Protein AF-X0S587-F1 (afdb_monomer_lite)

Secondary structure (DSSP, 8-state):
--SGGGSS-S-PPPEEEEE-TTSSS-B---GGG-SEEEEEETTEEEEEE-SS-HHHHHHHTT--EEEES---HHHHHHHHHTTPEEEE-S--B-S-------------TT----HHHHHHHHHHHSPPP--EEEPTTSPEEE-SS------GGGPPP-TTS-EEEEEEEEEETTEEEEEEEEESSSSEEEEEEE--S-BSHHHHHHTS-HHHHHHTT--HHHHHHS-HHHHHHHHHTSHHHHHHHHHHHHHTTSS-HHHHHHHHHHHIIIIIHHHHH-TT--EEEEEPPPEEGGGGT--EEE-TTSBTB-SSS-EEEEEEEEEEEEEEEEETTEEEEEEEESSSEEEEEEEEPPPPGGG--SS---EEEEEPPTTPPPGGG--

Structure (mmCIF, N/CA/C/O backbone):
data_AF-X0S587-F1
#
_entry.id   AF-X0S587-F1
#
loop_
_atom_site.group_PDB
_atom_site.id
_atom_site.type_symbol
_atom_site.label_atom_id
_atom_site.label_alt_id
_atom_site.label_comp_id
_atom_site.label_asym_id
_atom_site.label_entity_id
_atom_site.label_seq_id
_atom_site.pdbx_PDB_ins_code
_atom_site.Cartn_x
_atom_site.Cartn_y
_atom_site.Cartn_z
_atom_site.occupancy
_atom_site.B_iso_or_equiv
_atom_site.auth_seq_id
_atom_site.auth_comp_id
_atom_site.auth_asym_id
_atom_site.auth_atom_id
_atom_site.pdbx_PDB_model_num
ATOM 1 N N . GLU A 1 1 ? -26.297 -61.131 -38.058 1.00 44.00 1 GLU A N 1
ATOM 2 C CA . GLU A 1 1 ? -26.462 -61.487 -36.636 1.00 44.00 1 GLU A CA 1
ATOM 3 C C . GLU A 1 1 ? -25.691 -62.741 -36.177 1.00 44.00 1 GLU A C 1
ATOM 5 O O . GLU A 1 1 ? -25.749 -63.036 -34.995 1.00 44.00 1 GLU A O 1
ATOM 10 N N . THR A 1 2 ? -24.867 -63.425 -36.996 1.00 38.88 2 THR A N 1
ATOM 11 C CA . THR A 1 2 ? -24.362 -64.756 -36.554 1.00 38.88 2 THR A CA 1
ATOM 12 C C . THR A 1 2 ? -22.870 -65.056 -36.752 1.00 38.88 2 THR A C 1
ATOM 14 O O . THR A 1 2 ? -22.458 -66.157 -36.422 1.00 38.88 2 THR A O 1
ATOM 17 N N . ILE A 1 3 ? -22.021 -64.119 -37.214 1.00 31.20 3 ILE A N 1
ATOM 18 C CA . ILE A 1 3 ? -20.552 -64.368 -37.287 1.00 31.20 3 ILE A CA 1
ATOM 19 C C . ILE A 1 3 ? -19.676 -63.192 -36.802 1.00 31.20 3 ILE A C 1
ATOM 21 O O . ILE A 1 3 ? -18.584 -63.416 -36.294 1.00 31.20 3 ILE A O 1
ATOM 25 N N . ARG A 1 4 ? -20.145 -61.935 -36.806 1.00 30.75 4 ARG A N 1
ATOM 26 C CA . ARG A 1 4 ? -19.357 -60.811 -36.238 1.00 30.75 4 ARG A CA 1
ATOM 27 C C . ARG A 1 4 ? -19.492 -60.660 -34.710 1.00 30.75 4 ARG A C 1
ATOM 29 O O . ARG A 1 4 ? -18.690 -59.972 -34.093 1.00 30.75 4 ARG A O 1
ATOM 36 N N . LYS A 1 5 ? -20.457 -61.366 -34.099 1.00 34.91 5 LYS A N 1
ATOM 37 C CA . LYS A 1 5 ? -20.640 -61.506 -32.637 1.00 34.91 5 LYS A CA 1
ATOM 38 C C . LYS A 1 5 ? -19.640 -62.493 -31.992 1.00 34.91 5 LYS A C 1
ATOM 40 O O . LYS A 1 5 ? -19.636 -62.628 -30.776 1.00 34.91 5 LYS A O 1
ATOM 45 N N . THR A 1 6 ? -18.765 -63.132 -32.775 1.00 34.50 6 THR A N 1
ATOM 46 C CA . THR A 1 6 ? -17.865 -64.208 -32.309 1.00 34.50 6 THR A CA 1
ATOM 47 C C . THR A 1 6 ? -16.383 -63.788 -32.252 1.00 34.50 6 THR A C 1
ATOM 49 O O . THR A 1 6 ? -15.515 -64.629 -32.060 1.00 34.50 6 THR A O 1
ATOM 52 N N . GLY A 1 7 ? -16.075 -62.492 -32.416 1.00 33.00 7 GLY A N 1
ATOM 53 C CA . GLY A 1 7 ? -14.696 -62.001 -32.576 1.00 33.00 7 GLY A CA 1
ATOM 54 C C . GLY A 1 7 ? -14.017 -61.345 -31.365 1.00 33.00 7 GLY A C 1
ATOM 55 O O . GLY A 1 7 ? -12.800 -61.425 -31.278 1.00 33.00 7 GLY A O 1
ATOM 56 N N . LEU A 1 8 ? -14.734 -60.706 -30.430 1.00 36.88 8 LEU A N 1
ATOM 57 C CA . LEU A 1 8 ? -14.096 -59.937 -29.336 1.00 36.88 8 LEU A CA 1
ATOM 58 C C . LEU A 1 8 ? -14.831 -60.035 -27.983 1.00 36.88 8 LEU A C 1
ATOM 60 O O . LEU A 1 8 ? -14.768 -59.135 -27.160 1.00 36.88 8 LEU A O 1
ATOM 64 N N . LYS A 1 9 ? -15.484 -61.172 -27.714 1.00 39.59 9 LYS A N 1
ATOM 65 C CA . LYS A 1 9 ? -15.692 -61.671 -26.341 1.00 39.59 9 LYS A CA 1
ATOM 66 C C . LYS A 1 9 ? -14.647 -62.751 -26.038 1.00 39.59 9 LYS A C 1
ATOM 68 O O . LYS A 1 9 ? -14.977 -63.863 -25.640 1.00 39.59 9 LYS A O 1
ATOM 73 N N . ARG A 1 10 ? -13.363 -62.441 -26.249 1.00 41.16 10 ARG A N 1
ATOM 74 C CA . ARG A 1 10 ? -12.356 -62.998 -25.340 1.00 41.16 10 ARG A CA 1
ATOM 75 C C . ARG A 1 10 ? -12.675 -62.334 -24.011 1.00 41.16 10 ARG A C 1
ATOM 77 O O . ARG A 1 10 ? -12.767 -61.113 -23.985 1.00 41.16 10 ARG A O 1
ATOM 84 N N . MET A 1 11 ? -12.959 -63.114 -22.973 1.00 45.56 11 MET A N 1
ATOM 85 C CA . MET A 1 11 ? -13.015 -62.576 -21.617 1.00 45.56 11 MET A CA 1
ATOM 86 C C . MET A 1 11 ? -11.666 -61.901 -21.386 1.00 45.56 11 MET A C 1
ATOM 88 O O . MET A 1 11 ? -10.665 -62.596 -21.225 1.00 45.56 11 MET A O 1
ATOM 92 N N . ALA A 1 12 ? -11.618 -60.577 -21.545 1.00 56.88 12 ALA A N 1
ATOM 93 C CA . ALA A 1 12 ? -10.433 -59.809 -21.232 1.00 56.88 12 ALA A CA 1
ATOM 94 C C . ALA A 1 12 ? -10.130 -60.104 -19.765 1.00 56.88 12 ALA A C 1
ATOM 96 O O . ALA A 1 12 ? -11.053 -60.157 -18.944 1.00 56.88 12 ALA A O 1
ATOM 97 N N . GLU A 1 13 ? -8.869 -60.400 -19.464 1.00 59.91 13 GLU A N 1
ATOM 98 C CA . GLU A 1 13 ? -8.458 -60.517 -18.072 1.00 59.91 13 GLU A CA 1
ATOM 99 C C . GLU A 1 13 ? -8.863 -59.227 -17.342 1.00 59.91 13 GLU A C 1
ATOM 101 O O . GLU A 1 13 ? -8.834 -58.159 -17.958 1.00 59.91 13 GLU A O 1
ATOM 106 N N . PRO A 1 14 ? -9.296 -59.299 -16.074 1.00 59.69 14 PRO A N 1
ATOM 107 C CA . PRO A 1 14 ? -9.632 -58.110 -15.303 1.00 59.69 14 PRO A CA 1
ATOM 108 C C . PRO A 1 14 ? -8.455 -57.128 -15.310 1.00 59.69 14 PRO A C 1
ATOM 110 O O . PRO A 1 14 ? -7.344 -57.491 -14.915 1.00 59.69 14 PRO A O 1
ATOM 113 N N . GLN A 1 15 ? -8.693 -55.901 -15.773 1.00 70.00 15 GLN A N 1
ATOM 114 C CA . GLN A 1 15 ? -7.685 -54.840 -15.837 1.00 70.00 15 GLN A CA 1
ATOM 115 C C . GLN A 1 15 ? -8.080 -53.686 -14.918 1.00 70.00 15 GLN A C 1
ATOM 117 O O . GLN A 1 15 ? -9.261 -53.342 -14.814 1.00 70.00 15 GLN A O 1
ATOM 122 N N . ALA A 1 16 ? -7.081 -53.101 -14.258 1.00 68.44 16 ALA A N 1
ATOM 123 C CA . ALA A 1 16 ? -7.231 -51.907 -13.437 1.00 68.44 16 ALA A CA 1
ATOM 124 C C . ALA A 1 16 ? -6.490 -50.714 -14.055 1.00 68.44 16 ALA A C 1
ATOM 126 O O . ALA A 1 16 ? -5.381 -50.869 -14.573 1.00 68.44 16 ALA A O 1
ATOM 127 N N . TYR A 1 17 ? -7.085 -49.527 -13.943 1.00 69.44 17 TYR A N 1
ATOM 128 C CA . TYR A 1 17 ? -6.556 -48.260 -14.451 1.00 69.44 17 TYR A CA 1
ATOM 129 C C . TYR A 1 17 ? -6.705 -47.161 -13.401 1.00 69.44 17 TYR A C 1
ATOM 131 O O . TYR A 1 17 ? -7.673 -47.148 -12.647 1.00 69.44 17 TYR A O 1
ATOM 139 N N . PHE A 1 18 ? -5.790 -46.198 -13.366 1.00 63.38 18 PHE A N 1
ATOM 140 C CA . PHE A 1 18 ? -5.948 -44.999 -12.534 1.00 63.38 18 PHE A CA 1
ATOM 141 C C . PHE A 1 18 ? -6.752 -43.908 -13.259 1.00 63.38 18 PHE A C 1
ATOM 143 O O . PHE A 1 18 ? -6.567 -43.716 -14.459 1.00 63.38 18 PHE A O 1
ATOM 150 N N . VAL A 1 19 ? -7.620 -43.180 -12.539 1.00 54.50 19 VAL A N 1
ATOM 151 C CA . VAL A 1 19 ? -8.612 -42.248 -13.126 1.00 54.50 19 VAL A CA 1
ATOM 152 C C . VAL A 1 19 ? -8.350 -40.789 -12.727 1.00 54.50 19 VAL A C 1
ATOM 154 O O . VAL A 1 19 ? -8.296 -40.475 -11.538 1.00 54.50 19 VAL A O 1
ATOM 157 N N . ASP A 1 20 ? -8.237 -39.860 -13.677 1.00 49.34 20 ASP A N 1
ATOM 158 C CA . ASP A 1 20 ? -8.196 -38.421 -13.362 1.00 49.34 20 ASP A CA 1
ATOM 159 C C . ASP A 1 20 ? -9.603 -37.903 -13.011 1.00 49.34 20 ASP A C 1
ATOM 161 O O . ASP A 1 20 ? -10.532 -37.991 -13.809 1.00 49.34 20 ASP A O 1
ATOM 165 N N . THR A 1 21 ? -9.785 -37.342 -11.814 1.00 45.81 21 THR A N 1
ATOM 166 C CA . THR A 1 21 ? -11.084 -36.818 -11.357 1.00 45.81 21 THR A CA 1
ATOM 167 C C . THR A 1 21 ? -11.465 -35.459 -11.925 1.00 45.81 21 THR A C 1
ATOM 169 O O . THR A 1 21 ? -12.567 -34.989 -11.649 1.00 45.81 21 THR A O 1
ATOM 172 N N . ARG A 1 22 ? -10.590 -34.780 -12.677 1.00 39.31 22 ARG A N 1
ATOM 173 C CA . ARG A 1 22 ? -10.857 -33.396 -13.112 1.00 39.31 22 ARG A CA 1
ATOM 174 C C . ARG A 1 22 ? -11.455 -33.235 -14.500 1.00 39.31 22 ARG A C 1
ATOM 176 O O . ARG A 1 22 ? -11.921 -32.140 -14.808 1.00 39.31 22 ARG A O 1
ATOM 183 N N . TYR A 1 23 ? -11.511 -34.284 -15.309 1.00 36.97 23 TYR A N 1
ATOM 184 C CA . TYR A 1 23 ? -12.059 -34.197 -16.656 1.00 36.97 23 TYR A CA 1
ATOM 185 C C . TYR A 1 23 ? -12.896 -35.442 -16.913 1.00 36.97 23 TYR A C 1
ATOM 187 O O . TYR A 1 23 ? -12.384 -36.546 -16.813 1.00 36.97 23 TYR A O 1
ATOM 195 N N . GLY A 1 24 ? -14.186 -35.276 -17.220 1.00 36.94 24 GLY A N 1
ATOM 196 C CA . GLY A 1 24 ? -15.111 -36.359 -17.589 1.00 36.94 24 GLY A CA 1
ATOM 197 C C . GLY A 1 24 ? -14.780 -37.015 -18.938 1.00 36.94 24 GLY A C 1
ATOM 198 O O . GLY A 1 24 ? -15.653 -37.152 -19.787 1.00 36.94 24 GLY A O 1
ATOM 199 N N . LEU A 1 25 ? -13.512 -37.363 -19.143 1.00 37.78 25 LEU A N 1
ATOM 200 C CA . LEU A 1 25 ? -12.908 -38.016 -20.292 1.00 37.78 25 LEU A CA 1
ATOM 201 C C . LEU A 1 25 ? -11.814 -38.939 -19.747 1.00 37.78 25 LEU A C 1
ATOM 203 O O . LEU A 1 25 ? -10.925 -38.497 -19.022 1.00 37.78 25 LEU A O 1
ATOM 207 N N . GLU A 1 26 ? -11.916 -40.221 -20.082 1.00 42.38 26 GLU A N 1
ATOM 208 C CA . GLU A 1 26 ? -11.012 -41.297 -19.672 1.00 42.38 26 GLU A CA 1
ATOM 209 C C . GLU A 1 26 ? -9.581 -40.985 -20.149 1.00 42.38 26 GLU A C 1
ATOM 211 O O . GLU A 1 26 ? -9.229 -41.206 -21.306 1.00 42.38 26 GLU A O 1
ATOM 216 N N . SER A 1 27 ? -8.773 -40.404 -19.258 1.00 38.03 27 SER A N 1
ATOM 217 C CA . SER A 1 27 ? -7.411 -39.944 -19.530 1.00 38.03 27 SER A CA 1
ATOM 218 C C . SER A 1 27 ? -6.463 -40.511 -18.484 1.00 38.03 27 SER A C 1
ATOM 220 O O . SER A 1 27 ? -6.593 -40.238 -17.288 1.00 38.03 27 SER A O 1
ATOM 222 N N . THR A 1 28 ? -5.470 -41.271 -18.930 1.00 40.09 28 THR A N 1
ATOM 223 C CA . THR A 1 28 ? -4.377 -41.738 -18.084 1.00 40.09 28 THR A CA 1
ATOM 224 C C . THR A 1 28 ? -3.374 -40.608 -17.881 1.00 40.09 28 THR A C 1
ATOM 226 O O . THR A 1 28 ? -2.519 -40.406 -18.726 1.00 40.09 28 THR A O 1
ATOM 229 N N . LEU A 1 29 ? -3.428 -39.874 -16.769 1.00 35.28 29 LEU A N 1
ATOM 230 C CA . LEU A 1 29 ? -2.272 -39.107 -16.289 1.00 35.28 29 LEU A CA 1
ATOM 231 C C . LEU A 1 29 ? -2.217 -39.113 -14.747 1.00 35.28 29 LEU A C 1
ATOM 233 O O . LEU A 1 29 ? -3.140 -38.691 -14.061 1.00 35.28 29 LEU A O 1
ATOM 237 N N . SER A 1 30 ? -1.071 -39.574 -14.236 1.00 38.16 30 SER A N 1
ATOM 238 C CA . SER A 1 30 ? -0.569 -39.624 -12.853 1.00 38.16 30 SER A CA 1
ATOM 239 C C . SER A 1 30 ? -1.363 -40.466 -11.839 1.00 38.16 30 SER A C 1
ATOM 241 O O . SER A 1 30 ? -2.181 -39.951 -11.069 1.00 38.16 30 SER A O 1
ATOM 243 N N . ALA A 1 31 ? -1.032 -41.762 -11.745 1.00 48.06 31 ALA A N 1
ATOM 244 C CA . ALA A 1 31 ? -1.633 -42.682 -10.773 1.00 48.06 31 ALA A CA 1
ATOM 245 C C . ALA A 1 31 ? -1.421 -42.281 -9.312 1.00 48.06 31 ALA A C 1
ATOM 247 O O . ALA A 1 31 ? -2.282 -42.506 -8.468 1.00 48.06 31 ALA A O 1
ATOM 248 N N . SER A 1 32 ? -0.270 -41.682 -9.003 1.00 45.59 32 SER A N 1
ATOM 249 C CA . SER A 1 32 ? 0.109 -41.318 -7.634 1.00 45.59 32 SER A CA 1
ATOM 250 C C . SER A 1 32 ? -0.756 -40.207 -7.034 1.00 45.59 32 SER A C 1
ATOM 252 O O . SER A 1 32 ? -0.696 -39.961 -5.833 1.00 45.59 32 SER A O 1
ATOM 254 N N . SER A 1 33 ? -1.553 -39.530 -7.862 1.00 49.09 33 SER A N 1
ATOM 255 C CA . SER A 1 33 ? -2.450 -38.440 -7.469 1.00 49.09 33 SER A CA 1
ATOM 256 C C . SER A 1 33 ? -3.923 -38.726 -7.751 1.00 49.09 33 SER A C 1
ATOM 258 O O . SER A 1 33 ? -4.771 -37.898 -7.421 1.00 49.09 33 SER A O 1
ATOM 260 N N . SER A 1 34 ? -4.229 -39.855 -8.390 1.00 59.03 34 SER A N 1
ATOM 261 C CA . SER A 1 34 ? -5.601 -40.236 -8.686 1.00 59.03 34 SER A CA 1
ATOM 262 C C . SER A 1 34 ? -6.271 -40.757 -7.414 1.00 59.03 34 SER A C 1
ATOM 264 O O . SER A 1 34 ? -5.744 -41.688 -6.803 1.00 59.03 34 SER A O 1
ATOM 266 N N . PRO A 1 35 ? -7.427 -40.210 -7.001 1.00 60.06 35 PRO A N 1
ATOM 267 C CA . PRO A 1 35 ? -8.161 -40.742 -5.863 1.00 60.06 35 PRO A CA 1
ATOM 268 C C . PRO A 1 35 ? -8.956 -42.010 -6.209 1.00 60.06 35 PRO A C 1
ATOM 270 O O . PRO A 1 35 ? -9.536 -42.583 -5.292 1.00 60.06 35 PRO A O 1
ATOM 273 N N . TRP A 1 36 ? -8.981 -42.471 -7.472 1.00 63.41 36 TRP A N 1
ATOM 274 C CA . TRP A 1 36 ? -9.787 -43.623 -7.897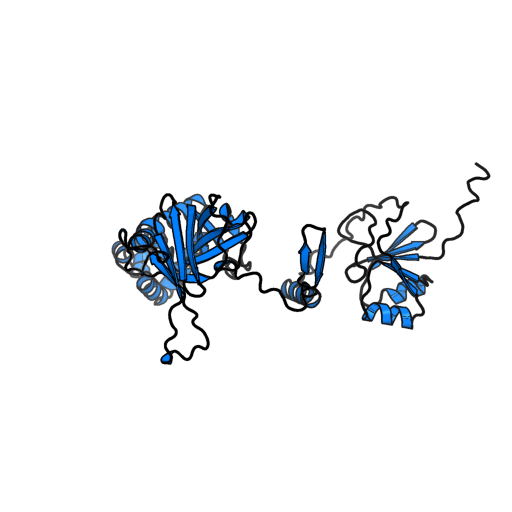 1.00 63.41 36 TRP A CA 1
ATOM 275 C C . TRP A 1 36 ? -9.061 -44.584 -8.844 1.00 63.41 36 TRP A C 1
ATOM 277 O O . TRP A 1 36 ? -8.335 -44.184 -9.751 1.00 63.41 36 TRP A O 1
ATOM 287 N N . ILE A 1 37 ? -9.341 -45.871 -8.681 1.00 70.56 37 ILE A N 1
ATOM 288 C CA . ILE A 1 37 ? -8.914 -46.953 -9.566 1.00 70.56 37 ILE A CA 1
ATOM 289 C C . ILE A 1 37 ? -10.160 -47.512 -10.255 1.00 70.56 37 ILE A C 1
ATOM 291 O O . ILE A 1 37 ? -11.073 -47.974 -9.574 1.00 70.56 37 ILE A O 1
ATOM 295 N N . ALA A 1 38 ? -10.202 -47.462 -11.584 1.00 72.94 38 ALA A N 1
ATOM 296 C CA . ALA A 1 38 ? -11.232 -48.087 -12.405 1.00 72.94 38 ALA A CA 1
ATOM 297 C C . ALA A 1 38 ? -10.900 -49.563 -12.645 1.00 72.94 38 ALA A C 1
ATOM 299 O O . ALA A 1 38 ? -9.776 -49.896 -13.018 1.00 72.94 38 ALA A O 1
ATOM 300 N N . LEU A 1 39 ? -11.885 -50.437 -12.472 1.00 74.44 39 LEU A N 1
ATOM 301 C CA . LEU A 1 39 ? -11.796 -51.879 -12.667 1.00 74.44 39 LEU A CA 1
ATOM 302 C C . LEU A 1 39 ? -12.704 -52.270 -13.830 1.00 74.44 39 LEU A C 1
ATOM 304 O O . LEU A 1 39 ? -13.905 -52.012 -13.779 1.00 74.44 39 LEU A O 1
ATOM 308 N N . SER A 1 40 ? -12.158 -52.914 -14.861 1.00 72.50 40 SER A N 1
ATOM 309 C CA . SER A 1 40 ? -12.971 -53.455 -15.953 1.00 72.50 40 SER A CA 1
ATOM 310 C C . SER A 1 40 ? -13.407 -54.884 -15.634 1.00 72.50 40 SER A C 1
ATOM 312 O O . SER A 1 40 ? -12.570 -55.785 -15.524 1.00 72.50 40 SER A O 1
ATOM 314 N N . LYS A 1 41 ? -14.720 -55.119 -15.517 1.00 68.94 41 LYS A N 1
ATOM 315 C CA . LYS A 1 41 ? -15.300 -56.449 -15.283 1.00 68.94 41 LYS A CA 1
ATOM 316 C C . LYS A 1 41 ? -16.402 -56.728 -16.295 1.00 68.94 41 LYS A C 1
ATOM 318 O O . LYS A 1 41 ? -17.448 -56.097 -16.290 1.00 68.94 41 LYS A O 1
ATOM 323 N N . ALA A 1 42 ? -16.167 -57.695 -17.183 1.00 65.75 42 ALA A N 1
ATOM 324 C CA . ALA A 1 42 ? -17.152 -58.167 -18.165 1.00 65.75 42 ALA A CA 1
ATOM 325 C C . ALA A 1 42 ? -17.781 -57.075 -19.071 1.00 65.75 42 ALA A C 1
ATOM 327 O O . ALA A 1 42 ? -18.851 -57.299 -19.638 1.00 65.75 42 ALA A O 1
ATOM 328 N N . GLY A 1 43 ? -17.094 -55.943 -19.264 1.00 58.72 43 GLY A N 1
ATOM 329 C CA . GLY A 1 43 ? -17.577 -54.805 -20.056 1.00 58.72 43 GLY A CA 1
ATOM 330 C C . GLY A 1 43 ? -18.237 -53.686 -19.242 1.00 58.72 43 GLY A C 1
ATOM 331 O O . GLY A 1 43 ? -18.713 -52.730 -19.843 1.00 58.72 43 GLY A O 1
ATOM 332 N N . GLU A 1 44 ? -18.248 -53.788 -17.911 1.00 60.09 44 GLU A N 1
ATOM 333 C CA . GLU A 1 44 ? -18.676 -52.736 -16.981 1.00 60.09 44 GLU A CA 1
ATOM 334 C C . GLU A 1 44 ? -17.479 -52.206 -16.174 1.00 60.09 44 GLU A C 1
ATOM 336 O O . GLU A 1 44 ? -16.471 -52.903 -16.014 1.00 60.09 44 GLU A O 1
ATOM 341 N N . TRP A 1 45 ? -17.591 -50.968 -15.686 1.00 68.31 45 TRP A N 1
ATOM 342 C CA . TRP A 1 45 ? -16.559 -50.280 -14.905 1.00 68.31 45 TRP A CA 1
ATOM 343 C C . TRP A 1 45 ? -16.991 -50.137 -13.440 1.00 68.31 45 TRP A C 1
ATOM 345 O O . TRP A 1 45 ? -18.059 -49.589 -13.174 1.00 68.31 45 TRP A O 1
ATOM 355 N N . ASP A 1 46 ? -16.158 -50.601 -12.504 1.00 68.31 46 ASP A N 1
ATOM 356 C CA . ASP A 1 46 ? -16.270 -50.310 -11.062 1.00 68.31 46 ASP A CA 1
ATOM 357 C C . ASP A 1 46 ? -15.148 -49.351 -10.632 1.00 68.31 46 ASP A C 1
ATOM 359 O O . ASP A 1 46 ? -14.076 -49.355 -11.233 1.00 68.31 46 ASP A O 1
ATOM 363 N N . TYR A 1 47 ? -15.365 -48.534 -9.600 1.00 68.50 47 TYR A N 1
ATOM 364 C CA . TYR A 1 47 ? -14.397 -47.533 -9.139 1.00 68.50 47 TYR A CA 1
ATOM 365 C C . TYR A 1 47 ? -14.088 -47.704 -7.651 1.00 68.50 47 TYR A C 1
ATOM 367 O O . TYR A 1 47 ? -14.978 -47.778 -6.804 1.00 68.50 47 TYR A O 1
ATOM 375 N N . VAL A 1 48 ? -12.800 -47.735 -7.309 1.00 68.31 48 VAL A N 1
ATOM 376 C CA . VAL A 1 48 ? -12.318 -47.923 -5.933 1.00 68.31 48 VAL A CA 1
ATOM 377 C C . VAL A 1 48 ? -11.479 -46.737 -5.497 1.00 68.31 48 VAL A C 1
ATOM 379 O O . VAL A 1 48 ? -10.624 -46.292 -6.253 1.00 68.31 48 VAL A O 1
ATOM 382 N N . LEU A 1 49 ? -11.674 -46.255 -4.270 1.00 64.69 49 LEU A N 1
ATOM 383 C CA . LEU A 1 49 ? -10.817 -45.218 -3.698 1.00 64.69 49 LEU A CA 1
ATOM 384 C C . LEU A 1 49 ? -9.364 -45.702 -3.577 1.00 64.69 49 LEU A C 1
ATOM 386 O O . LEU A 1 49 ? -9.090 -46.750 -2.992 1.00 64.69 49 LEU A O 1
ATOM 390 N N . ASN A 1 50 ? -8.431 -44.892 -4.070 1.00 67.75 50 ASN A N 1
ATOM 391 C CA . ASN A 1 50 ? -6.989 -45.074 -3.918 1.00 67.75 50 ASN A CA 1
ATOM 392 C C . ASN A 1 50 ? -6.541 -44.592 -2.521 1.00 67.75 50 ASN A C 1
ATOM 394 O O . ASN A 1 50 ? -5.895 -43.553 -2.383 1.00 67.75 50 ASN A O 1
ATOM 398 N N . ASN A 1 51 ? -6.996 -45.288 -1.473 1.00 69.06 51 ASN A N 1
ATOM 399 C CA . ASN A 1 51 ? -6.654 -45.011 -0.072 1.00 69.06 51 ASN A CA 1
ATOM 400 C C . ASN A 1 51 ? -5.503 -45.922 0.411 1.00 69.06 51 ASN A C 1
ATOM 402 O O . ASN A 1 51 ? -4.688 -46.350 -0.394 1.00 69.06 51 ASN A O 1
ATOM 406 N N . GLU A 1 52 ? -5.365 -46.193 1.711 1.00 56.62 52 GLU A N 1
ATOM 407 C CA . GLU A 1 52 ? -4.200 -46.928 2.235 1.00 56.62 52 GLU A CA 1
ATOM 408 C C . GLU A 1 52 ? -4.156 -48.428 1.871 1.00 56.62 52 GLU A C 1
ATOM 410 O O . GLU A 1 52 ? -3.148 -49.060 2.157 1.00 56.62 52 GLU A O 1
ATOM 415 N N . THR A 1 53 ? -5.195 -49.026 1.257 1.00 67.75 53 THR A N 1
ATOM 416 C CA . THR A 1 53 ? -5.205 -50.476 0.914 1.00 67.75 53 THR A CA 1
ATOM 417 C C . THR A 1 53 ? -5.926 -50.890 -0.397 1.00 67.75 53 THR A C 1
ATOM 419 O O . THR A 1 53 ? -6.590 -51.929 -0.438 1.00 67.75 53 THR A O 1
ATOM 422 N N . PRO A 1 54 ? -5.809 -50.162 -1.523 1.00 69.38 54 PRO A N 1
ATOM 423 C CA . PRO A 1 54 ? -6.491 -50.502 -2.775 1.00 69.38 54 PRO A CA 1
ATOM 424 C C . PRO A 1 54 ? -6.110 -51.882 -3.330 1.00 69.38 54 PRO A C 1
ATOM 426 O O . PRO A 1 54 ? -6.955 -52.565 -3.905 1.00 69.38 54 PRO A O 1
ATOM 429 N N . TRP A 1 55 ? -4.870 -52.334 -3.123 1.00 70.44 55 TRP A N 1
ATOM 430 C CA . TRP A 1 55 ? -4.377 -53.629 -3.609 1.00 70.44 55 TRP A CA 1
ATOM 431 C C . TRP A 1 55 ? -5.087 -54.838 -2.981 1.00 70.44 55 TRP A C 1
ATOM 433 O O . TRP A 1 55 ? -5.238 -55.853 -3.659 1.00 70.44 55 TRP A O 1
ATOM 443 N N . LEU A 1 56 ? -5.618 -54.730 -1.752 1.00 75.12 56 LEU A N 1
ATOM 444 C CA . LEU A 1 56 ? -6.431 -55.797 -1.149 1.00 75.12 56 LEU A CA 1
ATOM 445 C C . LEU A 1 56 ? -7.700 -56.053 -1.968 1.00 75.12 56 LEU A C 1
ATOM 447 O O . LEU A 1 56 ? -8.003 -57.201 -2.283 1.00 75.12 56 LEU A O 1
ATOM 451 N N . LYS A 1 57 ? -8.397 -54.987 -2.384 1.00 75.44 57 LYS A N 1
ATOM 452 C CA . LYS A 1 57 ? -9.598 -55.113 -3.220 1.00 75.44 57 LYS A CA 1
ATOM 453 C C . LYS A 1 57 ? -9.248 -55.587 -4.633 1.00 75.44 57 LYS A C 1
ATOM 455 O O . LYS A 1 57 ? -9.954 -56.422 -5.187 1.00 75.44 57 LYS A O 1
ATOM 460 N N . LEU A 1 58 ? -8.128 -55.126 -5.203 1.00 78.88 58 LEU A N 1
ATOM 461 C CA . LEU A 1 58 ? -7.646 -55.632 -6.498 1.00 78.88 58 LEU A CA 1
ATOM 462 C C . LEU A 1 58 ? -7.375 -57.144 -6.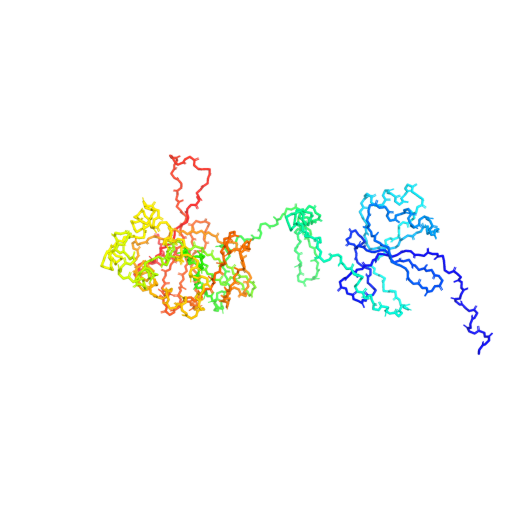448 1.00 78.88 58 LEU A C 1
ATOM 464 O O . LEU A 1 58 ? -7.736 -57.873 -7.371 1.00 78.88 58 LEU A O 1
ATOM 468 N N . ARG A 1 59 ? -6.802 -57.622 -5.341 1.00 78.75 59 ARG A N 1
ATOM 469 C CA . ARG A 1 59 ? -6.547 -59.039 -5.088 1.00 78.75 59 ARG A CA 1
ATOM 470 C C . ARG A 1 59 ? -7.832 -59.844 -4.893 1.00 78.75 59 ARG A C 1
ATOM 472 O O . ARG A 1 59 ? -7.938 -60.931 -5.459 1.00 78.75 59 ARG A O 1
ATOM 479 N N . GLU A 1 60 ? -8.794 -59.335 -4.123 1.00 80.56 60 GLU A N 1
ATOM 480 C CA . GLU A 1 60 ? -10.120 -59.956 -3.959 1.00 80.56 60 GLU A CA 1
ATOM 481 C C . GLU A 1 60 ? -10.846 -60.109 -5.302 1.00 80.56 60 GLU A C 1
ATOM 483 O O . GLU A 1 60 ? -11.472 -61.138 -5.558 1.00 80.56 60 GLU A O 1
ATOM 488 N N . GLU A 1 61 ? -10.683 -59.134 -6.197 1.00 78.19 61 GLU A N 1
ATOM 489 C CA . GLU A 1 61 ? -11.239 -59.153 -7.554 1.00 78.19 61 GLU A CA 1
ATOM 490 C C . GLU A 1 61 ? -10.393 -59.962 -8.559 1.00 78.19 61 GLU A C 1
ATOM 492 O O . GLU A 1 61 ? -10.747 -60.070 -9.735 1.00 78.19 61 GLU A O 1
ATOM 497 N N . GLY A 1 62 ? -9.285 -60.570 -8.118 1.00 82.69 62 GLY A N 1
ATOM 498 C CA . GLY A 1 62 ? -8.429 -61.418 -8.950 1.00 82.69 62 GLY A CA 1
ATOM 499 C C . GLY A 1 62 ? -7.638 -60.665 -10.025 1.00 82.69 62 GLY A C 1
ATOM 500 O O . GLY A 1 62 ? -7.207 -61.274 -11.008 1.00 82.69 62 GLY A O 1
ATOM 501 N N . ILE A 1 63 ? -7.446 -59.356 -9.854 1.00 82.69 63 ILE A N 1
ATOM 502 C CA . ILE A 1 63 ? -6.690 -58.503 -10.772 1.00 82.69 63 ILE A CA 1
ATOM 503 C C . ILE A 1 63 ? -5.198 -58.744 -10.551 1.00 82.69 63 ILE A C 1
ATOM 505 O O . ILE A 1 63 ? -4.706 -58.719 -9.426 1.00 82.69 63 ILE A O 1
ATOM 509 N N . LYS A 1 64 ? -4.464 -58.986 -11.640 1.00 81.69 64 LYS A N 1
ATOM 510 C CA . LYS A 1 64 ? -3.026 -59.312 -11.601 1.00 81.69 64 LYS A CA 1
ATOM 511 C C . LYS A 1 64 ? -2.130 -58.195 -12.110 1.00 81.69 64 LYS A C 1
ATOM 513 O O . LYS A 1 64 ? -0.919 -58.243 -11.912 1.00 81.69 64 LYS A O 1
ATOM 518 N N . SER A 1 65 ? -2.707 -57.203 -12.775 1.00 81.12 65 SER A N 1
ATOM 519 C CA . SER A 1 65 ? -1.954 -56.104 -13.354 1.00 81.12 65 SER A CA 1
ATOM 520 C C . SER A 1 65 ? -2.744 -54.808 -13.336 1.00 81.12 65 SER A C 1
ATOM 522 O O . SER A 1 65 ? -3.968 -54.812 -13.474 1.00 81.12 65 SER A O 1
ATOM 524 N N . ILE A 1 66 ? -2.025 -53.701 -13.210 1.00 78.50 66 ILE A N 1
ATOM 525 C CA . ILE A 1 66 ? -2.573 -52.348 -13.221 1.00 78.50 66 ILE A CA 1
ATOM 526 C C . ILE A 1 66 ? -1.765 -51.481 -14.188 1.00 78.50 66 ILE A C 1
ATOM 528 O O . ILE A 1 66 ? -0.540 -51.590 -14.239 1.00 78.50 66 ILE A O 1
ATOM 532 N N . THR A 1 67 ? -2.444 -50.629 -14.950 1.00 74.75 67 THR A N 1
ATOM 533 C CA . THR A 1 67 ? -1.813 -49.754 -15.948 1.00 74.75 67 THR A CA 1
ATOM 534 C C . THR A 1 67 ? -1.972 -48.284 -15.554 1.00 74.75 67 THR A C 1
ATOM 536 O O . THR A 1 67 ? -3.045 -47.853 -15.128 1.00 74.75 67 THR A O 1
ATOM 539 N N . GLY A 1 68 ? -0.904 -47.492 -15.684 1.00 69.75 68 GLY A N 1
ATOM 540 C CA . GLY A 1 68 ? -0.918 -46.048 -15.422 1.00 69.75 68 GLY A CA 1
ATOM 541 C C . GLY A 1 68 ? 0.326 -45.338 -15.963 1.00 69.75 68 GLY A C 1
ATOM 542 O O . GLY A 1 68 ? 1.238 -45.984 -16.461 1.00 69.75 68 GLY A O 1
ATOM 543 N N . THR A 1 69 ? 0.393 -44.008 -15.856 1.00 56.75 69 THR A N 1
ATOM 544 C CA . THR A 1 69 ? 1.521 -43.226 -16.419 1.00 56.75 69 THR A CA 1
ATOM 545 C C . THR A 1 69 ? 2.653 -42.933 -15.429 1.00 56.75 69 THR A C 1
ATOM 547 O O . THR A 1 69 ? 3.719 -42.452 -15.802 1.00 56.75 69 THR A O 1
ATOM 550 N N . SER A 1 70 ? 2.419 -43.151 -14.136 1.00 56.59 70 SER A N 1
ATOM 551 C CA . SER A 1 70 ? 3.398 -43.007 -13.051 1.00 56.59 70 SER A CA 1
ATOM 552 C C . SER A 1 70 ? 2.896 -43.783 -11.832 1.00 56.59 70 SER A C 1
ATOM 554 O O . SER A 1 70 ? 1.736 -44.164 -11.825 1.00 56.59 70 SER A O 1
ATOM 556 N N . ILE A 1 71 ? 3.721 -44.041 -10.815 1.00 62.88 71 ILE A N 1
ATOM 557 C CA . ILE A 1 71 ? 3.324 -44.685 -9.546 1.00 62.88 71 ILE A CA 1
ATOM 558 C C . ILE A 1 71 ? 4.286 -44.240 -8.430 1.00 62.88 71 ILE A C 1
ATOM 560 O O . ILE A 1 71 ? 5.438 -43.909 -8.720 1.00 62.88 71 ILE A O 1
ATOM 564 N N . THR A 1 72 ? 3.843 -44.173 -7.167 1.00 62.59 72 THR A N 1
ATOM 565 C CA . THR A 1 72 ? 4.770 -43.932 -6.042 1.00 62.59 72 THR A CA 1
ATOM 566 C C . THR A 1 72 ? 5.595 -45.181 -5.747 1.00 62.59 72 THR A C 1
ATOM 568 O O . THR A 1 72 ? 5.197 -46.299 -6.073 1.00 62.59 72 THR A O 1
ATOM 571 N N . ARG A 1 73 ? 6.756 -45.003 -5.109 1.00 64.31 73 ARG A N 1
ATOM 572 C CA . ARG A 1 73 ? 7.614 -46.129 -4.732 1.00 64.31 73 ARG A CA 1
ATOM 573 C C . ARG A 1 73 ? 6.907 -47.053 -3.741 1.00 64.31 73 ARG A C 1
ATOM 575 O O . ARG A 1 73 ? 6.943 -48.261 -3.924 1.00 64.31 73 ARG A O 1
ATOM 582 N N . GLU A 1 74 ? 6.233 -46.476 -2.753 1.00 68.06 74 GLU A N 1
ATOM 583 C CA . GLU A 1 74 ? 5.509 -47.203 -1.712 1.00 68.06 74 GLU A CA 1
ATOM 584 C C . GLU A 1 74 ? 4.371 -48.051 -2.304 1.00 68.06 74 GLU A C 1
ATOM 586 O O . GLU A 1 74 ? 4.206 -49.211 -1.937 1.00 68.06 74 GLU A O 1
ATOM 591 N N . LEU A 1 75 ? 3.619 -47.508 -3.273 1.00 67.56 75 LEU A N 1
ATOM 592 C CA . LEU A 1 75 ? 2.538 -48.244 -3.936 1.00 67.56 75 LEU A CA 1
ATOM 593 C C . LEU A 1 75 ? 3.085 -49.358 -4.837 1.00 67.56 75 LEU A C 1
ATOM 595 O O . LEU A 1 75 ? 2.522 -50.447 -4.880 1.00 67.56 75 LEU A O 1
ATOM 599 N N . LEU A 1 76 ? 4.197 -49.108 -5.535 1.00 72.75 76 LEU A N 1
ATOM 600 C CA . LEU A 1 76 ? 4.860 -50.126 -6.347 1.00 72.75 76 LEU A CA 1
ATOM 601 C C . LEU A 1 76 ? 5.394 -51.282 -5.487 1.00 72.75 76 LEU A C 1
ATOM 603 O O . LEU A 1 76 ? 5.256 -52.436 -5.881 1.00 72.75 76 LEU A O 1
ATOM 607 N N . GLU A 1 77 ? 5.971 -50.984 -4.320 1.00 74.44 77 GLU A N 1
ATOM 608 C CA . GLU A 1 77 ? 6.441 -51.994 -3.364 1.00 74.44 77 GLU A CA 1
ATOM 609 C C . GLU A 1 77 ? 5.275 -52.880 -2.883 1.00 74.44 77 GLU A C 1
ATOM 611 O O . GLU A 1 77 ? 5.384 -54.102 -2.971 1.00 74.44 77 GLU A O 1
ATOM 616 N N . GLY A 1 78 ? 4.126 -52.294 -2.518 1.00 75.75 78 GLY A N 1
ATOM 617 C CA . GLY A 1 78 ? 2.927 -53.055 -2.133 1.00 75.75 78 GLY A CA 1
ATOM 618 C C . GLY A 1 78 ? 2.360 -53.935 -3.256 1.00 75.75 78 GLY A C 1
ATOM 619 O O . GLY A 1 78 ? 2.022 -55.095 -3.029 1.00 75.75 78 GLY A O 1
ATOM 620 N N . LEU A 1 79 ? 2.322 -53.432 -4.497 1.00 76.88 79 LEU A N 1
ATOM 621 C CA . LEU A 1 79 ? 1.903 -54.234 -5.655 1.00 76.88 79 LEU A CA 1
ATOM 622 C C . LEU A 1 79 ? 2.842 -55.426 -5.900 1.00 76.88 79 LEU A C 1
ATOM 624 O O . LEU A 1 79 ? 2.369 -56.522 -6.197 1.00 76.88 79 LEU A O 1
ATOM 628 N N . ILE A 1 80 ? 4.158 -55.230 -5.763 1.00 76.69 80 ILE A N 1
ATOM 629 C CA . ILE A 1 80 ? 5.156 -56.296 -5.939 1.00 76.69 80 ILE A CA 1
ATOM 630 C C . ILE A 1 80 ? 5.011 -57.367 -4.851 1.00 76.69 80 ILE A C 1
ATOM 632 O O . ILE A 1 80 ? 5.082 -58.556 -5.168 1.00 76.69 80 ILE A O 1
ATOM 636 N N . GLU A 1 81 ? 4.794 -56.971 -3.594 1.00 81.81 81 GLU A N 1
ATOM 637 C CA . GLU A 1 81 ? 4.591 -57.902 -2.474 1.00 81.81 81 GLU A CA 1
ATOM 638 C C . GLU A 1 81 ? 3.380 -58.823 -2.690 1.00 81.81 81 GLU A C 1
ATOM 640 O O . GLU A 1 81 ? 3.451 -60.015 -2.383 1.00 81.81 81 GLU A O 1
ATOM 645 N N . ASP A 1 82 ? 2.308 -58.306 -3.294 1.00 78.94 82 ASP A N 1
ATOM 646 C CA . ASP A 1 82 ? 1.105 -59.075 -3.637 1.00 78.94 82 ASP A CA 1
ATOM 647 C C . ASP A 1 82 ? 1.174 -59.774 -5.013 1.00 78.94 82 ASP A C 1
ATOM 649 O O . ASP A 1 82 ? 0.210 -60.410 -5.449 1.00 78.94 82 ASP A O 1
ATOM 653 N N . GLY A 1 83 ? 2.320 -59.714 -5.701 1.00 81.75 83 GLY A N 1
ATOM 654 C CA . GLY A 1 83 ? 2.534 -60.381 -6.988 1.00 81.75 83 GLY A CA 1
ATOM 655 C C . GLY A 1 83 ? 1.798 -59.733 -8.166 1.00 81.75 83 GLY A C 1
ATOM 656 O O . GLY A 1 83 ? 1.548 -60.401 -9.172 1.00 81.75 83 GLY A O 1
ATOM 657 N N . MET A 1 84 ? 1.446 -58.451 -8.050 1.00 82.56 84 MET A N 1
ATOM 658 C CA . MET A 1 84 ? 0.814 -57.661 -9.104 1.00 82.56 84 MET A CA 1
ATOM 659 C C . MET A 1 84 ? 1.852 -56.966 -9.995 1.00 82.56 84 MET A C 1
ATOM 661 O O . MET A 1 84 ? 2.912 -56.534 -9.544 1.00 82.56 84 MET A O 1
ATOM 665 N N . ILE A 1 85 ? 1.529 -56.820 -11.281 1.00 81.00 85 ILE A N 1
ATOM 666 C CA . ILE A 1 85 ? 2.397 -56.179 -12.278 1.00 81.00 85 ILE A CA 1
ATOM 667 C C . ILE A 1 85 ? 1.892 -54.761 -12.574 1.00 81.00 85 ILE A C 1
ATOM 669 O O . ILE A 1 85 ? 0.738 -54.578 -12.952 1.00 81.00 85 ILE A O 1
ATOM 673 N N . PHE A 1 86 ? 2.756 -53.752 -12.446 1.00 80.56 86 PHE A N 1
ATOM 674 C CA . PHE A 1 86 ? 2.459 -52.393 -12.908 1.00 80.56 86 PHE A CA 1
ATOM 675 C C . PHE A 1 86 ? 2.976 -52.183 -14.338 1.00 80.56 86 PHE A C 1
ATOM 677 O O . PHE A 1 86 ? 4.168 -52.356 -14.602 1.00 80.56 86 PHE A O 1
ATOM 684 N N . HIS A 1 87 ? 2.093 -51.778 -15.249 1.00 75.56 87 HIS A N 1
ATOM 685 C CA . HIS A 1 87 ? 2.432 -51.375 -16.611 1.00 75.56 87 HIS A CA 1
ATOM 686 C C . HIS A 1 87 ? 2.457 -49.847 -16.708 1.00 75.56 87 HIS A C 1
ATOM 688 O O . HIS A 1 87 ? 1.444 -49.184 -16.490 1.00 75.56 87 HIS A O 1
ATOM 694 N N . CYS A 1 88 ? 3.628 -49.297 -17.034 1.00 68.56 88 CYS A N 1
ATOM 695 C CA . CYS A 1 88 ? 3.789 -47.871 -17.297 1.00 68.56 88 CYS A CA 1
ATOM 696 C C . CYS A 1 88 ? 3.545 -47.602 -18.787 1.00 68.56 88 CYS A C 1
ATOM 698 O O . CYS A 1 88 ? 4.324 -48.078 -19.613 1.00 68.56 88 CYS A O 1
ATOM 700 N N . GLU A 1 89 ? 2.496 -46.857 -19.129 1.00 65.88 89 GLU A N 1
ATOM 701 C CA . GLU A 1 89 ? 2.179 -46.472 -20.513 1.00 65.88 89 GLU A CA 1
ATOM 702 C C . GLU A 1 89 ? 2.121 -44.944 -20.645 1.00 65.88 89 GLU A C 1
ATOM 704 O O . GLU A 1 89 ? 1.702 -44.259 -19.713 1.00 65.88 89 GLU A O 1
ATOM 709 N N . GLU A 1 90 ? 2.596 -44.398 -21.773 1.00 46.84 90 GLU A N 1
ATOM 710 C CA . GLU A 1 90 ? 2.806 -42.947 -21.936 1.00 46.84 90 GLU A CA 1
ATOM 711 C C . GLU A 1 90 ? 1.540 -42.137 -22.260 1.00 46.84 90 GLU A C 1
ATOM 713 O O . GLU A 1 90 ? 1.607 -40.925 -22.145 1.00 46.84 90 GLU A O 1
ATOM 718 N N . ASP A 1 91 ? 0.413 -42.763 -22.608 1.00 50.88 91 ASP A N 1
ATOM 719 C CA . ASP A 1 91 ? -0.940 -42.180 -22.683 1.00 50.88 91 ASP A CA 1
ATOM 720 C C . ASP A 1 91 ? -1.871 -43.264 -23.270 1.00 50.88 91 ASP A C 1
ATOM 722 O O . ASP A 1 91 ? -1.618 -43.777 -24.360 1.00 50.88 91 ASP A O 1
ATOM 726 N N . ALA A 1 92 ? -2.958 -43.617 -22.585 1.00 41.19 92 ALA A N 1
ATOM 727 C CA . ALA A 1 92 ? -4.011 -44.497 -23.075 1.00 41.19 92 ALA A CA 1
ATOM 728 C C . ALA A 1 92 ? -5.371 -43.807 -22.902 1.00 41.19 92 ALA A C 1
ATOM 730 O O . ALA A 1 92 ? -5.868 -43.607 -21.795 1.00 41.19 92 ALA A O 1
ATOM 731 N N . THR A 1 93 ? -5.995 -43.437 -24.017 1.00 41.34 93 THR A N 1
ATOM 732 C CA . THR A 1 93 ? -7.431 -43.138 -24.055 1.00 41.34 93 THR A CA 1
ATOM 733 C C . THR A 1 93 ? -8.155 -44.474 -24.176 1.00 41.34 93 THR A C 1
ATOM 735 O O . THR A 1 93 ? -7.891 -45.238 -25.106 1.00 41.34 93 THR A O 1
ATOM 738 N N . ILE A 1 94 ? -9.033 -44.798 -23.229 1.00 43.25 94 ILE A N 1
ATOM 739 C CA . ILE A 1 94 ? -9.855 -46.006 -23.326 1.00 43.25 94 ILE A CA 1
ATOM 740 C C . ILE A 1 94 ? -10.976 -45.696 -24.330 1.00 43.25 94 ILE A C 1
ATOM 742 O O . ILE A 1 94 ? -11.836 -44.862 -24.083 1.00 43.25 94 ILE A O 1
ATOM 746 N N . GLU A 1 95 ? -10.965 -46.312 -25.513 1.00 38.41 95 GLU A N 1
ATOM 747 C CA . GLU A 1 95 ? -12.095 -46.197 -26.444 1.00 38.41 95 GLU A CA 1
ATOM 748 C C . GLU A 1 95 ? -13.168 -47.235 -26.078 1.00 38.41 95 GLU A C 1
ATOM 750 O O . GLU A 1 95 ? -12.990 -48.430 -26.324 1.00 38.41 95 GLU A O 1
ATOM 755 N N . GLY A 1 96 ? -14.307 -46.794 -25.524 1.00 41.47 96 GLY A N 1
ATOM 756 C CA . GLY A 1 96 ? -15.514 -47.633 -25.457 1.00 41.47 96 GLY A CA 1
ATOM 757 C C . GLY A 1 96 ? -16.429 -47.512 -24.234 1.00 41.47 96 GLY A C 1
ATOM 758 O O . GLY A 1 96 ? -17.407 -48.256 -24.177 1.00 41.47 96 GLY A O 1
ATOM 759 N N . GLY A 1 97 ? -16.175 -46.617 -23.275 1.00 38.22 97 GLY A N 1
ATOM 760 C CA . GLY A 1 97 ? -17.071 -46.399 -22.134 1.00 38.22 97 GLY A CA 1
ATOM 761 C C . GLY A 1 97 ? -18.205 -45.417 -22.443 1.00 38.22 97 GLY A C 1
ATOM 762 O O . GLY A 1 97 ? -17.975 -44.276 -22.835 1.00 38.22 97 GLY A O 1
ATOM 763 N N . THR A 1 98 ? -19.465 -45.811 -22.243 1.00 33.12 98 THR A N 1
ATOM 764 C CA . THR A 1 98 ? -20.523 -44.820 -21.990 1.00 33.12 98 THR A CA 1
ATOM 765 C C . THR A 1 98 ? -20.243 -44.181 -20.636 1.00 33.12 98 THR A C 1
ATOM 767 O O . THR A 1 98 ? -20.315 -44.871 -19.622 1.00 33.12 98 THR A O 1
ATOM 770 N N . SER A 1 99 ? -19.936 -42.882 -20.626 1.00 35.03 99 SER A N 1
ATOM 771 C CA . SER A 1 99 ? -19.779 -42.094 -19.403 1.00 35.03 99 SER A CA 1
ATOM 772 C C . SER A 1 99 ? -21.053 -42.204 -18.562 1.00 35.03 99 SER A C 1
ATOM 774 O O . SER A 1 99 ? -22.099 -41.655 -18.914 1.00 35.03 99 SER A O 1
ATOM 776 N N . ALA A 1 100 ? -20.985 -42.963 -17.470 1.00 33.22 100 ALA A N 1
ATOM 777 C CA . ALA A 1 100 ? -21.960 -42.844 -16.406 1.00 33.22 100 ALA A CA 1
ATOM 778 C C . ALA A 1 100 ? -21.660 -41.517 -15.705 1.00 33.22 100 ALA A C 1
ATOM 780 O O . ALA A 1 100 ? -20.572 -41.331 -15.159 1.00 33.22 100 ALA A O 1
ATOM 781 N N . PHE A 1 101 ? -22.602 -40.577 -15.759 1.00 33.00 101 PHE A N 1
ATOM 782 C CA . PHE A 1 101 ? -22.569 -39.417 -14.879 1.00 33.00 101 PHE A CA 1
ATOM 783 C C . PHE A 1 101 ? -22.525 -39.945 -13.441 1.00 33.00 101 PHE A C 1
ATOM 785 O O . PHE A 1 101 ? -23.490 -40.545 -12.973 1.00 33.00 101 PHE A O 1
ATOM 792 N N . LEU A 1 102 ? -21.386 -39.779 -12.769 1.00 31.38 102 LEU A N 1
ATOM 793 C CA . LEU A 1 102 ? -21.288 -39.981 -11.330 1.00 31.38 102 LEU A CA 1
ATOM 794 C C . LEU A 1 102 ? -22.122 -38.873 -10.683 1.00 31.38 102 LEU A C 1
ATOM 796 O O . LEU A 1 102 ? -21.700 -37.718 -10.654 1.00 31.38 102 LEU A O 1
ATOM 800 N N . GLU A 1 103 ? -23.326 -39.200 -10.218 1.00 32.47 103 GLU A N 1
ATOM 801 C CA . GLU A 1 103 ? -23.995 -38.354 -9.232 1.00 32.47 103 GLU A CA 1
ATOM 802 C C . GLU A 1 103 ? -23.132 -38.380 -7.965 1.00 32.47 103 GLU A C 1
ATOM 804 O O . GLU A 1 103 ? -22.751 -39.455 -7.497 1.00 32.47 103 GLU A O 1
ATOM 809 N N . GLU A 1 104 ? -22.751 -37.198 -7.467 1.00 32.41 104 GLU A N 1
ATOM 810 C CA . GLU A 1 104 ? -21.983 -37.054 -6.228 1.00 32.41 104 GLU A CA 1
ATOM 811 C C . GLU A 1 104 ? -22.693 -37.840 -5.114 1.00 32.41 104 GLU A C 1
ATOM 813 O O . GLU A 1 104 ? -23.823 -37.492 -4.764 1.00 32.41 104 GLU A O 1
ATOM 818 N N . PRO A 1 105 ? -22.091 -38.909 -4.559 1.00 36.09 105 PRO A N 1
ATOM 819 C CA . PRO A 1 105 ? -22.711 -39.614 -3.452 1.00 36.09 105 PRO A CA 1
ATOM 820 C C . PRO A 1 105 ? -22.751 -38.675 -2.249 1.00 36.09 105 PRO A C 1
ATOM 822 O O . PRO A 1 105 ? -21.755 -38.002 -1.978 1.00 36.09 105 PRO A O 1
ATOM 825 N N . ASP A 1 106 ? -23.893 -38.659 -1.553 1.00 39.28 106 ASP A N 1
ATOM 826 C CA . ASP A 1 106 ? -24.195 -37.888 -0.343 1.00 39.28 106 ASP A CA 1
ATOM 827 C C . ASP A 1 106 ? -22.964 -37.694 0.561 1.00 39.28 106 ASP A C 1
ATOM 829 O O . ASP A 1 106 ? -22.657 -38.502 1.444 1.00 39.28 106 ASP A O 1
ATOM 833 N N . LEU A 1 107 ? -22.233 -36.600 0.333 1.00 36.47 107 LEU A N 1
ATOM 834 C CA . LEU A 1 107 ? -21.140 -36.183 1.194 1.00 36.47 107 LEU A CA 1
ATOM 835 C C . LEU A 1 107 ? -21.753 -35.795 2.546 1.00 36.47 107 LEU A C 1
ATOM 837 O O . LEU A 1 107 ? -22.689 -34.992 2.573 1.00 36.47 107 LEU A O 1
ATOM 841 N N . PRO A 1 108 ? -21.232 -36.298 3.681 1.00 34.66 108 PRO A N 1
ATOM 842 C CA . PRO A 1 108 ? -21.646 -35.814 4.986 1.00 34.66 108 PRO A CA 1
ATOM 843 C C . PRO A 1 108 ? -21.409 -34.303 5.042 1.00 34.66 108 PRO A C 1
ATOM 845 O O . PRO A 1 108 ? -20.269 -33.837 5.010 1.00 34.66 108 PRO A O 1
ATOM 848 N N . THR A 1 109 ? -22.490 -33.531 5.135 1.00 39.69 109 THR A N 1
ATOM 849 C CA . THR A 1 109 ? -22.499 -32.060 5.098 1.00 39.69 109 THR A CA 1
ATOM 850 C C . THR A 1 109 ? -21.714 -31.385 6.232 1.00 39.69 109 THR A C 1
ATOM 852 O O . THR A 1 109 ? -21.639 -30.161 6.269 1.00 39.69 109 THR A O 1
ATOM 855 N N . GLU A 1 110 ? -21.102 -32.14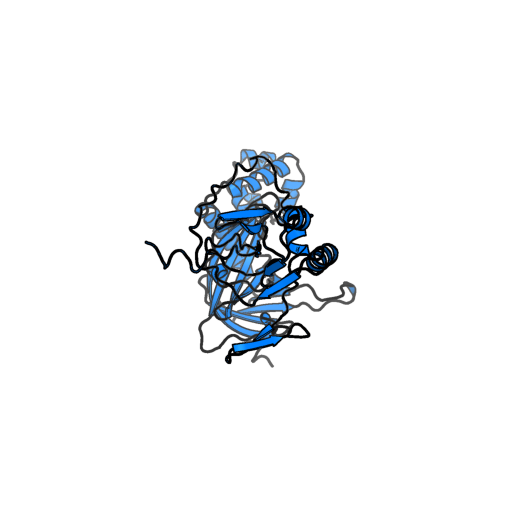4 7.148 1.00 40.78 110 GLU A N 1
ATOM 856 C CA . GLU A 1 110 ? -20.463 -31.613 8.359 1.00 40.78 110 GLU A CA 1
ATOM 857 C C . GLU A 1 110 ? -19.070 -32.175 8.689 1.00 40.78 110 GLU A C 1
ATOM 859 O O . GLU A 1 110 ? -18.600 -32.034 9.818 1.00 40.78 110 GLU A O 1
ATOM 864 N N . THR A 1 111 ? -18.325 -32.737 7.736 1.00 38.44 111 THR A N 1
ATOM 865 C CA . THR A 1 111 ? -16.871 -32.885 7.950 1.00 38.44 111 THR A CA 1
ATOM 866 C C . THR A 1 111 ? -16.165 -31.594 7.564 1.00 38.44 111 THR A C 1
ATOM 868 O O . THR A 1 111 ? -15.795 -31.379 6.412 1.00 38.44 111 THR A O 1
ATOM 871 N N . ALA A 1 112 ? -15.988 -30.709 8.547 1.00 41.62 112 ALA A N 1
ATOM 872 C CA . ALA A 1 112 ? -15.133 -29.537 8.426 1.00 41.62 112 ALA A CA 1
ATOM 873 C C . ALA A 1 112 ? -13.697 -29.994 8.133 1.00 41.62 112 ALA A C 1
ATOM 875 O O . ALA A 1 112 ? -12.932 -30.324 9.038 1.00 41.62 112 ALA A O 1
ATOM 876 N N . VAL A 1 113 ? -13.337 -30.042 6.850 1.00 46.03 113 VAL A N 1
ATOM 877 C CA . VAL A 1 113 ? -11.964 -30.291 6.420 1.00 46.03 113 VAL A CA 1
ATOM 878 C C . VAL A 1 113 ? -11.092 -29.215 7.054 1.00 46.03 113 VAL A C 1
ATOM 880 O O . VAL A 1 113 ? -11.253 -28.023 6.780 1.00 46.03 113 VAL A O 1
ATOM 883 N N . ASN A 1 114 ? -10.173 -29.625 7.928 1.00 55.41 114 ASN A N 1
ATOM 884 C CA . ASN A 1 114 ? -9.220 -28.711 8.531 1.00 55.41 114 ASN A CA 1
ATOM 885 C C . ASN A 1 114 ? -8.312 -28.172 7.420 1.00 55.41 114 ASN A C 1
ATOM 887 O O . ASN A 1 114 ? -7.370 -28.827 6.977 1.00 55.41 114 ASN A O 1
ATOM 891 N N . VAL A 1 115 ? -8.610 -26.958 6.957 1.00 55.28 115 VAL A N 1
ATOM 892 C CA . VAL A 1 115 ? -7.926 -26.306 5.831 1.00 55.28 115 VAL A CA 1
ATOM 893 C C . VAL A 1 115 ? -6.413 -26.229 6.060 1.00 55.28 115 VAL A C 1
ATOM 895 O O . VAL A 1 115 ? -5.646 -26.242 5.099 1.00 55.28 115 VAL A O 1
ATOM 898 N N . ASN A 1 116 ? -5.961 -26.191 7.318 1.00 50.91 116 ASN A N 1
ATOM 899 C CA . ASN A 1 116 ? -4.539 -26.171 7.649 1.00 50.91 116 ASN A CA 1
ATOM 900 C C . ASN A 1 116 ? -3.874 -27.535 7.448 1.00 50.91 116 ASN A C 1
ATOM 902 O O . ASN A 1 116 ? -2.781 -27.583 6.889 1.00 50.91 116 ASN A O 1
ATOM 906 N N . GLU A 1 117 ? -4.530 -28.625 7.845 1.00 55.50 117 GLU A N 1
ATOM 907 C CA . GLU A 1 117 ? -4.041 -29.988 7.596 1.00 55.50 117 GLU A CA 1
ATOM 908 C C . GLU A 1 117 ? -4.070 -30.308 6.108 1.00 55.50 117 GLU A C 1
ATOM 910 O O . GLU A 1 117 ? -3.081 -30.792 5.568 1.00 55.50 117 GLU A O 1
ATOM 915 N N . LEU A 1 118 ? -5.141 -29.915 5.416 1.00 46.72 118 LEU A N 1
ATOM 916 C CA . LEU A 1 118 ? -5.253 -30.059 3.971 1.00 46.72 118 LEU A CA 1
ATOM 917 C C . LEU A 1 118 ? -4.138 -29.286 3.248 1.00 46.72 118 LEU A C 1
ATOM 919 O O . LEU A 1 118 ? -3.501 -29.797 2.330 1.00 46.72 118 LEU A O 1
ATOM 923 N N . ARG A 1 119 ? -3.841 -28.056 3.683 1.00 53.38 119 ARG A N 1
ATOM 924 C CA . ARG A 1 119 ? -2.754 -27.245 3.119 1.00 53.38 119 ARG A CA 1
ATOM 925 C C . ARG A 1 119 ? -1.373 -27.820 3.452 1.00 53.38 119 ARG A C 1
ATOM 927 O O . ARG A 1 119 ? -0.498 -27.770 2.592 1.00 53.38 119 ARG A O 1
ATOM 934 N N . ALA A 1 120 ? -1.171 -28.359 4.655 1.00 56.25 120 ALA A N 1
ATOM 935 C CA . ALA A 1 120 ? 0.074 -29.015 5.058 1.00 56.25 120 ALA A CA 1
ATOM 936 C C . ALA A 1 120 ? 0.314 -30.308 4.266 1.00 56.25 120 ALA A C 1
ATOM 938 O O . ALA A 1 120 ? 1.420 -30.522 3.779 1.00 56.25 120 ALA A O 1
ATOM 939 N N . PHE A 1 121 ? -0.738 -31.100 4.059 1.00 54.28 121 PHE A N 1
ATOM 940 C CA . PHE A 1 121 ? -0.745 -32.277 3.198 1.00 54.28 121 PHE A CA 1
ATOM 941 C C . PHE A 1 121 ? -0.427 -31.908 1.743 1.00 54.28 121 PHE A C 1
ATOM 943 O 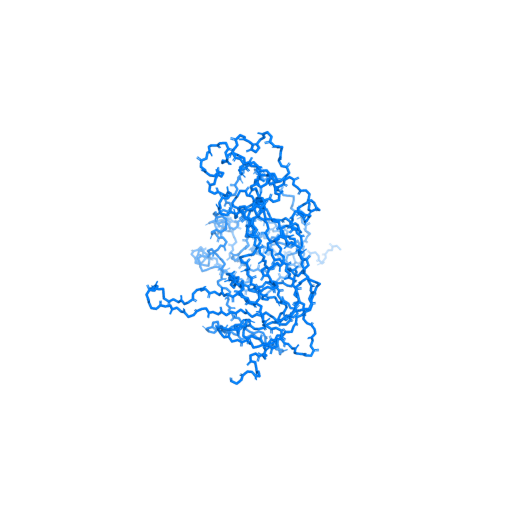O . PHE A 1 121 ? 0.513 -32.435 1.158 1.00 54.28 121 PHE A O 1
ATOM 950 N N . TYR A 1 122 ? -1.102 -30.904 1.170 1.00 49.66 122 TYR A N 1
ATOM 951 C CA . TYR A 1 122 ? -0.775 -30.432 -0.180 1.00 49.66 122 TYR A CA 1
ATOM 952 C C . TYR A 1 122 ? 0.640 -29.849 -0.293 1.00 49.66 122 TYR A C 1
ATOM 954 O O . TYR A 1 122 ? 1.244 -29.913 -1.361 1.00 49.66 122 TYR A O 1
ATOM 962 N N . ALA A 1 123 ? 1.183 -29.264 0.774 1.00 55.81 123 ALA A N 1
ATOM 963 C CA . ALA A 1 123 ? 2.556 -28.773 0.789 1.00 55.81 123 ALA A CA 1
ATOM 964 C C . ALA A 1 123 ? 3.589 -29.906 0.905 1.00 55.81 123 ALA A C 1
ATOM 966 O O . ALA A 1 123 ? 4.687 -29.755 0.371 1.00 55.81 123 ALA A O 1
ATOM 967 N N . SER A 1 124 ? 3.256 -31.019 1.567 1.00 52.50 124 SER A N 1
ATOM 968 C CA . SER A 1 124 ? 4.159 -32.164 1.734 1.00 52.50 124 SER A CA 1
ATOM 969 C C . SER A 1 124 ? 4.231 -33.060 0.496 1.00 52.50 124 SER A C 1
ATOM 971 O O . SER A 1 124 ? 5.287 -33.632 0.242 1.00 52.50 124 SER A O 1
ATOM 973 N N . ILE A 1 125 ? 3.159 -33.136 -0.302 1.00 43.06 125 ILE A N 1
ATOM 974 C CA . ILE A 1 125 ? 3.100 -33.963 -1.525 1.00 43.06 125 ILE A CA 1
ATOM 975 C C . ILE A 1 125 ? 3.408 -33.198 -2.818 1.00 43.06 125 ILE A C 1
ATOM 977 O O . ILE A 1 125 ? 3.588 -33.806 -3.872 1.00 43.06 125 ILE A O 1
ATOM 981 N N . ARG A 1 126 ? 3.478 -31.859 -2.786 1.00 43.44 126 ARG A N 1
ATOM 982 C CA . ARG A 1 126 ? 3.937 -31.089 -3.949 1.00 43.44 126 ARG A CA 1
ATOM 983 C C . ARG A 1 126 ? 5.407 -31.409 -4.198 1.00 43.44 126 ARG A C 1
ATOM 985 O O . ARG A 1 126 ? 6.274 -30.980 -3.435 1.00 43.44 126 ARG A O 1
ATOM 992 N N . CYS A 1 127 ? 5.698 -32.093 -5.307 1.00 42.12 127 CYS A N 1
ATOM 993 C CA . CYS A 1 127 ? 7.049 -32.131 -5.853 1.00 42.12 127 CYS A CA 1
ATOM 994 C C . CYS A 1 127 ? 7.579 -30.697 -5.900 1.00 42.12 127 CYS A C 1
ATOM 996 O O . CYS A 1 127 ? 6.928 -29.803 -6.451 1.00 42.12 127 CYS A O 1
ATOM 998 N N . LYS A 1 128 ? 8.750 -30.461 -5.295 1.00 48.75 128 LYS A N 1
ATOM 999 C CA . LYS A 1 128 ? 9.443 -29.183 -5.463 1.00 48.75 128 LYS A CA 1
ATOM 1000 C C . LYS A 1 128 ? 9.552 -28.952 -6.971 1.00 48.75 128 LYS A C 1
ATOM 1002 O O . LYS A 1 128 ? 10.074 -29.842 -7.643 1.00 48.75 128 LYS A O 1
ATOM 1007 N N . PRO A 1 129 ? 9.032 -27.836 -7.512 1.00 50.97 129 PRO A N 1
ATOM 1008 C CA . PRO A 1 129 ? 9.076 -27.600 -8.946 1.00 50.97 129 PRO A CA 1
ATOM 1009 C C . PRO A 1 129 ? 10.527 -27.727 -9.398 1.00 50.97 129 PRO A C 1
ATOM 1011 O O . PRO A 1 129 ? 11.393 -27.020 -8.881 1.00 50.97 129 PRO A O 1
ATOM 1014 N N . ILE A 1 130 ? 10.796 -28.675 -10.298 1.00 48.72 130 ILE A N 1
ATOM 1015 C CA . ILE A 1 130 ? 12.125 -28.841 -10.881 1.00 48.72 130 ILE A CA 1
ATOM 1016 C C . ILE A 1 130 ? 12.278 -27.678 -11.860 1.00 48.72 130 ILE A C 1
ATOM 1018 O O . ILE A 1 130 ? 11.535 -27.629 -12.847 1.00 48.72 130 ILE A O 1
ATOM 1022 N N . PRO A 1 131 ? 13.167 -26.709 -11.585 1.00 53.38 131 PRO A N 1
ATOM 1023 C CA . PRO A 1 131 ? 13.331 -25.567 -12.462 1.00 53.38 131 PRO A CA 1
ATOM 1024 C C . PRO A 1 131 ? 13.818 -26.074 -13.824 1.00 53.38 131 PRO A C 1
ATOM 1026 O O . PRO A 1 131 ? 14.840 -26.754 -13.917 1.00 53.38 131 PRO A O 1
ATOM 1029 N N . HIS A 1 132 ? 13.060 -25.776 -14.874 1.00 55.59 132 HIS A N 1
ATOM 1030 C CA . HIS A 1 132 ? 13.396 -26.121 -16.249 1.00 55.59 132 HIS A CA 1
ATOM 1031 C C . HIS A 1 132 ? 13.281 -24.881 -17.134 1.00 55.59 132 HIS A C 1
ATOM 1033 O O . HIS A 1 132 ? 12.411 -24.036 -16.923 1.00 55.59 132 HIS A O 1
ATOM 1039 N N . LEU A 1 133 ? 14.171 -24.764 -18.117 1.00 49.56 133 LEU A N 1
ATOM 1040 C CA . LEU A 1 133 ? 14.108 -23.734 -19.151 1.00 49.56 133 LEU A CA 1
ATOM 1041 C C . LEU A 1 133 ? 13.584 -24.371 -20.439 1.00 49.56 133 LEU A C 1
ATOM 1043 O O . LEU A 1 133 ? 14.205 -25.303 -20.950 1.00 49.56 133 LEU A O 1
ATOM 1047 N N . LYS A 1 134 ? 12.461 -23.872 -20.964 1.00 59.97 134 LYS A N 1
ATOM 1048 C CA . LYS A 1 134 ? 11.963 -24.249 -22.291 1.00 59.97 134 LYS A CA 1
ATOM 1049 C C . LYS A 1 134 ? 12.595 -23.332 -23.333 1.00 59.97 134 LYS A C 1
ATOM 1051 O O . LYS A 1 134 ? 12.394 -22.123 -23.280 1.00 59.97 134 LYS A O 1
ATOM 1056 N N . LEU A 1 135 ? 13.378 -23.903 -24.239 1.00 54.44 135 LEU A N 1
ATOM 1057 C CA . LEU A 1 135 ? 13.979 -23.185 -25.358 1.00 54.44 135 LEU A CA 1
ATOM 1058 C C . LEU A 1 135 ? 12.956 -22.962 -26.479 1.00 54.44 135 LEU A C 1
ATOM 1060 O O . LEU A 1 135 ? 11.988 -23.714 -26.600 1.00 54.44 135 LEU A O 1
ATOM 1064 N N . ASP A 1 136 ? 13.216 -21.988 -27.352 1.00 41.38 136 ASP A N 1
ATOM 1065 C CA . ASP A 1 136 ? 12.367 -21.686 -28.517 1.00 41.38 136 ASP A CA 1
ATOM 1066 C C . ASP A 1 136 ? 12.251 -22.872 -29.492 1.00 41.38 136 ASP A C 1
ATOM 1068 O O . ASP A 1 136 ? 11.263 -23.008 -30.207 1.00 41.38 136 ASP A O 1
ATOM 1072 N N . CYS A 1 137 ? 13.230 -23.782 -29.479 1.00 57.19 137 CYS A N 1
ATOM 1073 C CA . CYS A 1 137 ? 13.197 -25.042 -30.225 1.00 57.19 137 CYS A CA 1
ATOM 1074 C C . CYS A 1 137 ? 12.355 -26.147 -29.557 1.00 57.19 137 CYS A C 1
ATOM 1076 O O . CYS A 1 137 ? 12.322 -27.272 -30.045 1.00 57.19 137 CYS A O 1
ATOM 1078 N N . GLY A 1 138 ? 11.702 -25.857 -28.427 1.00 50.50 138 GLY A N 1
ATOM 1079 C CA . GLY A 1 138 ? 10.860 -26.793 -27.681 1.00 50.50 138 GLY A CA 1
ATOM 1080 C C . GLY A 1 138 ? 11.604 -27.674 -26.674 1.00 50.50 138 GLY A C 1
ATOM 1081 O O . GLY A 1 138 ? 10.952 -28.323 -25.859 1.00 50.50 138 GLY A O 1
ATOM 1082 N N . ALA A 1 139 ? 12.939 -27.669 -26.676 1.00 51.16 139 ALA A N 1
ATOM 1083 C CA . ALA A 1 139 ? 13.738 -28.448 -25.735 1.00 51.16 139 ALA A CA 1
ATOM 1084 C C . ALA A 1 139 ? 13.575 -27.948 -24.290 1.00 51.16 139 ALA A C 1
ATOM 1086 O O . ALA A 1 139 ? 13.551 -26.742 -24.035 1.00 51.16 139 ALA A O 1
ATOM 1087 N N . LEU A 1 140 ? 13.504 -28.885 -23.343 1.00 46.81 140 LEU A N 1
ATOM 1088 C CA . LEU A 1 140 ? 13.483 -28.613 -21.908 1.00 46.81 140 LEU A CA 1
ATOM 1089 C C . LEU A 1 140 ? 14.869 -28.891 -21.324 1.00 46.81 140 LEU A C 1
ATOM 1091 O O . LEU A 1 140 ? 15.376 -30.004 -21.424 1.00 46.81 140 LEU A O 1
ATOM 1095 N N . ILE A 1 141 ? 15.481 -27.884 -20.703 1.00 59.94 141 ILE A N 1
ATOM 1096 C CA . ILE A 1 141 ? 16.749 -28.036 -19.985 1.00 59.94 141 ILE A CA 1
ATOM 1097 C C . ILE A 1 141 ? 16.451 -28.126 -18.493 1.00 59.94 141 ILE A C 1
ATOM 1099 O O . ILE A 1 141 ? 15.948 -27.167 -17.904 1.00 59.94 141 ILE A O 1
ATOM 1103 N N . HIS A 1 142 ? 16.794 -29.258 -17.878 1.00 49.56 142 HIS A N 1
ATOM 1104 C CA . HIS A 1 142 ? 16.792 -29.412 -16.425 1.00 49.56 142 HIS A CA 1
ATOM 1105 C C . HIS A 1 142 ? 17.882 -28.538 -15.801 1.00 49.56 142 HIS A C 1
ATOM 1107 O O . HIS A 1 142 ? 19.054 -28.634 -16.165 1.00 49.56 142 HIS A O 1
ATOM 1113 N N . LEU A 1 143 ? 17.507 -27.685 -14.850 1.00 46.38 143 LEU A N 1
ATOM 1114 C CA . LEU A 1 143 ? 18.451 -26.806 -14.172 1.00 46.38 143 LEU A CA 1
ATOM 1115 C C . LEU A 1 143 ? 18.907 -27.467 -12.858 1.00 46.38 143 LEU A C 1
ATOM 1117 O O . LEU A 1 143 ? 18.158 -27.493 -11.883 1.00 46.38 143 LEU A O 1
ATOM 1121 N N . GLU A 1 144 ? 20.140 -27.995 -12.817 1.00 43.06 144 GLU A N 1
ATOM 1122 C CA . GLU A 1 144 ? 20.738 -28.643 -11.622 1.00 43.06 144 GLU A CA 1
ATOM 1123 C C . GLU A 1 144 ? 20.810 -27.715 -10.398 1.00 43.06 144 GLU A C 1
ATOM 1125 O O . GLU A 1 144 ? 20.784 -28.142 -9.244 1.00 43.06 144 GLU A O 1
ATOM 1130 N N . LYS A 1 145 ? 20.894 -26.412 -10.656 1.00 43.34 145 LYS A N 1
ATOM 1131 C CA . LYS A 1 145 ? 20.679 -25.343 -9.686 1.00 43.34 145 LYS A CA 1
ATOM 1132 C C . LYS A 1 145 ? 19.592 -24.465 -10.275 1.00 43.34 145 LYS A C 1
ATOM 1134 O O . LYS A 1 145 ? 19.650 -24.239 -11.484 1.00 43.34 145 LYS A O 1
ATOM 1139 N N . PRO A 1 146 ? 18.646 -23.931 -9.479 1.00 43.34 146 PRO A N 1
ATOM 1140 C CA . PRO A 1 146 ? 17.754 -22.909 -9.996 1.00 43.34 146 PRO A CA 1
ATOM 1141 C C . PRO A 1 146 ? 18.644 -21.855 -10.646 1.00 43.34 146 PRO A C 1
ATOM 1143 O O . PRO A 1 146 ? 19.494 -21.270 -9.965 1.00 43.34 146 PRO A O 1
ATOM 1146 N N . MET A 1 147 ? 18.506 -21.657 -11.964 1.00 41.12 147 MET A N 1
ATOM 1147 C CA . MET A 1 147 ? 18.971 -20.409 -12.544 1.00 41.12 147 MET A CA 1
ATOM 1148 C C . MET A 1 147 ? 18.342 -19.364 -11.645 1.00 41.12 147 MET A C 1
ATOM 1150 O O . MET A 1 147 ? 17.118 -19.341 -11.492 1.00 41.12 147 MET A O 1
ATOM 1154 N N . LEU A 1 148 ? 19.177 -18.585 -10.961 1.00 43.31 148 LEU A N 1
ATOM 1155 C CA . LEU A 1 148 ? 18.718 -17.355 -10.359 1.00 43.31 148 LEU A CA 1
ATOM 1156 C C . LEU A 1 148 ? 18.213 -16.566 -11.556 1.00 43.31 148 LEU A C 1
ATOM 1158 O O . LEU A 1 148 ? 19.008 -15.939 -12.254 1.00 43.31 148 LEU A O 1
ATOM 1162 N N . LEU A 1 149 ? 16.916 -16.720 -11.853 1.00 49.91 149 LEU A N 1
ATOM 1163 C CA . LEU A 1 149 ? 16.156 -15.835 -12.711 1.00 49.91 149 LEU A CA 1
ATOM 1164 C C . LEU A 1 149 ? 16.687 -14.464 -12.354 1.00 49.91 149 LEU A C 1
ATOM 1166 O O . LEU A 1 149 ? 16.678 -14.115 -11.165 1.00 49.91 149 LEU A O 1
ATOM 1170 N N . ALA A 1 150 ? 17.296 -13.804 -13.347 1.00 64.62 150 ALA A N 1
ATOM 1171 C CA . ALA A 1 150 ? 17.923 -12.510 -13.159 1.00 64.62 150 ALA A CA 1
ATOM 1172 C C . ALA A 1 150 ? 16.991 -11.708 -12.264 1.00 64.62 150 ALA A C 1
ATOM 1174 O O . ALA A 1 150 ? 15.790 -11.671 -12.541 1.00 64.62 150 ALA A O 1
ATOM 1175 N N . ASP A 1 151 ? 17.517 -11.220 -11.133 1.00 83.50 151 ASP A N 1
ATOM 1176 C CA . ASP A 1 151 ? 16.705 -10.533 -10.138 1.00 83.50 151 ASP A CA 1
ATOM 1177 C C . ASP A 1 151 ? 15.773 -9.578 -10.905 1.00 83.50 151 ASP A C 1
ATOM 1179 O O . ASP A 1 151 ? 16.284 -8.719 -11.628 1.00 83.50 151 ASP A O 1
ATOM 1183 N N . PRO A 1 152 ? 14.437 -9.746 -10.829 1.00 87.06 152 PRO A N 1
ATOM 1184 C CA . PRO A 1 152 ? 13.516 -8.985 -11.669 1.00 87.06 152 PRO A CA 1
ATOM 1185 C C . PRO A 1 152 ? 13.691 -7.468 -11.533 1.00 87.06 152 PRO A C 1
ATOM 1187 O O . PRO A 1 152 ? 13.374 -6.721 -12.446 1.00 87.06 152 PRO A O 1
ATOM 1190 N N . TYR A 1 153 ? 14.267 -7.017 -10.417 1.00 89.50 153 TYR A N 1
ATOM 1191 C CA . TYR A 1 153 ? 14.563 -5.616 -10.130 1.00 89.50 153 TYR A CA 1
ATOM 1192 C C . TYR A 1 153 ? 15.897 -5.130 -10.712 1.00 89.50 153 TYR A C 1
ATOM 1194 O O . TYR A 1 153 ? 16.216 -3.951 -10.609 1.00 89.50 153 TYR A O 1
ATOM 1202 N N . LEU A 1 154 ? 16.713 -6.028 -11.262 1.00 89.31 154 LEU A N 1
ATOM 1203 C CA . LEU A 1 154 ? 17.941 -5.731 -12.006 1.00 89.31 154 LEU A CA 1
ATOM 1204 C C . LEU A 1 154 ? 17.741 -5.852 -13.519 1.00 89.31 154 LEU A C 1
ATOM 1206 O O . LEU A 1 154 ? 18.680 -5.625 -14.279 1.00 89.31 154 LEU A O 1
ATOM 1210 N N . THR A 1 155 ? 16.537 -6.227 -13.948 1.00 85.94 155 THR A N 1
ATOM 1211 C CA . THR A 1 155 ? 16.187 -6.350 -15.359 1.00 85.94 155 THR A CA 1
ATOM 1212 C C . THR A 1 155 ? 15.702 -5.001 -15.873 1.00 85.94 155 THR A C 1
ATOM 1214 O O . THR A 1 155 ? 14.870 -4.355 -15.239 1.00 85.94 155 THR A O 1
ATOM 1217 N N . TYR A 1 156 ? 16.226 -4.584 -17.025 1.00 88.31 156 TYR A N 1
ATOM 1218 C CA . TYR A 1 156 ? 15.697 -3.441 -17.760 1.00 88.31 156 TYR A CA 1
ATOM 1219 C C . TYR A 1 156 ? 14.643 -3.957 -18.735 1.00 88.31 156 TYR A C 1
ATOM 1221 O O . TYR A 1 156 ? 14.940 -4.875 -19.508 1.00 88.31 156 TYR A O 1
ATOM 1229 N N . PRO A 1 157 ? 13.418 -3.424 -18.691 1.00 89.56 157 PRO A N 1
ATOM 1230 C CA . PRO A 1 157 ? 12.420 -3.780 -19.677 1.00 89.56 157 PRO A CA 1
ATOM 1231 C C . PRO A 1 157 ? 12.764 -3.140 -21.032 1.00 89.56 157 PRO A C 1
ATOM 1233 O O . PRO A 1 157 ? 13.545 -2.194 -21.102 1.00 89.56 157 PRO A O 1
ATOM 1236 N N . ASP A 1 158 ? 12.210 -3.680 -22.120 1.00 89.19 158 ASP A N 1
ATOM 1237 C CA . ASP A 1 158 ? 12.469 -3.197 -23.487 1.00 89.19 158 ASP A CA 1
ATOM 1238 C C . ASP A 1 158 ? 12.134 -1.701 -23.620 1.00 89.19 158 ASP A C 1
ATOM 1240 O O . ASP A 1 158 ? 10.972 -1.303 -23.518 1.00 89.19 158 ASP A O 1
ATOM 1244 N N . GLU A 1 159 ? 13.166 -0.884 -23.844 1.00 89.50 159 GLU A N 1
ATOM 1245 C CA . GLU A 1 159 ? 13.090 0.582 -23.899 1.00 89.50 159 GLU A CA 1
ATOM 1246 C C . GLU A 1 159 ? 12.260 1.096 -25.085 1.00 89.50 159 GLU A C 1
ATOM 1248 O O . GLU A 1 159 ? 11.803 2.235 -25.073 1.00 89.50 159 GLU A O 1
ATOM 1253 N N . ASN A 1 160 ? 12.002 0.257 -26.095 1.00 90.75 160 ASN A N 1
ATOM 1254 C CA . ASN A 1 160 ? 11.159 0.622 -27.239 1.00 90.75 160 ASN A CA 1
ATOM 1255 C C . ASN A 1 160 ? 9.658 0.491 -26.943 1.00 90.75 160 ASN A C 1
ATOM 1257 O O . ASN A 1 160 ? 8.829 0.684 -27.835 1.00 90.75 160 ASN A O 1
ATOM 1261 N N . LYS A 1 161 ? 9.292 0.111 -25.715 1.00 92.88 161 LYS A N 1
ATOM 1262 C CA . LYS A 1 161 ? 7.907 -0.047 -25.277 1.00 92.88 161 LYS A CA 1
ATOM 1263 C C . LYS A 1 161 ? 7.567 0.934 -24.170 1.00 92.88 161 LYS A C 1
ATOM 1265 O O . LYS A 1 161 ? 8.400 1.315 -23.355 1.00 92.88 161 LYS A O 1
ATOM 1270 N N . THR A 1 162 ? 6.290 1.287 -24.121 1.00 94.88 162 THR A N 1
ATOM 1271 C CA . THR A 1 162 ? 5.710 1.998 -22.988 1.00 94.88 162 THR A CA 1
ATOM 1272 C C . THR A 1 162 ? 5.288 0.991 -21.930 1.00 94.88 162 THR A C 1
ATOM 1274 O O . THR A 1 162 ? 4.555 0.051 -22.235 1.00 94.88 162 THR A O 1
ATOM 1277 N N . TRP A 1 163 ? 5.728 1.222 -20.699 1.00 97.00 163 TRP A N 1
ATOM 1278 C CA . TRP A 1 163 ? 5.405 0.395 -19.542 1.00 97.00 163 TRP A CA 1
ATOM 1279 C C . TRP A 1 163 ? 4.436 1.125 -18.628 1.00 97.00 163 TRP A C 1
ATOM 1281 O O . TRP A 1 163 ? 4.453 2.357 -18.555 1.00 97.00 163 TRP A O 1
ATOM 1291 N N . LYS A 1 164 ? 3.598 0.370 -17.924 1.00 98.19 164 LYS A N 1
ATOM 1292 C CA . LYS A 1 164 ? 2.598 0.897 -16.996 1.00 98.19 164 LYS A CA 1
ATOM 1293 C C . LYS A 1 164 ? 3.012 0.728 -15.543 1.00 98.19 164 LYS A C 1
ATOM 1295 O O . LYS A 1 164 ? 3.783 -0.165 -15.182 1.00 98.19 164 LYS A O 1
ATOM 1300 N N . PHE A 1 165 ? 2.446 1.579 -14.701 1.00 98.44 165 PHE A N 1
ATOM 1301 C CA . PHE A 1 165 ? 2.467 1.411 -13.258 1.00 98.44 165 PHE A CA 1
ATOM 1302 C C . PHE A 1 165 ? 1.079 1.646 -12.665 1.00 98.44 165 PHE A C 1
ATOM 1304 O O . PHE A 1 165 ? 0.257 2.362 -13.237 1.00 98.44 165 PHE A O 1
ATOM 1311 N N . VAL A 1 166 ? 0.872 1.098 -11.472 1.00 98.50 166 VAL A N 1
ATOM 1312 C CA . VAL A 1 166 ? -0.278 1.390 -10.620 1.00 98.50 166 VAL A CA 1
ATOM 1313 C C . VAL A 1 166 ? 0.187 1.645 -9.188 1.00 98.50 166 VAL A C 1
ATOM 1315 O O . VAL A 1 166 ? 1.161 1.057 -8.707 1.00 98.50 166 VAL A O 1
ATOM 1318 N N . LEU A 1 167 ? -0.508 2.542 -8.497 1.00 98.19 167 LEU A N 1
ATOM 1319 C CA . LEU A 1 167 ? -0.392 2.752 -7.063 1.00 98.19 167 LEU A CA 1
ATOM 1320 C C . LEU A 1 167 ? -1.740 2.448 -6.409 1.00 98.19 167 LEU A C 1
ATOM 1322 O O . LEU A 1 167 ? -2.705 3.202 -6.555 1.00 98.19 167 LEU A O 1
ATOM 1326 N N . GLN A 1 168 ? -1.790 1.363 -5.644 1.00 97.88 168 GLN A N 1
ATOM 1327 C CA . GLN A 1 168 ? -2.985 0.940 -4.920 1.00 97.88 168 GLN A CA 1
ATOM 1328 C C . GLN A 1 168 ? -2.853 1.241 -3.433 1.00 97.88 168 GLN A C 1
ATOM 1330 O O . GLN A 1 168 ? -1.819 0.984 -2.821 1.00 97.88 168 GLN A O 1
ATOM 1335 N N . PHE A 1 169 ? -3.915 1.738 -2.811 1.00 97.94 169 PHE A N 1
ATOM 1336 C CA . PHE A 1 169 ? -4.042 1.688 -1.362 1.00 97.94 169 PHE A CA 1
ATOM 1337 C C . PHE A 1 169 ? -4.584 0.333 -0.956 1.00 97.94 169 PHE A C 1
ATOM 1339 O O . PHE A 1 169 ? -5.656 -0.083 -1.391 1.00 97.94 169 PHE A O 1
ATOM 1346 N N . HIS A 1 170 ? -3.834 -0.322 -0.081 1.00 96.12 170 HIS A N 1
ATOM 1347 C CA . HIS A 1 170 ? -4.222 -1.571 0.532 1.00 96.12 170 HIS A CA 1
ATOM 1348 C C . HIS A 1 170 ? -4.729 -1.309 1.951 1.00 96.12 170 HIS A C 1
ATOM 1350 O O . HIS A 1 170 ? -3.954 -1.063 2.883 1.00 96.12 170 HIS A O 1
ATOM 1356 N N . VAL A 1 171 ? -6.052 -1.323 2.100 1.00 96.19 171 VAL A N 1
ATOM 1357 C CA . VAL A 1 171 ? -6.758 -1.033 3.350 1.00 96.19 171 VAL A CA 1
ATOM 1358 C C . VAL A 1 171 ? -7.080 -2.330 4.085 1.00 96.19 171 VAL A C 1
ATOM 1360 O O . VAL A 1 171 ? -7.607 -3.269 3.501 1.00 96.19 171 VAL A O 1
ATOM 1363 N N . ARG A 1 172 ? -6.786 -2.376 5.385 1.00 93.19 172 ARG A N 1
ATOM 1364 C CA . ARG A 1 172 ? -7.114 -3.485 6.292 1.00 93.19 172 ARG A CA 1
ATOM 1365 C C . ARG A 1 172 ? -7.591 -2.914 7.622 1.00 93.19 172 ARG A C 1
ATOM 1367 O O . ARG A 1 172 ? -6.784 -2.444 8.434 1.00 93.19 172 ARG A O 1
ATOM 1374 N N . GLY A 1 173 ? -8.905 -2.889 7.839 1.00 93.69 173 GLY A N 1
ATOM 1375 C CA . GLY A 1 173 ? -9.478 -2.154 8.966 1.00 93.69 173 GLY A CA 1
ATOM 1376 C C . GLY A 1 173 ? -9.135 -0.661 8.882 1.00 93.69 173 GLY A C 1
ATOM 1377 O O . GLY A 1 173 ? -9.406 -0.007 7.879 1.00 93.69 173 GLY A O 1
ATOM 1378 N N . LEU A 1 174 ? -8.485 -0.123 9.920 1.00 95.44 174 LEU A N 1
ATOM 1379 C CA . LEU A 1 174 ? -7.950 1.249 9.923 1.00 95.44 174 LEU A CA 1
ATOM 1380 C C . LEU A 1 174 ? -6.542 1.388 9.330 1.00 95.44 174 LEU A C 1
ATOM 1382 O O . LEU A 1 174 ? -6.081 2.523 9.193 1.00 95.44 174 LEU A O 1
ATOM 1386 N N . SER A 1 175 ? -5.826 0.292 9.078 1.00 94.94 175 SER A N 1
ATOM 1387 C CA . SER A 1 175 ? -4.455 0.331 8.562 1.00 94.94 175 SER A CA 1
ATOM 1388 C C . SER A 1 175 ? -4.469 0.464 7.049 1.00 94.94 175 SER A C 1
ATOM 1390 O O . SER A 1 175 ? -5.254 -0.200 6.377 1.00 94.94 175 SER A O 1
ATOM 1392 N N . VAL A 1 176 ? -3.588 1.309 6.523 1.00 96.19 176 VAL A N 1
ATOM 1393 C CA . VAL A 1 176 ? -3.409 1.489 5.084 1.00 96.19 176 VAL A CA 1
ATOM 1394 C C . VAL A 1 176 ? -1.924 1.568 4.783 1.00 96.19 176 VAL A C 1
ATOM 1396 O O . VAL A 1 176 ? -1.152 2.129 5.560 1.00 96.19 176 VAL A O 1
ATOM 1399 N N . HIS A 1 177 ? -1.536 0.985 3.661 1.00 96.06 177 HIS A N 1
ATOM 1400 C CA . HIS A 1 177 ? -0.252 1.230 3.019 1.00 96.06 177 HIS A CA 1
ATOM 1401 C C . HIS A 1 177 ? -0.468 1.343 1.514 1.00 96.06 177 HIS A C 1
ATOM 1403 O O . HIS A 1 177 ? -1.525 0.960 1.009 1.00 96.06 177 HIS A O 1
ATOM 1409 N N . ALA A 1 178 ? 0.518 1.890 0.811 1.00 97.81 178 ALA A N 1
ATOM 1410 C CA . ALA A 1 178 ? 0.455 2.021 -0.633 1.00 97.81 178 ALA A CA 1
ATOM 1411 C C . ALA A 1 178 ? 1.323 0.942 -1.282 1.00 97.81 178 ALA A C 1
ATOM 1413 O O . ALA A 1 178 ? 2.501 0.819 -0.962 1.00 97.81 178 ALA A O 1
ATOM 1414 N N . ASP A 1 179 ? 0.753 0.171 -2.190 1.00 97.75 179 ASP A N 1
ATOM 1415 C CA . ASP A 1 179 ? 1.484 -0.764 -3.025 1.00 97.75 179 ASP A CA 1
ATOM 1416 C C . ASP A 1 179 ? 1.695 -0.144 -4.402 1.00 97.75 179 ASP A C 1
ATOM 1418 O O . ASP A 1 179 ? 0.748 0.097 -5.147 1.00 97.75 179 ASP A O 1
ATOM 1422 N N . PHE A 1 180 ? 2.954 0.115 -4.727 1.00 98.31 180 PHE A N 1
ATOM 1423 C CA . PHE A 1 180 ? 3.389 0.513 -6.053 1.00 98.31 180 PHE A CA 1
ATOM 1424 C C . PHE A 1 180 ? 3.743 -0.736 -6.859 1.00 98.31 180 PHE A C 1
ATOM 1426 O O . PHE A 1 180 ? 4.502 -1.579 -6.375 1.00 98.31 180 PHE A O 1
ATOM 1433 N N . ARG A 1 181 ? 3.237 -0.845 -8.086 1.00 98.00 181 ARG A N 1
ATOM 1434 C CA . ARG A 1 181 ? 3.530 -1.944 -9.014 1.00 98.00 181 ARG A CA 1
ATOM 1435 C C . ARG A 1 181 ? 3.847 -1.383 -10.390 1.00 98.00 181 ARG A C 1
ATOM 1437 O O . ARG A 1 181 ? 3.231 -0.407 -10.805 1.00 98.00 181 ARG A O 1
ATOM 1444 N N . SER A 1 182 ? 4.786 -1.999 -11.093 1.00 97.69 182 SER A N 1
ATOM 1445 C CA . SER A 1 182 ? 5.200 -1.585 -12.429 1.00 97.69 182 SER A CA 1
ATOM 1446 C C . SER A 1 182 ? 5.531 -2.783 -13.310 1.00 97.69 182 SER A C 1
ATOM 1448 O O . SER A 1 182 ? 6.099 -3.776 -12.850 1.00 97.69 182 SER A O 1
ATOM 1450 N N . GLU A 1 183 ? 5.177 -2.687 -14.586 1.00 96.25 183 GLU A N 1
ATOM 1451 C CA . GLU A 1 183 ? 5.453 -3.722 -15.581 1.00 96.25 183 GLU A CA 1
ATOM 1452 C C . GLU A 1 183 ? 6.944 -3.814 -15.884 1.00 96.25 183 GLU A C 1
ATOM 1454 O O . GLU A 1 183 ? 7.578 -2.809 -16.201 1.00 96.25 183 GLU A O 1
ATOM 1459 N N . ILE A 1 184 ? 7.491 -5.027 -15.862 1.00 91.31 184 ILE A N 1
ATOM 1460 C CA . ILE A 1 184 ? 8.850 -5.303 -16.367 1.00 91.31 184 ILE A CA 1
ATOM 1461 C C . ILE A 1 184 ? 8.847 -6.225 -17.586 1.00 91.31 184 ILE A C 1
ATOM 1463 O O . ILE A 1 184 ? 9.870 -6.434 -18.235 1.00 91.31 184 ILE A O 1
ATOM 1467 N N . SER A 1 185 ? 7.699 -6.826 -17.875 1.00 87.56 185 SER A N 1
ATOM 1468 C CA . SER A 1 185 ? 7.466 -7.677 -19.027 1.00 87.56 185 SER A CA 1
ATOM 1469 C C . SER A 1 185 ? 5.967 -7.703 -19.327 1.00 87.56 185 SER A C 1
ATOM 1471 O O . SER A 1 185 ? 5.157 -7.139 -18.593 1.00 87.56 185 SER A O 1
ATOM 1473 N N . LYS A 1 186 ? 5.579 -8.404 -20.396 1.00 81.31 186 LYS A N 1
ATOM 1474 C CA . LYS A 1 186 ? 4.165 -8.591 -20.758 1.00 81.31 186 LYS A CA 1
ATOM 1475 C C . LYS A 1 186 ? 3.359 -9.384 -19.724 1.00 81.31 186 LYS A C 1
ATOM 1477 O O . LYS A 1 186 ? 2.140 -9.366 -19.783 1.00 81.31 186 LYS A O 1
ATOM 1482 N N . THR A 1 187 ? 4.022 -10.122 -18.837 1.00 82.19 187 THR A N 1
ATOM 1483 C CA . THR A 1 187 ? 3.367 -11.074 -17.928 1.00 82.19 187 THR A CA 1
ATOM 1484 C C . THR A 1 187 ? 3.656 -10.802 -16.459 1.00 82.19 187 THR A C 1
ATOM 1486 O O . THR A 1 187 ? 3.041 -11.426 -15.599 1.00 82.19 187 THR A O 1
ATOM 1489 N N . GLN A 1 188 ? 4.596 -9.905 -16.155 1.00 87.75 188 GLN A N 1
ATOM 1490 C CA . GLN A 1 188 ? 5.143 -9.776 -14.814 1.00 87.75 188 GLN A CA 1
ATOM 1491 C C . GLN A 1 188 ? 5.287 -8.318 -14.389 1.00 87.75 188 GLN A C 1
ATOM 1493 O O . GLN A 1 188 ? 5.792 -7.465 -15.127 1.00 87.75 188 GLN A O 1
ATOM 1498 N N . LEU A 1 189 ? 4.900 -8.081 -13.141 1.00 93.38 189 LEU A N 1
ATOM 1499 C CA . LEU A 1 189 ? 5.089 -6.843 -12.413 1.00 93.38 189 LEU A CA 1
ATOM 1500 C C . LEU A 1 189 ? 6.180 -7.023 -11.357 1.00 93.38 189 LEU A C 1
ATOM 1502 O O . LEU A 1 189 ? 6.345 -8.097 -10.770 1.00 93.38 189 LEU A O 1
ATOM 1506 N N . ILE A 1 190 ? 6.894 -5.943 -11.072 1.00 95.44 190 ILE A N 1
ATOM 1507 C CA . ILE A 1 190 ? 7.636 -5.774 -9.821 1.00 95.44 190 ILE A CA 1
ATOM 1508 C C . ILE A 1 190 ? 6.970 -4.679 -9.003 1.00 95.44 190 ILE A C 1
ATOM 1510 O O . ILE A 1 190 ? 6.197 -3.882 -9.527 1.00 95.44 190 ILE A O 1
ATOM 1514 N N . GLY A 1 191 ? 7.277 -4.606 -7.712 1.00 96.25 191 GLY A N 1
ATOM 1515 C CA . GLY A 1 191 ? 6.639 -3.596 -6.883 1.00 96.25 191 GLY A CA 1
ATOM 1516 C C . GLY A 1 191 ? 7.299 -3.292 -5.552 1.00 96.25 191 GLY A C 1
ATOM 1517 O O . GLY A 1 191 ? 8.246 -3.935 -5.095 1.00 96.25 191 GLY A O 1
ATOM 1518 N N . TRP A 1 192 ? 6.762 -2.278 -4.903 1.00 97.62 192 TRP A N 1
ATOM 1519 C CA . TRP A 1 192 ? 7.221 -1.786 -3.623 1.00 97.62 192 TRP A CA 1
ATOM 1520 C C . TRP A 1 192 ? 6.015 -1.522 -2.736 1.00 97.62 192 TRP A C 1
ATOM 1522 O O . TRP A 1 192 ? 5.100 -0.804 -3.121 1.00 97.62 192 TRP A O 1
ATOM 1532 N N . THR A 1 193 ? 6.036 -2.054 -1.521 1.00 96.88 193 THR A N 1
ATOM 1533 C CA . THR A 1 193 ? 5.111 -1.626 -0.476 1.00 96.88 193 THR A CA 1
ATOM 1534 C C . THR A 1 193 ? 5.701 -0.397 0.206 1.00 96.88 193 THR A C 1
ATOM 1536 O O . THR A 1 193 ? 6.765 -0.460 0.826 1.00 96.88 193 THR A O 1
ATOM 1539 N N . TRP A 1 194 ? 5.026 0.735 0.066 1.00 97.25 194 TRP A N 1
ATOM 1540 C CA . TRP A 1 194 ? 5.345 2.024 0.664 1.00 97.25 194 TRP A CA 1
ATOM 1541 C C . TRP A 1 194 ? 4.565 2.212 1.969 1.00 97.25 194 TRP A C 1
ATOM 1543 O O . TRP A 1 194 ? 3.335 2.163 1.988 1.00 97.25 194 TRP A O 1
ATOM 1553 N N . ASP A 1 195 ? 5.279 2.489 3.066 1.00 94.88 195 ASP A N 1
ATOM 1554 C CA . ASP A 1 195 ? 4.704 2.882 4.364 1.00 94.88 195 ASP A CA 1
ATOM 1555 C C . ASP A 1 195 ? 4.150 4.319 4.295 1.00 94.88 195 ASP A C 1
ATOM 1557 O O . ASP A 1 195 ? 4.708 5.274 4.847 1.00 94.88 195 ASP A O 1
ATOM 1561 N N . LEU A 1 196 ? 3.069 4.470 3.534 1.00 93.38 196 LEU A N 1
ATOM 1562 C CA . LEU A 1 196 ? 2.456 5.723 3.120 1.00 93.38 196 LEU A CA 1
ATOM 1563 C C . LEU A 1 196 ? 0.942 5.637 3.331 1.00 93.38 196 LEU A C 1
ATOM 1565 O O . LEU A 1 196 ? 0.339 4.595 3.097 1.00 93.38 196 LEU A O 1
ATOM 1569 N N . GLY A 1 197 ? 0.325 6.722 3.806 1.00 88.12 197 GLY A N 1
ATOM 1570 C CA . GLY A 1 197 ? -1.110 6.728 4.107 1.00 88.12 197 GLY A CA 1
ATOM 1571 C C . GLY A 1 197 ? -1.499 5.902 5.341 1.00 88.12 197 GLY A C 1
ATOM 1572 O O . GLY A 1 197 ? -2.647 5.527 5.473 1.00 88.12 197 GLY A O 1
ATOM 1573 N N . LYS A 1 198 ? -0.560 5.638 6.254 1.00 91.25 198 LYS A N 1
ATOM 1574 C CA . LYS A 1 198 ? -0.594 4.731 7.427 1.00 91.25 198 LYS A CA 1
ATOM 1575 C C . LYS A 1 198 ? -1.946 4.351 8.044 1.00 91.25 198 LYS A C 1
ATOM 1577 O O . LYS A 1 198 ? -2.104 3.212 8.499 1.00 91.25 198 LYS A O 1
ATOM 1582 N N . SER A 1 199 ? -2.886 5.289 8.188 1.00 95.44 199 SER A N 1
ATOM 1583 C CA . SER A 1 199 ? -4.176 4.983 8.798 1.00 95.44 199 SER A CA 1
ATOM 1584 C C . SER A 1 199 ? -5.337 5.883 8.377 1.00 95.44 199 SER A C 1
ATOM 1586 O O . SER A 1 199 ? -5.213 7.103 8.327 1.00 95.44 199 SER A O 1
ATOM 1588 N N . LEU A 1 200 ? -6.525 5.279 8.251 1.00 96.38 200 LEU A N 1
ATOM 1589 C CA . LEU A 1 200 ? -7.805 5.981 8.081 1.00 96.38 200 LEU A CA 1
ATOM 1590 C C . LEU A 1 200 ? -8.357 6.592 9.378 1.00 96.38 200 LEU A C 1
ATOM 1592 O O . LEU A 1 200 ? -9.456 7.144 9.386 1.00 96.38 200 LEU A O 1
ATOM 1596 N N . ILE A 1 201 ? -7.635 6.506 10.498 1.00 95.88 201 ILE A N 1
ATOM 1597 C CA . ILE A 1 201 ? -8.167 6.895 11.809 1.00 95.88 201 ILE A CA 1
ATOM 1598 C C . ILE A 1 201 ? -8.637 8.354 11.861 1.00 95.88 201 ILE A C 1
ATOM 1600 O O . ILE A 1 201 ? -9.710 8.629 12.392 1.00 95.88 201 ILE A O 1
ATOM 1604 N N . LYS A 1 202 ? -7.889 9.286 11.260 1.00 95.06 202 LYS A N 1
ATOM 1605 C CA . LYS A 1 202 ? -8.256 10.709 11.207 1.00 95.06 202 LYS A CA 1
ATOM 1606 C C . LYS A 1 202 ? -9.531 10.959 10.398 1.00 95.06 202 LYS A C 1
ATOM 1608 O O . LYS A 1 202 ? -10.477 11.500 10.981 1.00 95.06 202 LYS A O 1
ATOM 1613 N N . PRO A 1 203 ? -9.615 10.577 9.106 1.00 95.50 203 PRO A N 1
ATOM 1614 C CA . PRO A 1 203 ? -10.831 10.814 8.336 1.00 95.50 203 PRO A CA 1
ATOM 1615 C C . PRO A 1 203 ? -12.038 10.085 8.944 1.00 95.50 203 PRO A C 1
ATOM 1617 O O . PRO A 1 203 ? -13.138 10.643 8.970 1.00 95.50 203 PRO A O 1
ATOM 1620 N N . MET A 1 204 ? -11.848 8.901 9.532 1.00 96.00 204 MET A N 1
ATOM 1621 C CA . MET A 1 204 ? -12.916 8.189 10.238 1.00 96.00 204 MET A CA 1
ATOM 1622 C C . MET A 1 204 ? -13.397 8.941 11.489 1.00 96.00 204 MET A C 1
ATOM 1624 O O . MET A 1 204 ? -14.600 9.135 11.661 1.00 96.00 204 MET A O 1
ATOM 1628 N N . LEU A 1 205 ? -12.490 9.439 12.336 1.00 95.56 205 LEU A N 1
ATOM 1629 C CA . LEU A 1 205 ? -12.851 10.180 13.552 1.00 95.56 205 LEU A CA 1
ATOM 1630 C C . LEU A 1 205 ? -13.591 11.494 13.263 1.00 95.56 205 LEU A C 1
ATOM 1632 O O . LEU A 1 205 ? -14.482 11.870 14.023 1.00 95.56 205 LEU A O 1
ATOM 1636 N N . ARG A 1 206 ? -13.293 12.188 12.156 1.00 93.94 206 ARG A N 1
ATOM 1637 C CA . ARG A 1 206 ? -14.002 13.432 11.779 1.00 93.94 206 ARG A CA 1
ATOM 1638 C C . ARG A 1 206 ? -15.498 13.230 11.529 1.00 93.94 206 ARG A C 1
ATOM 1640 O O . ARG A 1 206 ? -16.281 14.172 11.689 1.00 93.94 206 ARG A O 1
ATOM 1647 N N . ARG A 1 207 ? -15.884 12.004 11.168 1.00 94.25 207 ARG A N 1
ATOM 1648 C CA . ARG A 1 207 ? -17.266 11.580 10.904 1.00 94.25 207 ARG A CA 1
ATOM 1649 C C . ARG A 1 207 ? -18.010 11.160 12.175 1.00 94.25 207 ARG A C 1
ATOM 1651 O O . ARG A 1 207 ? -19.203 10.874 12.117 1.00 94.25 207 ARG A O 1
ATOM 1658 N N . ILE A 1 208 ? -17.334 11.127 13.324 1.00 95.44 208 ILE A N 1
ATOM 1659 C CA . ILE A 1 208 ? -17.934 10.774 14.611 1.00 95.44 208 ILE A CA 1
ATOM 1660 C C . ILE A 1 208 ? -18.597 11.998 15.248 1.00 95.44 208 ILE A C 1
ATOM 1662 O O . ILE A 1 208 ? -18.145 13.140 15.104 1.00 95.44 208 ILE A O 1
ATOM 1666 N N . LYS A 1 209 ? -19.710 11.756 15.951 1.00 95.31 209 LYS A N 1
ATOM 1667 C CA . LYS A 1 209 ? -20.452 12.798 16.668 1.00 95.31 209 LYS A CA 1
ATOM 1668 C C . LYS A 1 209 ? -19.560 13.425 17.755 1.00 95.31 209 LYS A C 1
ATOM 1670 O O . LYS A 1 209 ? -18.888 12.681 18.473 1.00 95.31 209 LYS A O 1
ATOM 1675 N N . PRO A 1 210 ? -19.588 14.759 17.945 1.00 94.50 210 PRO A N 1
ATOM 1676 C CA . PRO A 1 210 ? -18.776 15.430 18.964 1.00 94.50 210 PRO A CA 1
ATOM 1677 C C . PRO A 1 210 ? -18.949 14.864 20.380 1.00 94.50 210 PRO A C 1
ATOM 1679 O O . PRO A 1 210 ? -17.964 14.733 21.095 1.00 94.50 210 PRO A O 1
ATOM 1682 N N . ALA A 1 211 ? -20.166 14.453 20.755 1.00 93.38 211 ALA A N 1
ATOM 1683 C CA . ALA A 1 211 ? -20.441 13.844 22.058 1.00 93.38 211 ALA A CA 1
ATOM 1684 C C . ALA A 1 211 ? -19.635 12.551 22.295 1.00 93.38 211 ALA A C 1
ATOM 1686 O O . ALA A 1 211 ? -19.065 12.364 23.365 1.00 93.38 211 ALA A O 1
ATOM 1687 N N . THR A 1 212 ? -19.521 11.686 21.283 1.00 93.31 212 THR A N 1
ATOM 1688 C CA . THR A 1 212 ? -18.728 10.448 21.366 1.00 93.31 212 THR A CA 1
ATOM 1689 C C . THR A 1 212 ? -17.227 10.740 21.400 1.00 93.31 212 THR A C 1
ATOM 1691 O O . THR A 1 212 ? -16.485 10.064 22.103 1.00 93.31 212 THR A O 1
ATOM 1694 N N . LEU A 1 213 ? -16.763 11.769 20.679 1.00 94.06 213 LEU A N 1
ATOM 1695 C CA . LEU A 1 213 ? -15.362 12.198 20.749 1.00 94.06 213 LEU A CA 1
ATOM 1696 C C . LEU A 1 213 ? -15.009 12.755 22.138 1.00 94.06 213 LEU A C 1
ATOM 1698 O O . LEU A 1 213 ? -13.944 12.442 22.668 1.00 94.06 213 LEU A O 1
ATOM 1702 N N . ALA A 1 214 ? -15.921 13.511 22.756 1.00 92.69 214 ALA A N 1
ATOM 1703 C CA . ALA A 1 214 ? -15.731 14.064 24.094 1.00 92.69 214 ALA A CA 1
ATOM 1704 C C . ALA A 1 214 ? -15.564 12.968 25.163 1.00 92.69 214 ALA A C 1
ATOM 1706 O O . ALA A 1 214 ? -14.728 13.119 26.051 1.00 92.69 214 ALA A O 1
ATOM 1707 N N . GLN A 1 215 ? -16.269 11.836 25.036 1.00 91.69 215 GLN A N 1
ATOM 1708 C CA . GLN A 1 215 ? -16.123 10.678 25.937 1.00 91.69 215 GLN A CA 1
ATOM 1709 C C . GLN A 1 215 ? -14.710 10.076 25.926 1.00 91.69 215 GLN A C 1
ATOM 1711 O O . GLN A 1 215 ? -14.266 9.527 26.928 1.00 91.69 215 GLN A O 1
ATOM 1716 N N . VAL A 1 216 ? -13.985 10.199 24.810 1.00 92.75 216 VAL A N 1
ATOM 1717 C CA . VAL A 1 216 ? -12.586 9.751 24.681 1.00 92.75 216 VAL A CA 1
ATOM 1718 C C . VAL A 1 216 ? -11.592 10.917 24.781 1.00 92.75 216 VAL A C 1
ATOM 1720 O O . VAL A 1 216 ? -10.420 10.791 24.423 1.00 92.75 216 VAL A O 1
ATOM 1723 N N . GLY A 1 217 ? -12.063 12.079 25.244 1.00 91.50 217 GLY A N 1
ATOM 1724 C CA . GLY A 1 217 ? -11.263 13.283 25.444 1.00 91.50 217 GLY A CA 1
ATOM 1725 C C . GLY A 1 217 ? -10.722 13.908 24.158 1.00 91.50 217 GLY A C 1
ATOM 1726 O O . GLY A 1 217 ? -9.710 14.604 24.220 1.00 91.50 217 GLY A O 1
ATOM 1727 N N . LEU A 1 218 ? -11.325 13.648 22.995 1.00 93.75 218 LEU A N 1
ATOM 1728 C CA . LEU A 1 218 ? -10.915 14.199 21.700 1.00 93.75 218 LEU A CA 1
ATOM 1729 C C . LEU A 1 218 ? -11.886 15.279 21.210 1.00 93.75 218 LEU A C 1
ATOM 1731 O O . LEU A 1 218 ? -13.093 15.207 21.425 1.00 93.75 218 LEU A O 1
ATOM 1735 N N . THR A 1 219 ? -11.363 16.254 20.467 1.00 94.12 219 THR A N 1
ATOM 1736 C CA . THR A 1 219 ? -12.166 17.229 19.713 1.00 94.12 219 THR A CA 1
ATOM 1737 C C . THR A 1 219 ? -11.840 17.173 18.222 1.00 94.12 219 THR A C 1
ATOM 1739 O O . THR A 1 219 ? -10.775 16.700 17.818 1.00 94.12 219 THR A O 1
ATOM 1742 N N . LYS A 1 220 ? -12.739 17.691 17.371 1.00 92.56 220 LYS A N 1
ATOM 1743 C CA . LYS A 1 220 ? -12.499 17.763 15.916 1.00 92.56 220 LYS A CA 1
ATOM 1744 C C . LYS A 1 220 ? -11.245 18.563 15.561 1.00 92.56 220 LYS A C 1
ATOM 1746 O O . LYS A 1 220 ? -10.523 18.180 14.647 1.00 92.56 220 LYS A O 1
ATOM 1751 N N . GLN A 1 221 ? -10.969 19.628 16.311 1.00 90.81 221 GLN A N 1
ATOM 1752 C CA . GLN A 1 221 ? -9.785 20.460 16.112 1.00 90.81 221 GLN A CA 1
ATOM 1753 C C . GLN A 1 221 ? -8.495 19.693 16.442 1.00 90.81 221 GLN A C 1
ATOM 1755 O O . GLN A 1 221 ? -7.548 19.732 15.663 1.00 90.81 221 GLN A O 1
ATOM 1760 N N . GLN A 1 222 ? -8.489 18.917 17.534 1.00 92.12 222 GLN A N 1
ATOM 1761 C CA . GLN A 1 222 ? -7.349 18.075 17.917 1.00 92.12 222 GLN A CA 1
ATOM 1762 C C . GLN A 1 222 ? -7.040 16.987 16.879 1.00 92.12 222 GLN A C 1
ATOM 1764 O O . GLN A 1 222 ? -5.877 16.708 16.613 1.00 92.12 222 GLN A O 1
ATOM 1769 N N . ILE A 1 223 ? -8.060 16.398 16.246 1.00 91.94 223 ILE A N 1
ATOM 1770 C CA . ILE A 1 223 ? -7.861 15.372 15.205 1.00 91.94 223 ILE A CA 1
ATOM 1771 C C . ILE A 1 223 ? -7.070 15.925 14.006 1.00 91.94 223 ILE A C 1
ATOM 1773 O O . ILE A 1 223 ? -6.312 15.186 13.381 1.00 91.94 223 ILE A O 1
ATOM 1777 N N . GLY A 1 224 ? -7.245 17.209 13.678 1.00 87.62 224 GLY A N 1
ATOM 1778 C CA . GLY A 1 224 ? -6.523 17.859 12.584 1.00 87.62 224 GLY A CA 1
ATOM 1779 C C . GLY A 1 224 ? -5.054 18.151 12.897 1.00 87.62 224 GLY A C 1
ATOM 1780 O O . GLY A 1 224 ? -4.221 18.035 12.004 1.00 87.62 224 GLY A O 1
ATOM 1781 N N . SER A 1 225 ? -4.729 18.505 14.144 1.00 89.50 225 SER A N 1
ATOM 1782 C CA . SER A 1 225 ? -3.372 18.910 14.535 1.00 89.50 225 SER A CA 1
ATOM 1783 C C . SER A 1 225 ? -2.492 17.762 15.029 1.00 89.50 225 SER A C 1
ATOM 1785 O O . SER A 1 225 ? -1.275 17.818 14.871 1.00 89.50 225 SER A O 1
ATOM 1787 N N . MET A 1 226 ? -3.083 16.722 15.620 1.00 93.06 226 MET A N 1
ATOM 1788 C CA . MET A 1 226 ? -2.339 15.590 16.171 1.00 93.06 226 MET A CA 1
ATOM 1789 C C . MET A 1 226 ? -1.835 14.640 15.077 1.00 93.06 226 MET A C 1
ATOM 1791 O O . MET A 1 226 ? -2.457 14.428 14.032 1.00 93.06 226 MET A O 1
ATOM 1795 N N . THR A 1 227 ? -0.710 13.990 15.346 1.00 91.44 227 THR A N 1
ATOM 1796 C CA . THR A 1 227 ? -0.195 12.878 14.547 1.00 91.44 227 THR A CA 1
ATOM 1797 C C . THR A 1 227 ? -1.035 11.613 14.751 1.00 91.44 227 THR A C 1
ATOM 1799 O O . THR A 1 227 ? -1.714 11.436 15.766 1.00 91.44 227 THR A O 1
ATOM 1802 N N . ILE A 1 228 ? -0.965 10.677 13.797 1.00 91.50 228 ILE A N 1
ATOM 1803 C CA . ILE A 1 228 ? -1.635 9.367 13.911 1.00 91.50 228 ILE A CA 1
ATOM 1804 C C . ILE A 1 228 ? -1.186 8.620 15.176 1.00 91.50 228 ILE A C 1
ATOM 1806 O O . ILE A 1 228 ? -2.010 7.986 15.840 1.00 91.50 228 ILE A O 1
ATOM 1810 N N . SER A 1 229 ? 0.099 8.707 15.526 1.00 90.81 229 SER A N 1
ATOM 1811 C CA . SER A 1 229 ? 0.658 8.055 16.712 1.00 90.81 229 SER A CA 1
ATOM 1812 C C . SER A 1 229 ? 0.081 8.627 18.005 1.00 90.81 229 SER A C 1
ATOM 1814 O O . SER A 1 229 ? -0.305 7.858 18.880 1.00 90.81 229 SER A O 1
ATOM 1816 N N . GLU A 1 230 ? -0.050 9.951 18.113 1.00 94.38 230 GLU A N 1
ATOM 1817 C CA . GLU A 1 230 ? -0.638 10.602 19.292 1.00 94.38 230 GLU A CA 1
ATOM 1818 C C . GLU A 1 230 ? -2.128 10.279 19.437 1.00 94.38 230 GLU A C 1
ATOM 1820 O O . GLU A 1 230 ? -2.588 9.958 20.533 1.00 94.38 230 GLU A O 1
ATOM 1825 N N . ILE A 1 231 ? -2.885 10.296 18.332 1.00 94.44 231 ILE A N 1
ATOM 1826 C CA . ILE A 1 231 ? -4.297 9.882 18.329 1.00 94.44 231 ILE A CA 1
ATOM 1827 C C . ILE A 1 231 ? -4.414 8.420 18.769 1.00 94.44 231 ILE A C 1
ATOM 1829 O O . ILE A 1 231 ? -5.243 8.087 19.615 1.00 94.44 231 ILE A O 1
ATOM 1833 N N . SER A 1 232 ? -3.564 7.545 18.228 1.00 93.38 232 SER A N 1
ATOM 1834 C CA . SER A 1 232 ? -3.559 6.121 18.572 1.00 93.38 232 SER A CA 1
ATOM 1835 C C . SER A 1 232 ? -3.211 5.888 20.040 1.00 93.38 232 SER A C 1
ATOM 1837 O O . SER A 1 232 ? -3.865 5.076 20.689 1.00 93.38 232 SER A O 1
ATOM 1839 N N . ALA A 1 233 ? -2.221 6.605 20.577 1.00 94.25 233 ALA A N 1
ATOM 1840 C CA . ALA A 1 233 ? -1.843 6.530 21.984 1.00 94.25 233 ALA A CA 1
ATOM 1841 C C . ALA A 1 233 ? -2.996 6.973 22.895 1.00 94.25 233 ALA A C 1
ATOM 1843 O O . ALA A 1 233 ? -3.314 6.285 23.862 1.00 94.25 233 ALA A O 1
ATOM 1844 N N . LYS A 1 234 ? -3.675 8.068 22.537 1.00 94.50 234 LYS A N 1
ATOM 1845 C CA . LYS A 1 234 ? -4.812 8.602 23.292 1.00 94.50 234 LYS A CA 1
ATOM 1846 C C . LYS A 1 234 ? -6.041 7.696 23.252 1.00 94.50 234 LYS A C 1
ATOM 1848 O O . LYS A 1 234 ? -6.700 7.520 24.265 1.00 94.50 234 LYS A O 1
ATOM 1853 N N . LEU A 1 235 ? -6.344 7.076 22.114 1.00 94.94 235 LEU A N 1
ATOM 1854 C CA . LEU A 1 235 ? -7.422 6.084 22.050 1.00 94.94 235 LEU A CA 1
ATOM 1855 C C . LEU A 1 235 ? -7.061 4.804 22.811 1.00 94.94 235 LEU A C 1
ATOM 1857 O O . LEU A 1 235 ? -7.922 4.182 23.417 1.00 94.94 235 LEU A O 1
ATOM 1861 N N . ASN A 1 236 ? -5.790 4.410 22.817 1.00 94.75 236 ASN A N 1
ATOM 1862 C CA . ASN A 1 236 ? -5.350 3.211 23.519 1.00 94.75 236 ASN A CA 1
ATOM 1863 C C . ASN A 1 236 ? -5.215 3.397 25.041 1.00 94.75 236 ASN A C 1
ATOM 1865 O O . ASN A 1 236 ? -5.038 2.395 25.736 1.00 94.75 236 ASN A O 1
ATOM 1869 N N . SER A 1 237 ? -5.277 4.623 25.568 1.00 93.75 237 SER A N 1
ATOM 1870 C CA . SER A 1 237 ? -5.124 4.873 27.006 1.00 93.75 237 SER A CA 1
ATOM 1871 C C . SER A 1 237 ? -6.403 4.632 27.814 1.00 93.75 237 SER A C 1
ATOM 1873 O O . SER A 1 237 ? -6.313 4.430 29.021 1.00 93.75 237 SER A O 1
ATOM 1875 N N . THR A 1 238 ? -7.578 4.594 27.176 1.00 93.81 238 THR A N 1
ATOM 1876 C CA . THR A 1 238 ? -8.874 4.370 27.844 1.00 93.81 238 THR A CA 1
ATOM 1877 C C . THR A 1 238 ? -9.612 3.160 27.272 1.00 93.81 238 THR A C 1
ATOM 1879 O O . THR A 1 238 ? -9.384 2.746 26.131 1.00 93.81 238 THR A O 1
ATOM 1882 N N . ALA A 1 239 ? -10.508 2.556 28.058 1.00 95.00 239 ALA A N 1
ATOM 1883 C CA . ALA A 1 239 ? -11.318 1.427 27.594 1.00 95.00 239 ALA A CA 1
ATOM 1884 C C . ALA A 1 239 ? -12.288 1.862 26.482 1.00 95.00 239 ALA A C 1
ATOM 1886 O O . ALA A 1 239 ? -12.454 1.166 25.480 1.00 95.00 239 ALA A O 1
ATOM 1887 N N . GLU A 1 240 ? -12.876 3.047 26.626 1.00 94.75 240 GLU A N 1
ATOM 1888 C CA . GLU A 1 240 ? -13.792 3.683 25.680 1.00 94.75 240 GLU A CA 1
ATOM 1889 C C . GLU A 1 240 ? -13.077 4.015 24.368 1.00 94.75 240 GLU A C 1
ATOM 1891 O O . GLU A 1 240 ? -13.615 3.764 23.290 1.00 94.75 240 GLU A O 1
ATOM 1896 N N . GLY A 1 241 ? -11.836 4.506 24.439 1.00 95.44 241 GLY A N 1
ATOM 1897 C CA . GLY A 1 241 ? -11.011 4.784 23.266 1.00 95.44 241 GLY A CA 1
ATOM 1898 C C . GLY A 1 241 ? -10.654 3.516 22.490 1.00 95.44 241 GLY A C 1
ATOM 1899 O O . GLY A 1 241 ? -10.786 3.492 21.263 1.00 95.44 241 GLY A O 1
ATOM 1900 N N . LYS A 1 242 ? -10.298 2.427 23.186 1.00 96.12 242 LYS A N 1
ATOM 1901 C CA . LYS A 1 242 ? -10.056 1.115 22.561 1.00 96.12 242 LYS A CA 1
ATOM 1902 C C . LYS A 1 242 ? -11.320 0.573 21.894 1.00 96.12 242 LYS A C 1
ATOM 1904 O O . LYS A 1 242 ? -11.252 0.116 20.752 1.00 96.12 242 LYS A O 1
ATOM 1909 N N . LYS A 1 243 ? -12.473 0.669 22.571 1.00 96.44 243 LYS A N 1
ATOM 1910 C CA . LYS A 1 243 ? -13.785 0.288 22.017 1.00 96.44 243 LYS A CA 1
ATOM 1911 C C . LYS A 1 243 ? -14.108 1.095 20.760 1.00 96.44 243 LYS A C 1
ATOM 1913 O O . LYS A 1 243 ? -14.449 0.503 19.740 1.00 96.44 243 LYS A O 1
ATOM 1918 N N . LEU A 1 244 ? -13.930 2.418 20.799 1.00 96.19 244 LEU A N 1
ATOM 1919 C CA . LEU A 1 244 ? -14.151 3.291 19.647 1.00 96.19 244 LEU A CA 1
ATOM 1920 C C . LEU A 1 244 ? -13.221 2.928 18.487 1.00 96.19 244 LEU A C 1
ATOM 1922 O O . LEU A 1 244 ? -13.681 2.794 17.360 1.00 96.19 244 LEU A O 1
ATOM 1926 N N . ARG A 1 245 ? -11.928 2.713 18.745 1.00 95.81 245 ARG A N 1
ATOM 1927 C CA . ARG A 1 245 ? -10.967 2.313 17.709 1.00 95.81 245 ARG A CA 1
ATOM 1928 C C . ARG A 1 245 ? -11.355 0.987 17.051 1.00 95.81 245 ARG A C 1
ATOM 1930 O O . ARG A 1 245 ? -11.311 0.899 15.826 1.00 95.81 245 ARG A O 1
ATOM 1937 N N . LYS A 1 246 ? -11.758 -0.017 17.839 1.00 95.44 246 LYS A N 1
ATOM 1938 C CA . LYS A 1 246 ? -12.244 -1.303 17.315 1.00 95.44 246 LYS A CA 1
ATOM 1939 C C . LYS A 1 246 ? -13.508 -1.111 16.474 1.00 95.44 246 LYS A C 1
ATOM 1941 O O . LYS A 1 246 ? -13.563 -1.606 15.356 1.00 95.44 246 LYS A O 1
ATOM 1946 N N . ALA A 1 247 ? -14.470 -0.327 16.963 1.00 95.44 247 ALA A N 1
ATOM 1947 C CA . ALA A 1 247 ? -15.696 -0.015 16.230 1.00 95.44 247 ALA A CA 1
ATOM 1948 C C . ALA A 1 247 ? -15.416 0.706 14.902 1.00 95.44 247 ALA A C 1
ATOM 1950 O O . ALA A 1 247 ? -16.012 0.372 13.886 1.00 95.44 247 ALA A O 1
ATOM 1951 N N . LEU A 1 248 ? -14.473 1.654 14.878 1.00 96.31 248 LEU A N 1
ATOM 1952 C CA . LEU A 1 248 ? -14.049 2.319 13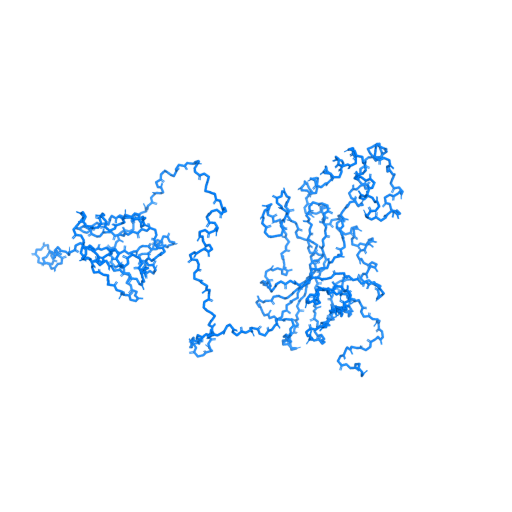.645 1.00 96.31 248 LEU A CA 1
ATOM 1953 C C . LEU A 1 248 ? -13.385 1.352 12.662 1.00 96.31 248 LEU A C 1
ATOM 1955 O O . LEU A 1 248 ? -13.597 1.492 11.465 1.00 96.31 248 LEU A O 1
ATOM 1959 N N . SER A 1 249 ? -12.595 0.397 13.157 1.00 94.75 249 SER A N 1
ATOM 1960 C CA . SER A 1 249 ? -11.952 -0.622 12.322 1.00 94.75 249 SER A CA 1
ATOM 1961 C C . SER A 1 249 ? -12.934 -1.627 11.737 1.00 94.75 249 SER A C 1
ATOM 1963 O O . SER A 1 249 ? -12.709 -2.081 10.628 1.00 94.75 249 SER A O 1
ATOM 1965 N N . LEU A 1 250 ? -13.999 -1.976 12.459 1.00 93.94 250 LEU A N 1
ATOM 1966 C CA . LEU A 1 250 ? -15.076 -2.815 11.926 1.00 93.94 250 LEU A CA 1
ATOM 1967 C C . LEU A 1 250 ? -15.911 -2.036 10.912 1.00 93.94 250 LEU A C 1
ATOM 1969 O O . LEU A 1 250 ? -16.191 -2.529 9.831 1.00 93.94 250 LEU A O 1
ATOM 1973 N N . LYS A 1 251 ? -16.199 -0.767 11.212 1.00 94.50 251 LYS A N 1
ATOM 1974 C CA . LYS A 1 251 ? -16.978 0.101 10.331 1.00 94.50 251 LYS A CA 1
ATOM 1975 C C . LYS A 1 251 ? -16.356 0.280 8.947 1.00 94.50 251 LYS A C 1
ATOM 1977 O O . LYS A 1 251 ? -17.081 0.631 8.027 1.00 94.50 251 LYS A O 1
ATOM 1982 N N . THR A 1 252 ? -15.044 0.092 8.772 1.00 93.19 252 THR A N 1
ATOM 1983 C CA . THR A 1 252 ? -14.453 0.161 7.427 1.00 93.19 252 THR A CA 1
ATOM 1984 C C . THR A 1 252 ? -14.870 -0.999 6.528 1.00 93.19 252 THR A C 1
ATOM 1986 O O . THR A 1 252 ? -14.809 -0.826 5.319 1.00 93.19 252 THR A O 1
ATOM 1989 N N . GLN A 1 253 ? -15.309 -2.128 7.092 1.00 89.88 253 GLN A N 1
ATOM 1990 C CA . GLN A 1 253 ? -15.869 -3.262 6.347 1.00 89.88 253 GLN A CA 1
ATOM 1991 C C . GLN A 1 253 ? -17.291 -2.956 5.851 1.00 89.88 253 GLN A C 1
ATOM 1993 O O . GLN A 1 253 ? -17.677 -3.380 4.774 1.00 89.88 253 GLN A O 1
ATOM 1998 N N . ASP A 1 254 ? -18.044 -2.130 6.585 1.00 92.94 254 ASP A N 1
ATOM 1999 C CA . ASP A 1 254 ? -19.411 -1.737 6.207 1.00 92.94 254 ASP A CA 1
ATOM 2000 C C . ASP A 1 254 ? -19.455 -0.624 5.138 1.00 92.94 254 ASP A C 1
ATOM 2002 O O . ASP A 1 254 ? -20.531 -0.173 4.732 1.00 92.94 254 ASP A O 1
ATOM 2006 N N . LEU A 1 255 ? -18.300 -0.080 4.738 1.00 93.75 255 LEU A N 1
ATOM 2007 C CA . LEU A 1 255 ? -18.236 1.005 3.763 1.00 93.75 255 LEU A CA 1
ATOM 2008 C C . LEU A 1 255 ? -18.290 0.453 2.347 1.00 93.75 255 LEU A C 1
ATOM 2010 O O . LEU A 1 255 ? -17.488 -0.387 1.963 1.00 93.75 255 LEU A O 1
ATOM 2014 N N . THR A 1 256 ? -19.147 1.045 1.518 1.00 93.94 256 THR A N 1
ATOM 2015 C CA . THR A 1 256 ? -19.111 0.775 0.075 1.00 93.94 256 THR A CA 1
ATOM 2016 C C . THR A 1 256 ? -17.751 1.179 -0.519 1.00 93.94 256 THR A C 1
ATOM 2018 O O . THR A 1 256 ? -17.157 2.168 -0.058 1.00 93.94 256 THR A O 1
ATOM 2021 N N . PRO A 1 257 ? -17.291 0.536 -1.610 1.00 91.62 257 PRO A N 1
ATOM 2022 C CA . PRO A 1 257 ? -16.027 0.888 -2.264 1.00 91.62 257 PRO A CA 1
ATOM 2023 C C . PRO A 1 257 ? -15.911 2.381 -2.600 1.00 91.62 257 PRO A C 1
ATOM 2025 O O . PRO A 1 257 ? -14.872 3.007 -2.392 1.00 91.62 257 PRO A O 1
ATOM 2028 N N . LYS A 1 258 ? -17.016 3.015 -3.017 1.00 94.56 258 LYS A N 1
ATOM 2029 C CA . LYS A 1 258 ? -17.070 4.458 -3.302 1.00 94.56 258 LYS A CA 1
ATOM 2030 C C . LYS A 1 258 ? -16.830 5.320 -2.057 1.00 94.56 258 LYS A C 1
ATOM 2032 O O . LYS A 1 258 ? -16.118 6.327 -2.125 1.00 94.56 258 LYS A O 1
ATOM 2037 N N . GLN A 1 259 ? -17.421 4.953 -0.918 1.00 95.81 259 GLN A N 1
ATOM 2038 C CA . GLN A 1 259 ? -17.216 5.667 0.346 1.00 95.81 259 GLN A CA 1
ATOM 2039 C C . GLN A 1 259 ? -15.783 5.493 0.847 1.00 95.81 259 GLN A C 1
ATOM 2041 O O . GLN A 1 259 ? -15.163 6.475 1.262 1.00 95.81 259 GLN A O 1
ATOM 2046 N N . LEU A 1 260 ? -15.246 4.274 0.760 1.00 96.00 260 LEU A N 1
ATOM 2047 C CA . LEU A 1 260 ? -13.875 3.986 1.158 1.00 96.00 260 LEU A CA 1
ATOM 2048 C C . LEU A 1 260 ? -12.874 4.754 0.286 1.00 96.00 260 LEU A C 1
ATOM 2050 O O . LEU A 1 260 ? -12.027 5.465 0.821 1.00 96.00 260 LEU A O 1
ATOM 2054 N N . LYS A 1 261 ? -13.048 4.740 -1.042 1.00 96.06 261 LYS A N 1
ATOM 2055 C CA . LYS A 1 261 ? -12.232 5.519 -1.989 1.00 96.06 261 LYS A CA 1
ATOM 2056 C C . LYS A 1 261 ? -12.280 7.017 -1.688 1.00 96.06 261 LYS A C 1
ATOM 2058 O O . LYS A 1 261 ? -11.245 7.677 -1.687 1.00 96.06 261 LYS A O 1
ATOM 2063 N N . THR A 1 262 ? -13.448 7.557 -1.331 1.00 97.12 262 THR A N 1
ATOM 2064 C CA . THR A 1 262 ? -13.583 8.966 -0.905 1.00 97.12 262 THR A CA 1
ATOM 2065 C C . THR A 1 262 ? -12.737 9.273 0.336 1.00 97.12 262 THR A C 1
ATOM 2067 O O . THR A 1 262 ? -12.045 10.290 0.383 1.00 97.12 262 THR A O 1
ATOM 2070 N N . ILE A 1 263 ? -12.752 8.380 1.328 1.00 97.06 263 ILE A N 1
ATOM 2071 C CA . ILE A 1 263 ? -11.954 8.503 2.554 1.00 97.06 263 ILE A CA 1
ATOM 2072 C C . ILE A 1 263 ? -10.451 8.378 2.257 1.00 97.06 263 ILE A C 1
ATOM 2074 O O . ILE A 1 263 ? -9.653 9.157 2.780 1.00 97.06 263 ILE A O 1
ATOM 2078 N N . CYS A 1 264 ? -10.060 7.448 1.386 1.00 97.31 264 CYS A N 1
ATOM 2079 C CA . CYS A 1 264 ? -8.680 7.295 0.930 1.00 97.31 264 CYS A CA 1
ATOM 2080 C C . CYS A 1 264 ? -8.174 8.543 0.195 1.00 97.31 264 CYS A C 1
ATOM 2082 O O . CYS A 1 264 ? -7.027 8.930 0.391 1.00 97.31 264 CYS A O 1
ATOM 2084 N N . TRP A 1 265 ? -9.022 9.237 -0.570 1.00 97.38 265 TRP A N 1
ATOM 2085 C CA . TRP A 1 265 ? -8.666 10.515 -1.198 1.00 97.38 265 TRP A CA 1
ATOM 2086 C C . TRP A 1 265 ? -8.492 11.671 -0.204 1.00 97.38 265 TRP A C 1
ATOM 2088 O O . TRP A 1 265 ? -7.694 12.575 -0.447 1.00 97.38 265 TRP A O 1
ATOM 2098 N N . GLU A 1 266 ? -9.209 11.672 0.921 1.00 95.94 266 GLU A N 1
ATOM 2099 C CA . GLU A 1 266 ? -8.942 12.627 2.008 1.00 95.94 266 GLU A CA 1
ATOM 2100 C C . GLU A 1 266 ? -7.572 12.373 2.638 1.00 95.94 266 GLU A C 1
ATOM 2102 O O . GLU A 1 266 ? -6.777 13.302 2.773 1.00 95.94 266 GLU A O 1
ATOM 2107 N N . LEU A 1 267 ? -7.277 11.109 2.956 1.00 95.75 267 LEU A N 1
ATOM 2108 C CA . LEU A 1 267 ? -5.961 10.688 3.434 1.00 95.75 267 LEU A CA 1
ATOM 2109 C C . LEU A 1 267 ? -4.858 11.038 2.422 1.00 95.75 267 LEU A C 1
ATOM 2111 O O . LEU A 1 267 ? -3.785 11.497 2.817 1.00 95.75 267 LEU A O 1
ATOM 2115 N N . TRP A 1 268 ? -5.134 10.856 1.126 1.00 96.75 268 TRP A N 1
ATOM 2116 C CA . TRP A 1 268 ? -4.202 11.182 0.054 1.00 96.75 268 TRP A CA 1
ATOM 2117 C C . TRP A 1 268 ? -3.775 12.648 0.122 1.00 96.75 268 TRP A C 1
ATOM 2119 O O . TRP A 1 268 ? -2.591 12.941 0.267 1.00 96.75 268 TRP A O 1
ATOM 2129 N N . ARG A 1 269 ? -4.749 13.563 0.071 1.00 95.44 269 ARG A N 1
ATOM 2130 C CA . ARG A 1 269 ? -4.503 15.013 0.041 1.00 95.44 269 ARG A CA 1
ATOM 2131 C C . ARG A 1 269 ? -3.796 15.521 1.294 1.00 95.44 269 ARG A C 1
ATOM 2133 O O . ARG A 1 269 ? -2.963 16.416 1.215 1.00 95.44 269 ARG A O 1
ATOM 2140 N N . GLU A 1 270 ? -4.149 14.984 2.458 1.00 91.44 270 GLU A N 1
ATOM 2141 C CA . GLU A 1 270 ? -3.654 15.510 3.732 1.00 91.44 270 GLU A CA 1
ATOM 2142 C C . GLU A 1 270 ? -2.287 14.961 4.135 1.00 91.44 270 GLU A C 1
ATOM 2144 O O . GLU A 1 270 ? -1.502 15.679 4.753 1.00 91.44 270 GLU A O 1
ATOM 2149 N N . GLU A 1 271 ? -2.002 13.695 3.825 1.00 91.75 271 GLU A N 1
ATOM 2150 C CA . GLU A 1 271 ? -0.787 13.034 4.307 1.00 91.75 271 GLU A CA 1
ATOM 2151 C C . GLU A 1 271 ? 0.123 12.565 3.176 1.00 91.75 271 GLU A C 1
ATOM 2153 O O . GLU A 1 271 ? 1.336 12.760 3.243 1.00 91.75 271 GLU A O 1
ATOM 2158 N N . VAL A 1 272 ? -0.435 11.961 2.130 1.00 95.31 272 VAL A N 1
ATOM 2159 C CA . VAL A 1 272 ? 0.360 11.271 1.108 1.00 95.31 272 VAL A CA 1
ATOM 2160 C C . VAL A 1 272 ? 0.955 12.233 0.093 1.00 95.31 272 VAL A C 1
ATOM 2162 O O . VAL A 1 272 ? 2.165 12.223 -0.119 1.00 95.31 272 VAL A O 1
ATOM 2165 N N . GLU A 1 273 ? 0.137 13.097 -0.492 1.00 95.31 273 GLU A N 1
ATOM 2166 C CA . GLU A 1 273 ? 0.561 14.061 -1.502 1.00 95.31 273 GLU A CA 1
ATOM 2167 C C . GLU A 1 273 ? 1.659 15.015 -0.991 1.00 95.31 273 GLU A C 1
ATOM 2169 O O . GLU A 1 273 ? 2.671 15.164 -1.681 1.00 95.31 273 GLU A O 1
ATOM 2174 N N . PRO A 1 274 ? 1.584 15.582 0.234 1.00 94.62 274 PRO A N 1
ATOM 2175 C CA . PRO A 1 274 ? 2.678 16.386 0.779 1.00 94.62 274 PRO A CA 1
ATOM 2176 C C . PRO A 1 274 ? 3.988 15.606 0.943 1.00 94.62 274 PRO A C 1
ATOM 2178 O O . PRO A 1 274 ? 5.065 16.160 0.731 1.00 94.62 274 PRO A O 1
ATOM 2181 N N . ILE A 1 275 ? 3.917 14.320 1.310 1.00 94.88 275 ILE A N 1
ATOM 2182 C CA . ILE A 1 275 ? 5.099 13.459 1.447 1.00 94.88 275 ILE A CA 1
ATOM 2183 C C . ILE A 1 275 ? 5.698 13.150 0.075 1.00 94.88 275 ILE A C 1
ATOM 2185 O O . ILE A 1 275 ? 6.911 13.254 -0.095 1.00 94.88 275 ILE A O 1
ATOM 2189 N N . LEU A 1 276 ? 4.859 12.798 -0.901 1.00 94.81 276 LEU A N 1
ATOM 2190 C CA . LEU A 1 276 ? 5.287 12.487 -2.263 1.00 94.81 276 LEU A CA 1
ATOM 2191 C C . LEU A 1 276 ? 5.830 13.711 -2.998 1.00 94.81 276 LEU A C 1
ATOM 2193 O O . LEU A 1 276 ? 6.644 13.545 -3.897 1.00 94.81 276 LEU A O 1
ATOM 2197 N N . ASN A 1 277 ? 5.409 14.924 -2.642 1.00 94.19 277 ASN A N 1
ATOM 2198 C CA . ASN A 1 277 ? 5.868 16.164 -3.270 1.00 94.19 277 ASN A CA 1
ATOM 2199 C C . ASN A 1 277 ? 7.111 16.783 -2.607 1.00 94.19 277 ASN A C 1
ATOM 2201 O O . ASN A 1 277 ? 7.700 17.691 -3.191 1.00 94.19 277 ASN A O 1
ATOM 2205 N N . ASP A 1 278 ? 7.555 16.291 -1.445 1.00 94.62 278 ASP A N 1
ATOM 2206 C CA . ASP A 1 278 ? 8.727 16.813 -0.729 1.00 94.62 278 ASP A CA 1
ATOM 2207 C C . ASP A 1 278 ? 9.962 15.893 -0.887 1.00 94.62 278 ASP A C 1
ATOM 2209 O O . ASP A 1 278 ? 10.034 14.837 -0.250 1.00 94.62 278 ASP A O 1
ATOM 2213 N N . PRO A 1 279 ? 11.004 16.304 -1.641 1.00 94.31 279 PRO A N 1
ATOM 2214 C CA . PRO A 1 279 ? 12.246 15.538 -1.807 1.00 94.31 279 PRO A CA 1
ATOM 2215 C C . PRO A 1 279 ? 13.020 15.257 -0.507 1.00 94.31 279 PRO A C 1
ATOM 2217 O O . PRO A 1 279 ? 13.948 14.447 -0.501 1.00 94.31 279 PRO A O 1
ATOM 2220 N N . LYS A 1 280 ? 12.708 15.949 0.598 1.00 94.38 280 LYS A N 1
ATOM 2221 C CA . LYS A 1 280 ? 13.342 15.719 1.908 1.00 94.38 280 LYS A CA 1
ATOM 2222 C C . LYS A 1 280 ? 12.673 14.590 2.687 1.00 94.38 280 LYS A C 1
ATOM 2224 O O . LYS A 1 280 ? 13.279 14.062 3.628 1.00 94.38 280 LYS A O 1
ATOM 2229 N N . ARG A 1 281 ? 11.437 14.226 2.336 1.00 94.50 281 ARG A N 1
ATOM 2230 C CA . ARG A 1 281 ? 10.711 13.133 2.980 1.00 94.50 281 ARG A CA 1
ATOM 2231 C C . ARG A 1 281 ? 11.209 11.793 2.457 1.00 94.50 281 ARG A C 1
ATOM 2233 O O . ARG A 1 281 ? 11.680 11.662 1.332 1.00 94.50 281 ARG A O 1
ATOM 2240 N N . LYS A 1 282 ? 11.147 10.796 3.334 1.00 93.94 282 LYS A N 1
ATOM 2241 C CA . LYS A 1 282 ? 11.607 9.434 3.066 1.00 93.94 282 LYS A CA 1
ATOM 2242 C C . LYS A 1 282 ? 10.477 8.490 3.396 1.00 93.94 282 LYS A C 1
ATOM 2244 O O . LYS A 1 282 ? 9.880 8.614 4.466 1.00 93.94 282 LYS A O 1
ATOM 2249 N N . ILE A 1 283 ? 10.227 7.547 2.504 1.00 95.81 283 ILE A N 1
ATOM 2250 C CA . ILE A 1 283 ? 9.164 6.564 2.669 1.00 95.81 283 ILE A CA 1
ATOM 2251 C C . ILE A 1 283 ? 9.831 5.225 2.938 1.00 95.81 283 ILE A C 1
ATOM 2253 O O . ILE A 1 283 ? 10.610 4.744 2.113 1.00 95.81 283 ILE A O 1
ATOM 2257 N N . LEU A 1 284 ? 9.563 4.625 4.100 1.00 95.00 284 LEU A N 1
ATOM 2258 C CA . LEU A 1 284 ? 10.024 3.266 4.365 1.00 95.00 284 LEU A CA 1
ATOM 2259 C C . LEU A 1 284 ? 9.368 2.336 3.347 1.00 95.00 284 LEU A C 1
ATOM 2261 O O . LEU A 1 284 ? 8.174 2.433 3.083 1.00 95.00 284 LEU A O 1
ATOM 2265 N N . THR A 1 285 ? 10.175 1.490 2.726 1.00 95.19 285 THR A N 1
ATOM 2266 C CA . THR A 1 285 ? 9.758 0.705 1.573 1.00 95.19 285 THR A CA 1
ATOM 2267 C C . THR A 1 285 ? 10.167 -0.748 1.753 1.00 95.19 285 THR A C 1
ATOM 2269 O O . THR A 1 285 ? 11.227 -1.043 2.308 1.00 95.19 285 THR A O 1
ATOM 2272 N N . GLN A 1 286 ? 9.320 -1.659 1.291 1.00 93.56 286 GLN A N 1
ATOM 2273 C CA . GLN A 1 286 ? 9.578 -3.090 1.275 1.00 93.56 286 GLN A CA 1
ATOM 2274 C C . GLN A 1 286 ? 9.434 -3.613 -0.146 1.00 93.56 286 GLN A C 1
ATOM 2276 O O . GLN A 1 286 ? 8.547 -3.202 -0.890 1.00 93.56 286 GLN A O 1
ATOM 2281 N N . ARG A 1 287 ? 10.345 -4.501 -0.531 1.00 92.75 287 ARG A N 1
ATOM 2282 C CA . ARG A 1 287 ? 10.334 -5.129 -1.846 1.00 92.75 287 ARG A CA 1
ATOM 2283 C C . ARG A 1 287 ? 9.215 -6.167 -1.903 1.00 92.75 287 ARG A C 1
ATOM 2285 O O . ARG A 1 287 ? 9.125 -6.997 -1.000 1.00 92.75 287 ARG A O 1
ATOM 2292 N N . LYS A 1 288 ? 8.397 -6.129 -2.954 1.00 90.75 288 LYS A N 1
ATOM 2293 C CA . LYS A 1 288 ? 7.374 -7.149 -3.209 1.00 90.75 288 LYS A CA 1
ATOM 2294 C C . LYS A 1 288 ? 7.975 -8.340 -3.966 1.00 90.75 288 LYS A C 1
ATOM 2296 O O . LYS A 1 288 ? 9.035 -8.241 -4.587 1.00 90.75 288 LYS A O 1
ATOM 2301 N N . ALA A 1 289 ? 7.318 -9.491 -3.874 1.00 88.06 289 ALA A N 1
ATOM 2302 C CA . ALA A 1 289 ? 7.571 -10.563 -4.827 1.00 88.06 289 ALA A CA 1
ATOM 2303 C C . ALA A 1 289 ? 7.040 -10.133 -6.206 1.00 88.06 289 ALA A C 1
ATOM 2305 O O . ALA A 1 289 ? 6.152 -9.280 -6.258 1.00 88.06 289 ALA A O 1
ATOM 2306 N N . PRO A 1 290 ? 7.563 -10.687 -7.309 1.00 87.81 290 PRO A N 1
ATOM 2307 C CA . PRO A 1 290 ? 6.942 -10.483 -8.604 1.00 87.81 290 PRO A CA 1
ATOM 2308 C C . PRO A 1 290 ? 5.485 -10.937 -8.606 1.00 87.81 290 PRO A C 1
ATOM 2310 O O . PRO A 1 290 ? 5.158 -11.991 -8.058 1.00 87.81 290 PRO A O 1
ATOM 2313 N N . GLU A 1 291 ? 4.632 -10.132 -9.221 1.00 87.25 291 GLU A N 1
ATOM 2314 C CA . GLU A 1 291 ? 3.186 -10.337 -9.273 1.00 87.25 291 GLU A CA 1
ATOM 2315 C C . GLU A 1 291 ? 2.739 -10.439 -10.739 1.00 87.25 291 GLU A C 1
ATOM 2317 O O . GLU A 1 291 ? 3.421 -9.913 -11.625 1.00 87.25 291 GLU A O 1
ATOM 2322 N N . PRO A 1 292 ? 1.633 -11.141 -11.028 1.00 89.06 292 PRO A N 1
ATOM 2323 C CA . PRO A 1 292 ? 1.134 -11.266 -12.388 1.00 89.06 292 PRO A CA 1
ATOM 2324 C C . PRO A 1 292 ? 0.426 -9.972 -12.837 1.00 89.06 292 PRO A C 1
ATOM 2326 O O . PRO A 1 292 ? 0.111 -9.098 -12.023 1.00 89.06 292 PRO A 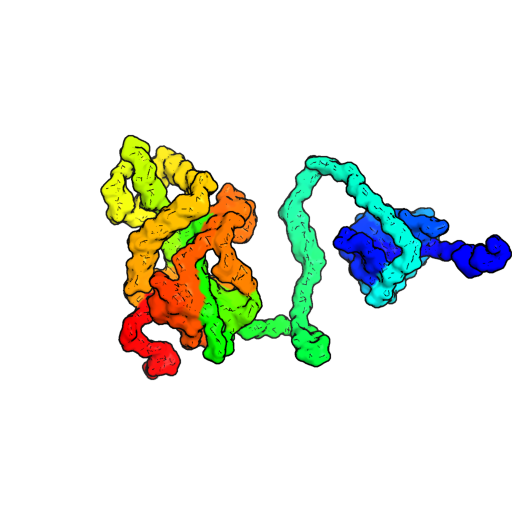O 1
ATOM 2329 N N . HIS A 1 293 ? 0.239 -9.822 -14.147 1.00 86.56 293 HIS A N 1
ATOM 2330 C CA . HIS A 1 293 ? -0.171 -8.567 -14.787 1.00 86.56 293 HIS A CA 1
ATOM 2331 C C . HIS A 1 293 ? -1.553 -8.056 -14.345 1.00 86.56 293 HIS A C 1
ATOM 2333 O O . HIS A 1 293 ? -1.783 -6.851 -14.315 1.00 86.56 293 HIS A O 1
ATOM 2339 N N . GLU A 1 294 ? -2.448 -8.954 -13.933 1.00 90.50 294 GLU A N 1
ATOM 2340 C CA . GLU A 1 294 ? -3.818 -8.663 -13.494 1.00 90.50 294 GLU A CA 1
ATOM 2341 C C . GLU A 1 294 ? -3.863 -7.692 -12.305 1.00 90.50 294 GLU A C 1
ATOM 2343 O O . GLU A 1 294 ? -4.855 -6.998 -12.100 1.00 90.50 294 GLU A O 1
ATOM 2348 N N . TRP A 1 295 ? -2.776 -7.593 -11.533 1.00 91.94 295 TRP A N 1
ATOM 2349 C CA . TRP A 1 295 ? -2.681 -6.651 -10.420 1.00 91.94 295 TRP A CA 1
ATOM 2350 C C . TRP A 1 295 ? -2.642 -5.178 -10.835 1.00 91.94 295 TRP A C 1
ATOM 2352 O O . TRP A 1 295 ? -2.851 -4.332 -9.965 1.00 91.94 295 TRP A O 1
ATOM 2362 N N . LEU A 1 296 ? -2.391 -4.856 -12.111 1.00 92.12 296 LEU A N 1
ATOM 2363 C CA . LEU A 1 296 ? -2.467 -3.476 -12.606 1.00 92.12 296 LEU A CA 1
ATOM 2364 C C . LEU A 1 296 ? -3.878 -2.906 -12.494 1.00 92.12 296 LEU A C 1
ATOM 2366 O O . LEU A 1 296 ? -4.036 -1.768 -12.068 1.00 92.12 296 LEU A O 1
ATOM 2370 N N . ASP A 1 297 ? -4.878 -3.723 -12.814 1.00 94.56 297 ASP A N 1
ATOM 2371 C CA . ASP A 1 297 ? -6.274 -3.295 -12.918 1.00 94.56 297 ASP A CA 1
ATOM 2372 C C . ASP A 1 297 ? -7.124 -3.793 -11.734 1.00 94.56 297 ASP A C 1
ATOM 2374 O O . ASP A 1 297 ? -8.336 -3.582 -11.682 1.00 94.56 297 ASP A O 1
ATOM 2378 N N . TYR A 1 298 ? -6.502 -4.470 -10.763 1.00 92.56 298 TYR A N 1
ATOM 2379 C CA . TYR A 1 298 ? -7.209 -5.058 -9.630 1.00 92.56 298 TYR A CA 1
ATOM 2380 C C . TYR A 1 298 ? -7.703 -3.990 -8.638 1.00 92.56 298 TYR A C 1
ATOM 2382 O O . TYR A 1 298 ? -6.923 -3.356 -7.922 1.00 92.56 298 TYR A O 1
ATOM 2390 N N . GLU A 1 299 ? -9.022 -3.851 -8.525 1.00 93.12 299 GLU A N 1
ATOM 2391 C CA . GLU A 1 299 ? -9.709 -3.245 -7.381 1.00 93.12 299 GLU A CA 1
ATOM 2392 C C . GLU A 1 299 ? -10.682 -4.275 -6.809 1.00 93.12 299 GLU A C 1
ATOM 2394 O O . GLU A 1 299 ? -11.470 -4.866 -7.548 1.00 93.12 299 GLU A O 1
ATOM 2399 N N . GLY A 1 300 ? -10.646 -4.500 -5.497 1.00 90.12 300 GLY A N 1
ATOM 2400 C CA . GLY A 1 300 ? -11.534 -5.489 -4.898 1.00 90.12 300 GLY A CA 1
ATOM 2401 C C . GLY A 1 300 ? -11.209 -5.886 -3.470 1.00 90.12 300 GLY A C 1
ATOM 2402 O O . GLY A 1 300 ? -10.217 -5.455 -2.869 1.00 90.12 300 GLY A O 1
ATOM 2403 N N . GLU A 1 301 ? -12.085 -6.741 -2.955 1.00 88.12 301 GLU A N 1
ATOM 2404 C CA . GLU A 1 301 ? -12.051 -7.267 -1.597 1.00 88.12 301 GLU A CA 1
ATOM 2405 C C . GLU A 1 301 ? -11.231 -8.560 -1.561 1.00 88.12 301 GLU A C 1
ATOM 2407 O O . GLU A 1 301 ? -11.279 -9.381 -2.476 1.00 88.12 301 GLU A O 1
ATOM 2412 N N . ILE A 1 302 ? -10.459 -8.746 -0.498 1.00 83.75 302 ILE A N 1
ATOM 2413 C CA . ILE A 1 302 ? -9.729 -9.974 -0.204 1.00 83.75 302 ILE A CA 1
ATOM 2414 C C . ILE A 1 302 ? -10.274 -10.525 1.112 1.00 83.75 302 ILE A C 1
ATOM 2416 O O . ILE A 1 302 ? -10.210 -9.817 2.123 1.00 83.75 302 ILE A O 1
ATOM 2420 N N . PRO A 1 303 ? -10.757 -11.780 1.135 1.00 76.12 303 PRO A N 1
ATOM 2421 C CA . PRO A 1 303 ? -11.386 -12.352 2.317 1.00 76.12 303 PRO A CA 1
ATOM 2422 C C . PRO A 1 303 ? -10.408 -12.448 3.491 1.00 76.12 303 PRO A C 1
ATOM 2424 O O . PRO A 1 303 ? -9.199 -12.634 3.309 1.00 76.12 303 PRO A O 1
ATOM 2427 N N . ALA A 1 304 ? -10.937 -12.355 4.712 1.00 77.88 304 ALA A N 1
ATOM 2428 C CA . ALA A 1 304 ? -10.158 -12.524 5.936 1.00 77.88 304 ALA A CA 1
ATOM 2429 C C . ALA A 1 304 ? -9.357 -13.844 5.928 1.00 77.88 304 ALA A C 1
ATOM 2431 O O . ALA A 1 304 ? -9.811 -14.879 5.442 1.00 77.88 304 ALA A O 1
ATOM 2432 N N . GLY A 1 305 ? -8.129 -13.804 6.445 1.00 69.31 305 GLY A N 1
ATOM 2433 C CA . GLY A 1 305 ? -7.214 -14.950 6.484 1.00 69.31 305 GLY A CA 1
ATOM 2434 C C . GLY A 1 305 ? -6.441 -15.227 5.186 1.00 69.31 305 GLY A C 1
ATOM 2435 O O . GLY A 1 305 ? -5.471 -15.989 5.220 1.00 69.31 305 GLY A O 1
ATOM 2436 N N . ALA A 1 306 ? -6.795 -14.600 4.060 1.00 72.50 306 ALA A N 1
ATOM 2437 C CA . ALA A 1 306 ? -6.005 -14.683 2.833 1.00 72.50 306 ALA A CA 1
ATOM 2438 C C . ALA A 1 306 ? -4.775 -13.754 2.866 1.00 72.50 306 ALA A C 1
ATOM 2440 O O . ALA A 1 306 ? -4.689 -12.799 3.645 1.00 72.50 306 ALA A O 1
ATOM 2441 N N . VAL A 1 307 ? -3.796 -14.024 1.994 1.00 71.19 307 VAL A N 1
ATOM 2442 C CA . VAL A 1 307 ? -2.643 -13.131 1.800 1.00 71.19 307 VAL A CA 1
ATOM 2443 C C . VAL A 1 307 ? -3.163 -11.803 1.260 1.00 71.19 307 VAL A C 1
ATOM 2445 O O . VAL A 1 307 ? -3.746 -11.752 0.185 1.00 71.19 307 VAL A O 1
ATOM 2448 N N . GLY A 1 308 ? -2.970 -10.733 2.028 1.00 66.00 308 GLY A N 1
ATOM 2449 C CA . GLY A 1 308 ? -3.575 -9.436 1.732 1.00 66.00 308 GLY A CA 1
ATOM 2450 C C . GLY A 1 308 ? -4.741 -9.072 2.656 1.00 66.00 308 GLY A C 1
ATOM 2451 O O . GLY A 1 308 ? -5.207 -7.946 2.631 1.00 66.00 308 GLY A O 1
ATOM 2452 N N . ALA A 1 309 ? -5.173 -9.946 3.554 1.00 72.88 309 ALA A N 1
ATOM 2453 C CA . ALA A 1 309 ? -6.109 -9.603 4.617 1.00 72.88 309 ALA A CA 1
ATOM 2454 C C . ALA A 1 309 ? -5.410 -9.663 5.982 1.00 72.88 309 ALA A C 1
ATOM 2456 O O . ALA A 1 309 ? -4.204 -9.912 6.088 1.00 72.88 309 ALA A O 1
ATOM 2457 N N . THR A 1 310 ? -6.140 -9.358 7.048 1.00 73.38 310 THR A N 1
ATOM 2458 C CA . THR A 1 310 ? -5.736 -9.779 8.398 1.00 73.38 310 THR A CA 1
ATOM 2459 C C . THR A 1 310 ? -6.404 -11.116 8.718 1.00 73.38 310 THR A C 1
ATOM 2461 O O . THR A 1 310 ? -7.245 -11.575 7.950 1.00 73.38 310 THR A O 1
ATOM 2464 N N . ALA A 1 311 ? -6.074 -11.739 9.851 1.00 67.38 311 ALA A N 1
ATOM 2465 C CA . ALA A 1 311 ? -6.754 -12.967 10.271 1.00 67.38 311 ALA A CA 1
ATOM 2466 C C . ALA A 1 311 ? -8.277 -12.784 10.456 1.00 67.38 311 ALA A C 1
ATOM 2468 O O . ALA A 1 311 ? -9.018 -13.742 10.290 1.00 67.38 311 ALA A O 1
ATOM 2469 N N . GLU A 1 312 ? -8.732 -11.564 10.772 1.00 80.50 312 GLU A N 1
ATOM 2470 C CA . GLU A 1 312 ? -10.120 -11.280 11.179 1.00 80.50 312 GLU A CA 1
ATOM 2471 C C . GLU A 1 312 ? -10.849 -10.259 10.287 1.00 80.50 312 GLU A C 1
ATOM 2473 O O . GLU A 1 312 ? -12.067 -10.155 10.341 1.00 80.50 312 GLU A O 1
ATOM 2478 N N . LEU A 1 313 ? -10.112 -9.469 9.506 1.00 82.31 313 LEU A N 1
ATOM 2479 C CA . LEU A 1 313 ? -10.614 -8.358 8.686 1.00 82.31 313 LEU A CA 1
ATOM 2480 C C . LEU A 1 313 ? -10.151 -8.522 7.249 1.00 82.31 313 LEU A C 1
ATOM 2482 O O . LEU A 1 313 ? -8.970 -8.806 7.013 1.00 82.31 313 LEU A O 1
ATOM 2486 N N . GLU A 1 314 ? -11.063 -8.246 6.331 1.00 86.94 314 GLU A N 1
ATOM 2487 C CA . GLU A 1 314 ? -10.861 -8.253 4.892 1.00 86.94 314 GLU A CA 1
ATOM 2488 C C . GLU A 1 314 ? -9.879 -7.157 4.465 1.00 86.94 314 GLU A C 1
ATOM 2490 O O . GLU A 1 314 ? -9.737 -6.098 5.098 1.00 86.94 314 GLU A O 1
ATOM 2495 N N . GLY A 1 315 ? -9.163 -7.439 3.380 1.00 89.19 315 GLY A N 1
ATOM 2496 C CA . GLY A 1 315 ? -8.329 -6.473 2.681 1.00 89.19 315 GLY A CA 1
ATOM 2497 C C . GLY A 1 315 ? -9.105 -5.815 1.551 1.00 89.19 315 GLY A C 1
ATOM 2498 O O . GLY A 1 315 ? -9.894 -6.467 0.888 1.00 89.19 315 GLY A O 1
ATOM 2499 N N . GLN A 1 316 ? -8.867 -4.537 1.301 1.00 94.00 316 GLN A N 1
ATOM 2500 C CA . GLN A 1 316 ? -9.486 -3.802 0.199 1.00 94.00 316 GLN A CA 1
ATOM 2501 C C . GLN A 1 316 ? -8.385 -3.134 -0.618 1.00 94.00 316 GLN A C 1
ATOM 2503 O O . GLN A 1 316 ? -7.553 -2.415 -0.054 1.00 94.00 316 GLN A O 1
ATOM 2508 N N . PHE A 1 317 ? -8.369 -3.377 -1.927 1.00 95.44 317 PHE A N 1
ATOM 2509 C CA . PHE A 1 317 ? -7.452 -2.733 -2.866 1.00 95.44 317 PHE A CA 1
ATOM 2510 C C . PHE A 1 317 ? -8.184 -1.659 -3.655 1.00 95.44 317 PHE A C 1
ATOM 2512 O O . PHE A 1 317 ? -9.204 -1.927 -4.286 1.00 95.44 317 PHE A O 1
ATOM 2519 N N . LEU A 1 318 ? -7.642 -0.444 -3.611 1.00 96.94 318 LEU A N 1
ATOM 2520 C CA . LEU A 1 318 ? -8.175 0.715 -4.316 1.00 96.94 318 LEU A CA 1
ATOM 2521 C C . LEU A 1 318 ? -7.066 1.358 -5.138 1.00 96.94 318 LEU A C 1
ATOM 2523 O O . LEU A 1 318 ? -6.053 1.773 -4.576 1.00 96.94 318 LEU A O 1
ATOM 2527 N N . ILE A 1 319 ? -7.261 1.483 -6.445 1.00 97.94 319 ILE A N 1
ATOM 2528 C CA . ILE A 1 319 ? -6.349 2.201 -7.333 1.00 97.94 319 ILE A CA 1
ATOM 2529 C C . ILE A 1 319 ? -6.482 3.698 -7.041 1.00 97.94 319 ILE A C 1
ATOM 2531 O O . ILE A 1 319 ? -7.564 4.290 -7.157 1.00 97.94 319 ILE A O 1
ATOM 2535 N N . MET A 1 320 ? -5.366 4.299 -6.626 1.00 97.69 320 MET A N 1
ATOM 2536 C CA . MET A 1 320 ? -5.267 5.724 -6.308 1.00 97.69 320 MET A CA 1
ATOM 2537 C C . MET A 1 320 ? -4.662 6.520 -7.459 1.00 97.69 320 MET A C 1
ATOM 2539 O O . MET A 1 320 ? -5.081 7.650 -7.696 1.00 97.69 320 MET A O 1
ATOM 2543 N N . ASP A 1 321 ? -3.692 5.942 -8.162 1.00 98.12 321 ASP A N 1
ATOM 2544 C CA . ASP A 1 321 ? -3.125 6.525 -9.372 1.00 98.12 321 ASP A CA 1
ATOM 2545 C C . ASP A 1 321 ? -2.557 5.433 -10.278 1.00 98.12 321 ASP A C 1
ATOM 2547 O O . ASP A 1 321 ? -2.174 4.359 -9.813 1.00 98.12 321 ASP A O 1
ATOM 2551 N N . GLU A 1 322 ? -2.482 5.735 -11.562 1.00 98.38 322 GLU A N 1
ATOM 2552 C CA . GLU A 1 322 ? -1.968 4.855 -12.606 1.00 98.38 322 GLU A CA 1
ATOM 2553 C C . GLU A 1 322 ? -1.371 5.711 -13.723 1.00 98.38 322 GLU A C 1
ATOM 2555 O O . GLU A 1 322 ? -1.668 6.905 -13.846 1.00 98.38 322 GLU A O 1
ATOM 2560 N N . GLY A 1 323 ? -0.504 5.119 -14.533 1.00 98.19 323 GLY A N 1
ATOM 2561 C CA . GLY A 1 323 ? 0.114 5.836 -15.638 1.00 98.19 323 GLY A CA 1
ATOM 2562 C C . GLY A 1 323 ? 1.235 5.050 -16.285 1.00 98.19 323 GLY A C 1
ATOM 2563 O O . GLY A 1 323 ? 1.295 3.823 -16.184 1.00 98.19 323 GLY A O 1
ATOM 2564 N N . THR A 1 324 ? 2.137 5.768 -16.948 1.00 98.38 324 THR A N 1
ATOM 2565 C CA . THR A 1 324 ? 3.300 5.167 -17.606 1.00 98.38 324 THR A CA 1
ATOM 2566 C C . THR A 1 324 ? 4.576 5.374 -16.802 1.00 98.38 324 THR A C 1
ATOM 2568 O O . THR A 1 324 ? 4.685 6.292 -15.985 1.00 98.38 324 THR A O 1
ATOM 2571 N N . ILE A 1 325 ? 5.543 4.486 -17.006 1.00 97.94 325 ILE A N 1
ATOM 2572 C CA . ILE A 1 325 ? 6.812 4.470 -16.286 1.00 97.94 325 ILE A CA 1
ATOM 2573 C C . ILE A 1 325 ? 7.982 4.269 -17.239 1.00 97.94 325 ILE A C 1
ATOM 2575 O O . ILE A 1 325 ? 7.938 3.428 -18.135 1.00 97.94 325 ILE A O 1
ATOM 2579 N N . GLU A 1 326 ? 9.056 5.007 -16.985 1.00 96.31 326 GLU A N 1
ATOM 2580 C CA . GLU A 1 326 ? 10.368 4.769 -17.575 1.00 96.31 326 GLU A CA 1
ATOM 2581 C C . GLU A 1 326 ? 11.357 4.361 -16.480 1.00 96.31 326 GLU A C 1
ATOM 2583 O O . GLU A 1 326 ? 11.284 4.812 -15.328 1.00 96.31 326 GLU A O 1
ATOM 2588 N N . TYR A 1 327 ? 12.298 3.492 -16.836 1.00 95.38 327 TYR A N 1
ATOM 2589 C CA . TYR A 1 327 ? 13.250 2.918 -15.895 1.00 95.38 327 TYR A CA 1
ATOM 2590 C C . TYR A 1 327 ? 14.601 3.620 -16.007 1.00 95.38 327 TYR A C 1
ATOM 2592 O O . TYR A 1 327 ? 15.215 3.663 -17.068 1.00 95.38 327 TYR A O 1
ATOM 2600 N N . GLY A 1 328 ? 15.075 4.159 -14.885 1.00 94.38 328 GLY A N 1
ATOM 2601 C CA . GLY A 1 328 ? 16.446 4.635 -14.737 1.00 94.38 328 GLY A CA 1
ATOM 2602 C C . GLY A 1 328 ? 17.366 3.524 -14.238 1.00 94.38 328 GLY A C 1
ATOM 2603 O O . GLY A 1 328 ? 17.121 2.338 -14.458 1.00 94.38 328 GLY A O 1
ATOM 2604 N N . ALA A 1 329 ? 18.418 3.892 -13.506 1.00 94.38 329 ALA A N 1
ATOM 2605 C CA . ALA A 1 329 ? 19.384 2.924 -12.994 1.00 94.38 329 ALA A CA 1
ATOM 2606 C C . ALA A 1 329 ? 18.738 1.828 -12.117 1.00 94.38 329 ALA A C 1
ATOM 2608 O O . ALA A 1 329 ? 18.162 2.120 -11.070 1.00 94.38 329 ALA A O 1
ATOM 2609 N N . GLN A 1 330 ? 18.929 0.567 -12.511 1.00 93.62 330 GLN A N 1
ATOM 2610 C CA . GLN A 1 330 ? 18.559 -0.643 -11.775 1.00 93.62 330 GLN A CA 1
ATOM 2611 C C . GLN A 1 330 ? 19.819 -1.345 -11.251 1.00 93.62 330 GLN A C 1
ATOM 2613 O O . GLN A 1 330 ? 20.573 -1.980 -11.990 1.00 93.62 330 GLN A O 1
ATOM 2618 N N . LYS A 1 331 ? 20.094 -1.188 -9.958 1.00 91.69 331 LYS A N 1
ATOM 2619 C CA . LYS A 1 331 ? 21.251 -1.749 -9.247 1.00 91.69 331 LYS A CA 1
ATOM 2620 C C . LYS A 1 331 ? 20.779 -2.471 -7.992 1.00 91.69 331 LYS A C 1
ATOM 2622 O O . LYS A 1 331 ? 19.769 -2.117 -7.401 1.00 91.69 331 LYS A O 1
ATOM 2627 N N . SER A 1 332 ? 21.592 -3.391 -7.474 1.00 89.81 332 SER A N 1
ATOM 2628 C CA . SER A 1 332 ? 21.269 -4.192 -6.275 1.00 89.81 332 SER A CA 1
ATOM 2629 C C . SER A 1 332 ? 21.022 -3.394 -4.984 1.00 89.81 332 SER A C 1
ATOM 2631 O O . SER A 1 332 ? 20.629 -3.955 -3.961 1.00 89.81 332 SER A O 1
ATOM 2633 N N . TYR A 1 333 ? 21.276 -2.086 -5.001 1.00 89.62 333 TYR A N 1
ATOM 2634 C CA . TYR A 1 333 ? 21.083 -1.164 -3.885 1.00 89.62 333 TYR A CA 1
ATOM 2635 C C . TYR A 1 333 ? 20.352 0.130 -4.280 1.00 89.62 333 TYR A C 1
ATOM 2637 O O . TYR A 1 333 ? 20.218 1.021 -3.433 1.00 89.62 333 TYR A O 1
ATOM 2645 N N . TYR A 1 334 ? 19.931 0.276 -5.540 1.00 93.31 334 TYR A N 1
ATOM 2646 C CA . TYR A 1 334 ? 19.368 1.516 -6.072 1.00 93.31 334 TYR A CA 1
ATOM 2647 C C . TYR A 1 334 ? 18.495 1.245 -7.298 1.00 93.31 334 TYR A C 1
ATOM 2649 O O . TYR A 1 334 ? 18.978 0.648 -8.252 1.00 93.31 334 TYR A O 1
ATOM 2657 N N . HIS A 1 335 ? 17.257 1.727 -7.282 1.00 96.06 335 HIS A N 1
ATOM 2658 C CA . HIS A 1 335 ? 16.311 1.625 -8.392 1.00 96.06 335 HIS A CA 1
ATOM 2659 C C . HIS A 1 335 ? 15.732 3.003 -8.685 1.00 96.06 335 HIS A C 1
ATOM 2661 O O . HIS A 1 335 ? 15.281 3.669 -7.755 1.00 96.06 335 HIS A O 1
ATOM 2667 N N . GLU A 1 336 ? 15.735 3.434 -9.938 1.00 97.06 336 GLU A N 1
ATOM 2668 C CA . GLU A 1 336 ? 15.242 4.749 -10.361 1.00 97.06 336 GLU A CA 1
ATOM 2669 C C . GLU A 1 336 ? 14.078 4.595 -11.338 1.00 97.06 336 GLU A C 1
ATOM 2671 O O . GLU A 1 336 ? 14.111 3.749 -12.229 1.00 97.06 336 GLU A O 1
ATOM 2676 N N . TYR A 1 337 ? 13.051 5.415 -11.142 1.00 97.19 337 TYR A N 1
ATOM 2677 C CA . TYR A 1 337 ? 11.787 5.367 -11.862 1.00 97.19 337 TYR A CA 1
ATOM 2678 C C . TYR A 1 337 ? 11.372 6.786 -12.253 1.00 97.19 337 TYR A C 1
ATOM 2680 O O . TYR A 1 337 ? 11.425 7.702 -11.425 1.00 97.19 337 TYR A O 1
ATOM 2688 N N . PHE A 1 338 ? 10.925 6.969 -13.489 1.00 96.88 338 PHE A N 1
ATOM 2689 C CA . PHE A 1 338 ? 10.307 8.203 -13.964 1.00 96.88 338 PHE A CA 1
ATOM 2690 C C . PHE A 1 338 ? 8.832 7.908 -14.198 1.00 96.88 338 PHE A C 1
ATOM 2692 O O . PHE A 1 338 ? 8.479 7.112 -15.060 1.00 96.88 338 PHE A O 1
ATOM 2699 N N . LEU A 1 339 ? 7.985 8.468 -13.339 1.00 97.81 339 LEU A N 1
ATOM 2700 C CA . LEU A 1 339 ? 6.561 8.161 -13.289 1.00 97.81 339 LEU A CA 1
ATOM 2701 C C . LEU A 1 339 ? 5.776 9.264 -13.984 1.00 97.81 339 LEU A C 1
ATOM 2703 O O . LEU A 1 339 ? 6.050 10.444 -13.766 1.00 97.81 339 LEU A O 1
ATOM 2707 N N . HIS A 1 340 ? 4.783 8.867 -14.770 1.00 97.81 340 HIS A N 1
ATOM 2708 C CA . HIS A 1 340 ? 3.911 9.750 -15.536 1.00 97.81 340 HIS A CA 1
ATOM 2709 C C . HIS A 1 340 ? 2.441 9.401 -15.265 1.00 97.81 340 HIS A C 1
ATOM 2711 O O . HIS A 1 340 ? 1.711 8.963 -16.154 1.00 97.81 340 HIS A O 1
ATOM 2717 N N . GLY A 1 341 ? 2.022 9.546 -14.007 1.00 97.50 341 GLY A N 1
ATOM 2718 C CA . GLY A 1 341 ? 0.620 9.458 -13.598 1.00 97.50 341 GLY A CA 1
ATOM 2719 C C . GLY A 1 341 ? -0.048 10.821 -13.476 1.00 97.50 341 GLY A C 1
ATOM 2720 O O . GLY A 1 341 ? 0.557 11.873 -13.715 1.00 97.50 341 GLY A O 1
ATOM 2721 N N . LYS A 1 342 ? -1.310 10.811 -13.043 1.00 96.44 342 LYS A N 1
ATOM 2722 C CA . LYS A 1 342 ? -2.064 12.042 -12.787 1.00 96.44 342 LYS A CA 1
ATOM 2723 C C . LYS A 1 342 ? -1.621 12.714 -11.489 1.00 96.44 342 LYS A C 1
ATOM 2725 O O . LYS A 1 342 ? -1.572 13.942 -11.424 1.00 96.44 342 LYS A O 1
ATOM 2730 N N . HIS A 1 343 ? -1.307 11.923 -10.464 1.00 95.12 343 HIS A N 1
ATOM 2731 C CA . HIS A 1 343 ? -0.941 12.414 -9.132 1.00 95.12 343 HIS A CA 1
ATOM 2732 C C . HIS A 1 343 ? 0.503 12.062 -8.747 1.00 95.12 343 HIS A C 1
ATOM 2734 O O . HIS A 1 343 ? 1.179 12.829 -8.061 1.00 95.12 343 HIS A O 1
ATOM 2740 N N . LEU A 1 344 ? 1.001 10.925 -9.217 1.00 95.19 344 LEU A N 1
ATOM 2741 C CA . LEU A 1 344 ? 2.346 10.418 -9.037 1.00 95.19 344 LEU A CA 1
ATOM 2742 C C . LEU A 1 344 ? 3.145 10.687 -10.315 1.00 95.19 344 LEU A C 1
ATOM 2744 O O . LEU A 1 344 ? 3.183 9.884 -11.245 1.00 95.19 344 LEU A O 1
ATOM 2748 N N . ASN A 1 345 ? 3.777 11.859 -10.354 1.00 95.50 345 ASN A N 1
ATOM 2749 C CA . ASN A 1 345 ? 4.545 12.322 -11.505 1.00 95.50 345 ASN A CA 1
ATOM 2750 C C . ASN A 1 345 ? 5.955 12.779 -11.101 1.00 95.50 345 ASN A C 1
ATOM 2752 O O . ASN A 1 345 ? 6.151 13.434 -10.069 1.00 95.50 345 ASN A O 1
ATOM 2756 N N . GLY A 1 346 ? 6.930 12.465 -11.948 1.00 95.25 346 GLY A N 1
ATOM 2757 C CA . GLY A 1 346 ? 8.327 12.851 -11.822 1.00 95.25 346 GLY A CA 1
ATOM 2758 C C . GLY A 1 346 ? 9.244 11.696 -11.435 1.00 95.25 346 GLY A C 1
ATOM 2759 O O . GLY A 1 346 ? 8.898 10.520 -11.518 1.00 95.25 346 GLY A O 1
ATOM 2760 N N . ARG A 1 347 ? 10.461 12.047 -11.018 1.00 96.56 347 ARG A N 1
ATOM 2761 C CA . ARG A 1 347 ? 11.512 11.075 -10.716 1.00 96.56 347 ARG A CA 1
ATOM 2762 C C . ARG A 1 347 ? 11.434 10.589 -9.275 1.00 96.56 347 ARG A C 1
ATOM 2764 O O . ARG A 1 347 ? 11.527 11.393 -8.345 1.00 96.56 347 ARG A O 1
ATOM 2771 N N . PHE A 1 348 ? 11.395 9.279 -9.093 1.00 97.44 348 PHE A N 1
ATOM 2772 C CA . PHE A 1 348 ? 11.480 8.605 -7.804 1.00 97.44 348 PHE A CA 1
ATOM 2773 C C . PHE A 1 348 ? 12.633 7.613 -7.808 1.00 97.44 348 PHE A C 1
ATOM 2775 O O . PHE A 1 348 ? 13.012 7.074 -8.844 1.00 97.44 348 PHE A O 1
ATOM 2782 N N . PHE A 1 349 ? 13.211 7.363 -6.641 1.00 96.62 349 PHE A N 1
ATOM 2783 C CA . PHE A 1 349 ? 14.212 6.317 -6.509 1.00 96.62 349 PHE A CA 1
ATOM 2784 C C . PHE A 1 349 ? 14.109 5.600 -5.173 1.00 96.62 349 PHE A C 1
ATOM 2786 O O . PHE A 1 349 ? 13.815 6.198 -4.136 1.00 96.62 349 PHE A O 1
ATOM 2793 N N . VAL A 1 350 ? 14.390 4.303 -5.207 1.00 96.69 350 VAL A N 1
ATOM 2794 C CA . VAL A 1 350 ? 14.377 3.402 -4.062 1.00 96.69 350 VAL A CA 1
ATOM 2795 C C . VAL A 1 350 ? 15.811 3.001 -3.766 1.00 96.69 350 VAL A C 1
ATOM 2797 O O . VAL A 1 350 ? 16.496 2.414 -4.600 1.00 96.69 350 VAL A O 1
ATOM 2800 N N . ARG A 1 351 ? 16.297 3.340 -2.574 1.00 94.38 351 ARG A N 1
ATOM 2801 C CA . ARG A 1 351 ? 17.685 3.109 -2.167 1.00 94.38 351 ARG A CA 1
ATOM 2802 C C . ARG A 1 351 ? 17.747 2.210 -0.947 1.00 94.38 351 ARG A C 1
ATOM 2804 O O . ARG A 1 351 ? 17.071 2.454 0.054 1.00 94.38 351 ARG A O 1
ATOM 2811 N N . ARG A 1 352 ? 18.631 1.217 -1.002 1.00 91.06 352 ARG A N 1
ATOM 2812 C CA . ARG A 1 352 ? 18.973 0.393 0.156 1.00 91.06 352 ARG A CA 1
ATOM 2813 C C . ARG A 1 352 ? 19.875 1.185 1.095 1.00 91.06 352 ARG A C 1
ATOM 2815 O O . ARG A 1 352 ? 20.898 1.732 0.674 1.00 91.06 352 ARG A O 1
ATOM 2822 N N . LEU A 1 353 ? 19.509 1.259 2.371 1.00 86.06 353 LEU A N 1
ATOM 2823 C CA . LEU A 1 353 ? 20.352 1.904 3.373 1.00 86.06 353 LEU A CA 1
ATOM 2824 C C . LEU A 1 353 ? 21.546 1.015 3.723 1.00 86.06 353 LEU A C 1
ATOM 2826 O O . LEU A 1 353 ? 21.409 -0.197 3.880 1.00 86.06 353 LEU A O 1
ATOM 2830 N N . ALA A 1 354 ? 22.714 1.635 3.895 1.00 78.88 354 ALA A N 1
ATOM 2831 C CA . ALA A 1 354 ? 23.875 0.941 4.430 1.00 78.88 354 ALA A CA 1
ATOM 2832 C C . ALA A 1 354 ? 23.596 0.507 5.874 1.00 78.88 354 ALA A C 1
ATOM 2834 O O . ALA A 1 354 ? 23.145 1.304 6.704 1.00 78.88 354 ALA A O 1
ATOM 2835 N N . THR A 1 355 ? 23.883 -0.753 6.183 1.00 73.31 355 THR A N 1
ATOM 2836 C CA . THR A 1 355 ? 23.822 -1.260 7.548 1.00 73.31 355 THR A CA 1
ATOM 2837 C C . THR A 1 355 ? 24.927 -0.653 8.383 1.00 73.31 355 THR A C 1
ATOM 2839 O O . THR A 1 355 ? 26.104 -0.726 8.041 1.00 73.31 355 THR A O 1
ATOM 2842 N N . ARG A 1 356 ? 24.553 -0.047 9.512 1.00 72.69 356 ARG A N 1
ATOM 2843 C CA . ARG A 1 356 ? 25.542 0.401 10.491 1.00 72.69 356 ARG A CA 1
ATOM 2844 C C . ARG A 1 356 ? 26.022 -0.819 11.285 1.00 72.69 356 ARG A C 1
ATOM 2846 O O . ARG A 1 356 ? 25.161 -1.545 11.781 1.00 72.69 356 ARG A O 1
ATOM 2853 N N . PRO A 1 357 ? 27.338 -1.010 11.495 1.00 74.81 357 PRO A N 1
ATOM 2854 C CA . PRO A 1 357 ? 27.865 -2.152 12.254 1.00 74.81 357 PRO A CA 1
ATOM 2855 C C . PRO A 1 357 ? 27.200 -2.333 13.627 1.00 74.81 357 PRO A C 1
ATOM 2857 O O . PRO A 1 357 ? 26.861 -3.441 14.028 1.00 74.81 357 PRO A O 1
ATOM 2860 N N . LYS A 1 358 ? 26.894 -1.218 14.306 1.00 79.00 358 LYS A N 1
ATOM 2861 C CA . LYS A 1 358 ? 26.223 -1.195 15.615 1.00 79.00 358 LYS A CA 1
ATOM 2862 C C . LYS A 1 358 ? 24.804 -1.775 15.646 1.00 79.00 358 LYS A C 1
ATOM 2864 O O . LYS A 1 358 ? 24.273 -1.977 16.728 1.00 79.00 358 LYS A O 1
ATOM 2869 N N . TRP A 1 359 ? 24.163 -1.983 14.496 1.00 74.00 359 TRP A N 1
ATOM 2870 C CA . TRP A 1 359 ? 22.824 -2.575 14.431 1.00 74.00 359 TRP A CA 1
ATOM 2871 C C . TRP A 1 359 ? 22.845 -4.103 14.525 1.00 74.00 359 TRP A C 1
ATOM 2873 O O . TRP A 1 359 ? 21.781 -4.686 14.674 1.00 74.00 359 TRP A O 1
ATOM 2883 N N . GLN A 1 360 ? 24.022 -4.742 14.440 1.00 71.38 360 GLN A N 1
ATOM 2884 C CA . GLN A 1 360 ? 24.209 -6.197 14.581 1.00 71.38 360 GLN A CA 1
ATOM 2885 C C . GLN A 1 360 ? 23.293 -7.058 13.684 1.00 71.38 360 GLN A C 1
ATOM 2887 O O . GLN A 1 360 ? 23.056 -8.232 13.955 1.00 71.38 360 GLN A O 1
ATOM 2892 N N . VAL A 1 361 ? 22.785 -6.496 12.586 1.00 66.38 361 VAL A N 1
ATOM 2893 C CA . VAL A 1 361 ? 21.957 -7.222 11.619 1.00 66.38 361 VAL A CA 1
ATOM 2894 C C . VAL A 1 361 ? 22.836 -7.813 10.521 1.00 66.38 361 VAL A C 1
ATOM 2896 O O . VAL A 1 361 ? 23.678 -7.123 9.944 1.00 66.38 361 VAL A O 1
ATOM 2899 N N . LYS A 1 362 ? 22.628 -9.098 10.212 1.00 55.97 362 LYS A N 1
ATOM 2900 C CA . LYS A 1 362 ? 23.420 -9.833 9.210 1.00 55.97 362 LYS A CA 1
ATOM 2901 C C . LYS A 1 362 ? 23.260 -9.288 7.784 1.00 55.97 362 LYS A C 1
ATOM 2903 O O . LYS A 1 362 ? 24.152 -9.496 6.970 1.00 55.97 362 LYS A O 1
ATOM 2908 N N . GLN A 1 363 ? 22.159 -8.595 7.471 1.00 55.31 363 GLN A N 1
ATOM 2909 C CA . GLN A 1 363 ? 21.919 -8.002 6.151 1.00 55.31 363 GLN A CA 1
ATOM 2910 C C . GLN A 1 363 ? 21.204 -6.640 6.233 1.00 55.31 363 GLN A C 1
ATOM 2912 O O . GLN A 1 363 ? 20.374 -6.431 7.125 1.00 55.31 363 GLN A O 1
ATOM 2917 N N . PRO A 1 364 ? 21.496 -5.701 5.308 1.00 58.94 364 PRO A N 1
ATOM 2918 C CA . PRO A 1 364 ? 20.744 -4.459 5.179 1.00 58.94 364 PRO A CA 1
ATOM 2919 C C . PRO A 1 364 ? 19.318 -4.723 4.707 1.00 58.94 364 PRO A C 1
ATOM 2921 O O . PRO A 1 364 ? 19.093 -5.131 3.572 1.00 58.94 364 PRO A O 1
ATOM 2924 N N . PHE A 1 365 ? 18.362 -4.467 5.599 1.00 67.44 365 PHE A N 1
ATOM 2925 C CA . PHE A 1 365 ? 16.949 -4.794 5.399 1.00 67.44 365 PHE A CA 1
ATOM 2926 C C . PHE A 1 365 ? 16.079 -3.591 4.998 1.00 67.44 365 PHE A C 1
ATOM 2928 O O . PHE A 1 365 ? 14.958 -3.776 4.536 1.00 67.44 365 PHE A O 1
ATOM 2935 N N . ALA A 1 366 ? 16.563 -2.357 5.177 1.00 84.31 366 ALA A N 1
ATOM 2936 C CA . ALA A 1 366 ? 15.744 -1.161 4.991 1.00 84.31 366 ALA A CA 1
ATOM 2937 C C . ALA A 1 366 ? 15.930 -0.541 3.599 1.00 84.31 366 ALA A C 1
ATOM 2939 O O . ALA A 1 366 ? 17.009 -0.031 3.271 1.00 84.31 366 ALA A O 1
ATOM 2940 N N . TRP A 1 367 ? 14.851 -0.525 2.817 1.00 92.88 367 TRP A N 1
ATOM 2941 C CA . TRP A 1 367 ? 14.733 0.275 1.602 1.00 92.88 367 TRP A CA 1
ATOM 2942 C C . TRP A 1 367 ? 13.980 1.568 1.901 1.00 92.88 367 TRP A C 1
ATOM 2944 O O . TRP A 1 367 ? 13.060 1.598 2.721 1.00 92.88 367 TRP A O 1
ATOM 2954 N N . MET A 1 368 ? 14.384 2.652 1.249 1.00 95.44 368 MET A N 1
ATOM 2955 C CA . MET A 1 368 ? 13.692 3.934 1.330 1.00 95.44 368 MET A CA 1
ATOM 2956 C C . MET A 1 368 ? 13.421 4.478 -0.063 1.00 95.44 368 MET A C 1
ATOM 2958 O O . MET A 1 368 ? 14.331 4.510 -0.890 1.00 95.44 368 MET A O 1
ATOM 2962 N N . THR A 1 369 ? 12.197 4.947 -0.279 1.00 97.31 369 THR A N 1
ATOM 2963 C CA . THR A 1 369 ? 11.804 5.684 -1.481 1.00 97.31 369 THR A CA 1
ATOM 2964 C C . THR A 1 369 ? 11.945 7.183 -1.244 1.00 97.31 369 THR A C 1
ATOM 2966 O O . THR A 1 369 ? 11.633 7.689 -0.159 1.00 97.31 369 THR A O 1
ATOM 2969 N N . PHE A 1 370 ? 12.430 7.879 -2.267 1.00 95.56 370 PHE A N 1
ATOM 2970 C CA . PHE A 1 370 ? 12.666 9.315 -2.294 1.00 95.56 370 PHE A CA 1
ATOM 2971 C C . PHE A 1 370 ? 12.135 9.899 -3.597 1.00 95.56 370 PHE A C 1
ATOM 2973 O O . PHE A 1 370 ? 12.215 9.259 -4.647 1.00 95.56 370 PHE A O 1
ATOM 2980 N N . ARG A 1 371 ? 11.691 11.154 -3.542 1.00 96.25 371 ARG A N 1
ATOM 2981 C CA . ARG A 1 371 ? 11.499 11.968 -4.740 1.00 96.25 371 ARG A CA 1
ATOM 2982 C C . ARG A 1 371 ? 12.805 12.650 -5.133 1.00 96.25 371 ARG A C 1
ATOM 2984 O O . ARG A 1 371 ? 13.503 13.214 -4.291 1.00 96.25 371 ARG A O 1
ATOM 2991 N N . GLY A 1 372 ? 13.121 12.620 -6.422 1.00 93.75 372 GLY A N 1
ATOM 2992 C CA . GLY A 1 372 ? 14.215 13.381 -7.010 1.00 93.75 372 GLY A CA 1
ATOM 2993 C C . GLY A 1 372 ? 13.950 14.881 -6.970 1.00 93.75 372 GLY A C 1
ATOM 2994 O O . GLY A 1 372 ? 12.812 15.331 -7.110 1.00 93.75 372 GLY A O 1
ATOM 2995 N N . LYS A 1 373 ? 15.005 15.678 -6.795 1.00 91.69 373 LYS A N 1
ATOM 2996 C CA . LYS A 1 373 ? 14.868 17.135 -6.902 1.00 91.69 373 LYS A CA 1
ATOM 2997 C C . LYS A 1 373 ? 14.675 17.522 -8.378 1.00 91.69 373 LYS A C 1
ATOM 2999 O O . LYS A 1 373 ? 15.334 16.921 -9.223 1.00 91.69 373 LYS A O 1
ATOM 3004 N N . PRO A 1 374 ? 13.874 18.557 -8.696 1.00 83.44 374 PRO A N 1
ATOM 3005 C CA . PRO A 1 374 ? 13.547 18.924 -10.081 1.00 83.44 374 PRO A CA 1
ATOM 3006 C C . PRO A 1 374 ? 14.740 19.138 -11.030 1.00 83.44 374 PRO A C 1
ATOM 3008 O O . PRO A 1 374 ? 14.613 18.901 -12.221 1.00 83.44 374 PRO A O 1
ATOM 3011 N N . MET A 1 375 ? 15.899 19.560 -10.512 1.00 81.62 375 MET A N 1
ATOM 3012 C CA . MET A 1 375 ? 17.108 19.857 -11.302 1.00 81.62 375 MET A CA 1
ATOM 3013 C C . MET A 1 375 ? 18.261 18.878 -11.044 1.00 81.62 375 MET A C 1
ATOM 3015 O O . MET A 1 375 ? 19.384 19.083 -11.506 1.00 81.62 375 MET A O 1
ATOM 3019 N N . GLU A 1 376 ? 18.027 17.845 -10.239 1.00 86.00 376 GLU A N 1
ATOM 3020 C CA . GLU A 1 376 ? 19.055 16.856 -9.951 1.00 86.00 376 GLU A CA 1
ATOM 3021 C C . GLU A 1 376 ? 19.177 15.902 -11.135 1.00 86.00 376 GLU A C 1
ATOM 3023 O O . GLU A 1 376 ? 18.193 15.353 -11.624 1.00 86.00 376 GLU A O 1
ATOM 3028 N N . ARG A 1 377 ? 20.409 15.710 -11.601 1.00 85.44 377 ARG A N 1
ATOM 3029 C CA . ARG A 1 377 ? 20.701 14.830 -12.731 1.00 85.44 377 ARG A CA 1
ATOM 3030 C C . ARG A 1 377 ? 20.339 13.375 -12.399 1.00 85.44 377 ARG A C 1
ATOM 3032 O O . ARG A 1 377 ? 20.552 12.975 -11.250 1.00 85.44 377 ARG A O 1
ATOM 3039 N N . PRO A 1 378 ? 19.760 12.597 -13.337 1.00 83.75 378 PRO A N 1
ATOM 3040 C CA . PRO A 1 378 ? 19.589 11.151 -13.199 1.00 83.75 378 PRO A CA 1
ATOM 3041 C C . PRO A 1 378 ? 20.874 10.442 -12.806 1.00 83.75 378 PRO A C 1
ATOM 3043 O O . PRO A 1 378 ? 21.966 10.900 -13.158 1.00 83.75 378 PRO A O 1
ATOM 3046 N N . TYR A 1 379 ? 20.735 9.312 -12.115 1.00 82.69 379 TYR A N 1
ATOM 3047 C CA . TYR A 1 379 ? 21.885 8.547 -11.638 1.00 82.69 379 TYR A CA 1
ATOM 3048 C C . TYR A 1 379 ? 22.840 8.171 -12.783 1.00 82.69 379 TYR A C 1
ATOM 3050 O O . TYR A 1 379 ? 24.060 8.224 -12.641 1.00 82.69 379 TYR A O 1
ATOM 3058 N N . THR A 1 380 ? 22.286 7.816 -13.943 1.00 68.56 380 THR A N 1
ATOM 3059 C CA . THR A 1 380 ? 23.037 7.392 -15.135 1.00 68.56 380 THR A CA 1
ATOM 3060 C C . THR A 1 380 ? 23.954 8.474 -15.709 1.00 68.56 380 THR A C 1
ATOM 3062 O O . THR A 1 380 ? 24.941 8.143 -16.360 1.00 68.56 380 THR A O 1
ATOM 3065 N N . ILE A 1 381 ? 23.674 9.754 -15.441 1.00 75.06 381 ILE A N 1
ATOM 3066 C CA . ILE A 1 381 ? 24.467 10.893 -15.931 1.00 75.06 381 ILE A CA 1
ATOM 3067 C C . ILE A 1 381 ? 25.110 11.717 -14.801 1.00 75.06 381 ILE A C 1
ATOM 3069 O O . ILE A 1 381 ? 25.780 12.723 -15.060 1.00 75.06 381 ILE A O 1
ATOM 3073 N N . SER A 1 382 ? 24.899 11.330 -13.541 1.00 66.12 382 SER A N 1
ATOM 3074 C CA . SER A 1 382 ? 25.603 11.905 -12.396 1.00 66.12 382 SER A CA 1
ATOM 3075 C C . SER A 1 382 ? 26.995 11.276 -12.295 1.00 66.12 382 SER A C 1
ATOM 3077 O O . SER A 1 382 ? 27.101 10.062 -12.136 1.00 66.12 382 SER A O 1
ATOM 3079 N N . LYS A 1 383 ? 28.042 12.097 -12.438 1.00 46.41 383 LYS A N 1
ATOM 3080 C CA . LYS A 1 383 ? 29.447 11.690 -12.281 1.00 46.41 383 LYS A CA 1
ATOM 3081 C C . LYS A 1 383 ? 29.816 11.471 -10.822 1.00 46.41 383 LYS A C 1
ATOM 3083 O O . LYS A 1 383 ? 29.377 12.301 -9.992 1.00 46.41 383 LYS A O 1
#

Organism: NCBI:txid412755

pLDDT: mean 76.88, std 20.93, range [30.75, 98.5]

Radius of gyration: 30.59 Å; chains: 1; bounding box: 56×85×65 Å

Foldseek 3Di:
DPDVVPDPPPQPQKEKEAADPPDLFGKFDDNQPGQWIWIDGPNDTDIDGPDPPPVVVCVVVVNQEYEGQDHDPVVVVVSVVVNHYYHHDNMDGDPDDDRDPPDPPDDPPDPPDPVVVVVVVVVVPDDPPQDWDQDPVRDIHGDPDRPPPPPLLQAAADQVDWKKKFWKWKDEQFATWIKIWIDRDPWKIWIKTWCFLGGLPLVLVLPDDQVLCVVLPHGNVCSLVDDPVVLVVSLVVDPSSVVVSVVSSVVLQVDDPVRNLVSSVVSCVRTPLVQLPDQVHKIWMAIDDMDTPVVRVDFDKADAPDDSYDVHTIITIDTPKMDTKHWADRDPFKTKIAGDIPRNGGIKMKGQDDDDVVVVDPDRGTIIMGGDDPPDDTPVPDD

Sequence (383 aa):
ETIRKTGLKRMAEPQAYFVDTRYGLESTLSASSSPWIALSKAGEWDYVLNNETPWLKLREEGIKSITGTSITRELLEGLIEDGMIFHCEEDATIEGGTSAFLEEPDLPTETAVNVNELRAFYASIRCKPIPHLKLDCGALIHLEKPMLLADPYLTYPDENKTWKFVLQFHVRGLSVHADFRSEISKTQLIGWTWDLGKSLIKPMLRRIKPATLAQVGLTKQQIGSMTISEISAKLNSTAEGKKLRKALSLKTQDLTPKQLKTICWELWREEVEPILNDPKRKILTQRKAPEPHEWLDYEGEIPAGAVGATAELEGQFLIMDEGTIEYGAQKSYYHEYFLHGKHLNGRFFVRRLATRPKWQVKQPFAWMTFRGKPMERPYTISK